Protein 3E9C (pdb70)

Structure (mmCIF, N/CA/C/O backbone):
data_3E9C
#
_entry.id   3E9C
#
_cell.length_a   136.672
_cell.length_b   136.672
_cell.length_c   66.753
_cell.angle_alpha   90.000
_cell.angle_beta   90.000
_cell.angle_gamma   120.000
#
_symmetry.space_group_name_H-M   'P 65'
#
loop_
_entity.id
_entity.type
_entity.pdbx_description
1 polymer Zgc:56074
2 non-polymer 'POTASSIUM ION'
3 water water
#
loop_
_atom_site.group_PDB
_atom_site.id
_atom_site.type_symbol
_atom_site.label_atom_id
_atom_site.label_alt_id
_atom_site.label_comp_id
_atom_site.label_asym_id
_atom_site.label_entity_id
_atom_site.label_seq_id
_atom_site.pdbx_PDB_ins_code
_atom_site.Cartn_x
_atom_site.Cartn_y
_atom_site.Cartn_z
_atom_site.occupancy
_atom_site.B_iso_or_equiv
_atom_site.auth_seq_id
_atom_site.auth_comp_id
_atom_site.auth_asym_id
_atom_site.auth_atom_id
_atom_site.pdbx_PDB_model_num
ATOM 1 N N . MET A 1 1 ? -45.501 71.388 -13.895 1.00 31.38 1 MET A N 1
ATOM 2 C CA . MET A 1 1 ? -45.541 70.327 -12.845 1.00 30.90 1 MET A CA 1
ATOM 3 C C . MET A 1 1 ? -44.426 69.293 -12.993 1.00 29.65 1 MET A C 1
ATOM 4 O O . MET A 1 1 ? -44.196 68.773 -14.082 1.00 29.57 1 MET A O 1
ATOM 9 N N . LEU A 1 2 ? -43.749 68.988 -11.887 1.00 27.83 2 LEU A N 1
ATOM 10 C CA . LEU A 1 2 ? -42.673 68.016 -11.898 1.00 26.42 2 LEU A CA 1
ATOM 11 C C . LEU A 1 2 ? -42.752 67.096 -10.680 1.00 25.77 2 LEU A C 1
ATOM 12 O O . LEU A 1 2 ? -42.867 67.559 -9.537 1.00 25.00 2 LEU A O 1
ATOM 17 N N . THR A 1 3 ? -42.669 65.799 -10.948 1.00 24.50 3 THR A N 1
ATOM 18 C CA . THR A 1 3 ? -42.587 64.775 -9.914 1.00 24.32 3 THR A CA 1
ATOM 19 C C . THR A 1 3 ? -41.183 64.176 -9.899 1.00 23.90 3 THR A C 1
ATOM 20 O O . THR A 1 3 ? -40.641 63.830 -10.961 1.00 24.24 3 THR A O 1
ATOM 24 N N . PHE A 1 4 ? -40.598 64.059 -8.704 1.00 22.05 4 PHE A N 1
ATOM 25 C CA . PHE A 1 4 ? -39.274 63.455 -8.565 1.00 21.03 4 PHE A CA 1
ATOM 26 C C . PHE A 1 4 ? -39.159 62.667 -7.261 1.00 20.52 4 PHE A C 1
ATOM 27 O O . PHE A 1 4 ? -39.892 62.922 -6.302 1.00 20.31 4 PHE A O 1
ATOM 35 N N . ALA A 1 5 ? -38.270 61.683 -7.264 1.00 19.44 5 ALA A N 1
ATOM 36 C CA . ALA A 1 5 ? -38.031 60.842 -6.104 1.00 19.48 5 ALA A CA 1
ATOM 37 C C . ALA A 1 5 ? -36.853 61.416 -5.308 1.00 19.47 5 ALA A C 1
ATOM 38 O O . ALA A 1 5 ? -35.945 62.035 -5.885 1.00 19.58 5 ALA A O 1
ATOM 40 N N . LEU A 1 6 ? -36.898 61.240 -3.990 1.00 19.00 6 LEU A N 1
ATOM 41 C CA . LEU A 1 6 ? -35.793 61.591 -3.124 1.00 19.34 6 LEU A CA 1
ATOM 42 C C . LEU A 1 6 ? -35.464 60.399 -2.248 1.00 19.23 6 LEU A C 1
ATOM 43 O O . LEU A 1 6 ? -36.306 59.929 -1.493 1.00 20.17 6 LEU A O 1
ATOM 48 N N . THR A 1 7 ? -34.238 59.916 -2.347 1.00 19.11 7 THR A N 1
ATOM 49 C CA . THR A 1 7 ? -33.773 58.844 -1.489 1.00 18.59 7 THR A CA 1
ATOM 50 C C . THR A 1 7 ? -32.837 59.505 -0.505 1.00 18.37 7 THR A C 1
ATOM 51 O O . THR A 1 7 ? -31.961 60.299 -0.897 1.00 18.73 7 THR A O 1
ATOM 55 N N . ILE A 1 8 ? -33.038 59.182 0.774 1.00 17.91 8 ILE A N 1
ATOM 56 C CA . ILE A 1 8 ? -32.310 59.788 1.877 1.00 18.11 8 ILE A CA 1
ATOM 57 C C . ILE A 1 8 ? -31.581 58.710 2.657 1.00 18.46 8 ILE A C 1
ATOM 58 O O . ILE A 1 8 ? -32.190 57.732 3.106 1.00 18.76 8 ILE A O 1
ATOM 63 N N . VAL A 1 9 ? -30.274 58.901 2.821 1.00 18.37 9 VAL A N 1
ATOM 64 C CA . VAL A 1 9 ? -29.434 57.907 3.477 1.00 18.98 9 VAL A CA 1
ATOM 65 C C . VAL A 1 9 ? -28.573 58.566 4.550 1.00 19.28 9 VAL A C 1
ATOM 66 O O . VAL A 1 9 ? -27.935 59.595 4.296 1.00 19.43 9 VAL A O 1
ATOM 70 N N . ARG A 1 10 ? -28.557 57.984 5.745 1.00 19.48 10 ARG A N 1
ATOM 71 C CA . ARG A 1 10 ? -27.637 58.431 6.791 1.00 19.59 10 ARG A CA 1
ATOM 72 C C . ARG A 1 10 ? -26.246 57.872 6.495 1.00 19.69 10 ARG A C 1
ATOM 73 O O . ARG A 1 10 ? -26.118 56.724 6.050 1.00 19.14 10 ARG A O 1
ATOM 81 N N . HIS A 1 11 ? -25.205 58.660 6.751 1.00 19.92 11 HIS A N 1
ATOM 82 C CA . HIS A 1 11 ? -23.819 58.168 6.586 1.00 20.87 11 HIS A CA 1
ATOM 83 C C . HIS A 1 11 ? -23.550 56.869 7.381 1.00 21.20 11 HIS A C 1
ATOM 84 O O . HIS A 1 11 ? -24.259 56.540 8.338 1.00 19.70 11 HIS A O 1
ATOM 91 N N . GLY A 1 12 ? -22.514 56.137 6.980 1.00 22.15 12 GLY A N 1
ATOM 92 C CA . GLY A 1 12 ? -22.072 54.964 7.729 1.00 23.39 12 GLY A CA 1
ATOM 93 C C . GLY A 1 12 ? -21.425 55.286 9.073 1.00 24.49 12 GLY A C 1
ATOM 94 O O . GLY A 1 12 ? -21.097 56.442 9.364 1.00 24.32 12 GLY A O 1
ATOM 95 N N . GLU A 1 13 ? -21.259 54.251 9.894 1.00 25.42 13 GLU A N 1
ATOM 96 C CA . GLU A 1 13 ? -20.544 54.350 11.158 1.00 26.84 13 GLU A CA 1
ATOM 97 C C . GLU A 1 13 ? -19.232 55.120 11.006 1.00 27.73 13 GLU A C 1
ATOM 98 O O . GLU A 1 13 ? -18.426 54.847 10.099 1.00 26.84 13 GLU A O 1
ATOM 104 N N . THR A 1 14 ? -19.020 56.095 11.888 1.00 28.53 14 THR A N 1
ATOM 105 C CA . THR A 1 14 ? -17.843 56.944 11.761 1.00 29.77 14 THR A CA 1
ATOM 106 C C . THR A 1 14 ? -16.653 56.365 12.527 1.00 30.04 14 THR A C 1
ATOM 107 O O . THR A 1 14 ? -16.829 55.632 13.509 1.00 30.10 14 THR A O 1
ATOM 111 N N . ASP A 1 28 ? -14.439 66.255 12.069 1.00 49.18 28 ASP A N 1
ATOM 112 C CA . ASP A 1 28 ? -14.688 65.698 10.738 1.00 48.81 28 ASP A CA 1
ATOM 113 C C . ASP A 1 28 ? -14.012 64.330 10.475 1.00 47.89 28 ASP A C 1
ATOM 114 O O . ASP A 1 28 ? -13.196 64.179 9.558 1.00 48.13 28 ASP A O 1
ATOM 119 N N . THR A 1 29 ? -14.392 63.342 11.282 1.00 46.51 29 THR A N 1
ATOM 120 C CA . THR A 1 29 ? -13.931 61.949 11.195 1.00 45.10 29 THR A CA 1
ATOM 121 C C . THR A 1 29 ? -14.356 61.212 9.911 1.00 43.23 29 THR A C 1
ATOM 122 O O . THR A 1 29 ? -15.463 61.429 9.403 1.00 43.24 29 THR A O 1
ATOM 126 N N . PRO A 1 30 ? -13.489 60.319 9.393 1.00 41.33 30 PRO A N 1
ATOM 127 C CA . PRO A 1 30 ? -13.915 59.419 8.329 1.00 39.73 30 PRO A CA 1
ATOM 128 C C . PRO A 1 30 ? -14.730 58.219 8.849 1.00 38.08 30 PRO A C 1
ATOM 129 O O . PRO A 1 30 ? -14.892 58.042 10.056 1.00 37.61 30 PRO A O 1
ATOM 133 N N . LEU A 1 31 ? -15.233 57.410 7.922 1.00 36.43 31 LEU A N 1
ATOM 134 C CA . LEU A 1 31 ? -15.941 56.178 8.244 1.00 34.93 31 LEU A CA 1
ATOM 135 C C . LEU A 1 31 ? -15.008 55.173 8.906 1.00 34.81 31 LEU A C 1
ATOM 136 O O . LEU A 1 31 ? -13.814 55.158 8.620 1.00 34.51 31 LEU A O 1
ATOM 141 N N . SER A 1 32 ? -15.560 54.331 9.774 1.00 34.08 32 SER A N 1
ATOM 142 C CA . SER A 1 32 ? -14.852 53.155 10.248 1.00 33.87 32 SER A CA 1
ATOM 143 C C . SER A 1 32 ? -14.870 52.078 9.159 1.00 33.86 32 SER A C 1
ATOM 144 O O . SER A 1 32 ? -15.466 52.270 8.085 1.00 33.77 32 SER A O 1
ATOM 147 N N . ASP A 1 33 ? -14.221 50.950 9.436 1.00 33.35 33 ASP A N 1
ATOM 148 C CA . ASP A 1 33 ? -14.239 49.806 8.527 1.00 33.29 33 ASP A CA 1
ATOM 149 C C . ASP A 1 33 ? -15.652 49.235 8.399 1.00 32.34 33 ASP A C 1
ATOM 150 O O . ASP A 1 33 ? -16.073 48.821 7.320 1.00 32.46 33 ASP A O 1
ATOM 155 N N . THR A 1 34 ? -16.368 49.205 9.514 1.00 31.26 34 THR A N 1
ATOM 156 C CA . THR A 1 34 ? -17.761 48.809 9.527 1.00 30.65 34 THR A CA 1
ATOM 157 C C . THR A 1 34 ? -18.577 49.806 8.694 1.00 30.05 34 THR A C 1
ATOM 158 O O . THR A 1 34 ? -19.385 49.400 7.855 1.00 29.96 34 THR A O 1
ATOM 162 N N . GLY A 1 35 ? -18.329 51.098 8.917 1.00 29.72 35 GLY A N 1
ATOM 163 C CA . GLY A 1 35 ? -18.902 52.188 8.113 1.00 29.56 35 GLY A CA 1
ATOM 164 C C . GLY A 1 35 ? -18.798 52.010 6.607 1.00 29.26 35 GLY A C 1
ATOM 165 O O . GLY A 1 35 ? -19.802 52.126 5.894 1.00 28.49 35 GLY A O 1
ATOM 166 N N . HIS A 1 36 ? -17.580 51.734 6.127 1.00 29.32 36 HIS A N 1
ATOM 167 C CA . HIS A 1 36 ? -17.333 51.403 4.722 1.00 29.14 36 HIS A CA 1
ATOM 168 C C . HIS A 1 36 ? -18.199 50.235 4.240 1.00 28.18 36 HIS A C 1
ATOM 169 O O . HIS A 1 36 ? -18.733 50.261 3.129 1.00 28.01 36 HIS A O 1
ATOM 176 N N . GLN A 1 37 ? -18.313 49.201 5.064 1.00 27.43 37 GLN A N 1
ATOM 177 C CA . GLN A 1 37 ? -19.068 48.005 4.691 1.00 27.10 37 GLN A CA 1
ATOM 178 C C . GLN A 1 37 ? -20.571 48.261 4.666 1.00 25.87 37 GLN A C 1
ATOM 179 O O . GLN A 1 37 ? -21.279 47.722 3.821 1.00 25.80 37 GLN A O 1
ATOM 185 N N . GLN A 1 38 ? -21.052 49.071 5.605 1.00 24.40 38 GLN A N 1
ATOM 186 C CA . GLN A 1 38 ? -22.446 49.506 5.601 1.00 23.65 38 GLN A CA 1
ATOM 187 C C . GLN A 1 38 ? -22.757 50.288 4.318 1.00 23.25 38 GLN A C 1
ATOM 188 O O . GLN A 1 38 ? -23.790 50.042 3.662 1.00 23.39 38 GLN A O 1
ATOM 194 N N . ALA A 1 39 ? -21.855 51.210 3.965 1.00 22.70 39 ALA A N 1
ATOM 195 C CA . ALA A 1 39 ? -22.020 52.035 2.772 1.00 22.62 39 ALA A CA 1
ATOM 196 C C . ALA A 1 39 ? -21.976 51.184 1.490 1.00 22.87 39 ALA A C 1
ATOM 197 O O . ALA A 1 39 ? -22.778 51.404 0.582 1.00 22.34 39 ALA A O 1
ATOM 199 N N . ALA A 1 40 ? -21.069 50.196 1.436 1.00 23.31 40 ALA A N 1
ATOM 200 C CA . ALA A 1 40 ? -21.009 49.273 0.280 1.00 23.08 40 ALA A CA 1
ATOM 201 C C . ALA A 1 40 ? -22.258 48.416 0.173 1.00 22.85 40 ALA A C 1
ATOM 202 O O . ALA A 1 40 ? -22.758 48.184 -0.930 1.00 22.73 40 ALA A O 1
ATOM 204 N N . ALA A 1 41 ? -22.755 47.942 1.315 1.00 22.91 41 ALA A N 1
ATOM 205 C CA . ALA A 1 41 ? -24.010 47.186 1.347 1.00 22.43 41 ALA A CA 1
ATOM 206 C C . ALA A 1 41 ? -25.180 48.039 0.857 1.00 22.35 41 ALA A C 1
ATOM 207 O O . ALA A 1 41 ? -26.005 47.569 0.083 1.00 23.15 41 ALA A O 1
ATOM 209 N N . ALA A 1 42 ? -25.235 49.299 1.280 1.00 22.74 42 ALA A N 1
ATOM 210 C CA . ALA A 1 42 ? -26.271 50.230 0.793 1.00 22.57 42 ALA A CA 1
ATOM 211 C C . ALA A 1 42 ? -26.091 50.543 -0.697 1.00 22.93 42 ALA A C 1
ATOM 212 O O . ALA A 1 42 ? -27.065 50.615 -1.430 1.00 23.32 42 ALA A O 1
ATOM 214 N N . GLY A 1 43 ? -24.844 50.719 -1.136 1.00 22.80 43 GLY A N 1
ATOM 215 C CA . GLY A 1 43 ? -24.538 50.903 -2.549 1.00 23.31 43 GLY A CA 1
ATOM 216 C C . GLY A 1 43 ? -25.010 49.735 -3.410 1.00 24.06 43 GLY A C 1
ATOM 217 O O . GLY A 1 43 ? -25.603 49.946 -4.478 1.00 23.78 43 GLY A O 1
ATOM 218 N N . ARG A 1 44 ? -24.761 48.510 -2.942 1.00 23.75 44 ARG A N 1
ATOM 219 C CA . ARG A 1 44 ? -25.197 47.308 -3.650 1.00 24.54 44 ARG A CA 1
ATOM 220 C C . ARG A 1 44 ? -26.720 47.223 -3.703 1.00 24.25 44 ARG A C 1
ATOM 221 O O . ARG A 1 44 ? -27.293 46.835 -4.724 1.00 23.81 44 ARG A O 1
ATOM 229 N N . TYR A 1 45 ? -27.356 47.618 -2.601 1.00 24.27 45 TYR A N 1
ATOM 230 C CA . TYR A 1 45 ? -28.800 47.633 -2.498 1.00 24.07 45 TYR A CA 1
ATOM 231 C C . TYR A 1 45 ? -29.401 48.602 -3.494 1.00 23.70 45 TYR A C 1
ATOM 232 O O . TYR A 1 45 ? -30.405 48.279 -4.122 1.00 24.05 45 TYR A O 1
ATOM 241 N N . LEU A 1 46 ? -28.764 49.766 -3.655 1.00 23.46 46 LEU A N 1
ATOM 242 C CA . LEU A 1 46 ? -29.251 50.827 -4.528 1.00 23.59 46 LEU A CA 1
ATOM 243 C C . LEU A 1 46 ? -28.704 50.783 -5.967 1.00 24.27 46 LEU A C 1
ATOM 244 O O . LEU A 1 46 ? -28.960 51.703 -6.741 1.00 23.66 46 LEU A O 1
ATOM 249 N N . LYS A 1 47 ? -27.988 49.714 -6.332 1.00 24.84 47 LYS A N 1
ATOM 250 C CA . LYS A 1 47 ? -27.151 49.737 -7.552 1.00 25.52 47 LYS A CA 1
ATOM 251 C C . LYS A 1 47 ? -27.893 49.930 -8.885 1.00 25.71 47 LYS A C 1
ATOM 252 O O . LYS A 1 47 ? -27.326 50.473 -9.831 1.00 25.36 47 LYS A O 1
ATOM 258 N N . ASP A 1 48 ? -29.145 49.473 -8.945 1.00 25.75 48 ASP A N 1
ATOM 259 C CA . ASP A 1 48 ? -29.966 49.547 -10.155 1.00 26.02 48 ASP A CA 1
ATOM 260 C C . ASP A 1 48 ? -30.830 50.802 -10.234 1.00 25.26 48 ASP A C 1
ATOM 261 O O . ASP A 1 48 ? -31.703 50.923 -11.105 1.00 25.27 48 ASP A O 1
ATOM 266 N N . LEU A 1 49 ? -30.586 51.736 -9.325 1.00 23.62 49 LEU A N 1
ATOM 267 C CA . LEU A 1 49 ? -31.273 53.015 -9.361 1.00 22.66 49 LEU A CA 1
ATOM 268 C C . LEU A 1 49 ? -30.440 54.034 -10.091 1.00 21.94 49 LEU A C 1
ATOM 269 O O . LEU A 1 49 ? -29.222 54.128 -9.880 1.00 21.80 49 LEU A O 1
ATOM 274 N N . HIS A 1 50 ? -31.104 54.805 -10.931 1.00 21.17 50 HIS A N 1
ATOM 275 C CA . HIS A 1 50 ? -30.454 55.927 -11.576 1.00 21.76 50 HIS A CA 1
ATOM 276 C C . HIS A 1 50 ? -30.693 57.190 -10.761 1.00 20.51 50 HIS A C 1
ATOM 277 O O . HIS A 1 50 ? -31.803 57.710 -10.757 1.00 20.67 50 HIS A O 1
ATOM 284 N N . PHE A 1 51 ? -29.660 57.662 -10.067 1.00 19.90 51 PHE A N 1
ATOM 285 C CA . PHE A 1 51 ? -29.744 58.947 -9.372 1.00 20.18 51 PHE A CA 1
ATOM 286 C C . PHE A 1 51 ? -29.287 60.029 -10.334 1.00 20.23 51 PHE A C 1
ATOM 287 O O . PHE A 1 51 ? -28.145 60.022 -10.778 1.00 21.24 51 PHE A O 1
ATOM 295 N N . THR A 1 52 ? -30.187 60.934 -10.686 1.00 20.64 52 THR A N 1
ATOM 296 C CA . THR A 1 52 ? -29.882 62.014 -11.618 1.00 21.00 52 THR A CA 1
ATOM 297 C C . THR A 1 52 ? -29.206 63.197 -10.902 1.00 21.77 52 THR A C 1
ATOM 298 O O . THR A 1 52 ? -28.600 64.068 -11.539 1.00 22.16 52 THR A O 1
ATOM 302 N N . ASN A 1 53 ? -29.346 63.242 -9.570 1.00 21.97 53 ASN A N 1
ATOM 303 C CA . ASN A 1 53 ? -28.766 64.300 -8.743 1.00 21.87 53 ASN A CA 1
ATOM 304 C C . ASN A 1 53 ? -28.352 63.723 -7.390 1.00 21.91 53 ASN A C 1
ATOM 305 O O . ASN A 1 53 ? -29.038 62.859 -6.841 1.00 21.41 53 ASN A O 1
ATOM 310 N N . VAL A 1 54 ? -27.220 64.191 -6.868 1.00 21.92 54 VAL A N 1
ATOM 311 C CA . VAL A 1 54 ? -26.712 63.737 -5.583 1.00 21.43 54 VAL A CA 1
ATOM 312 C C . VAL A 1 54 ? -26.332 64.971 -4.743 1.00 21.63 54 VAL A C 1
ATOM 313 O O . VAL A 1 54 ? -25.618 65.853 -5.228 1.00 21.37 54 VAL A O 1
ATOM 317 N N . PHE A 1 55 ? -26.832 65.014 -3.507 1.00 20.47 55 PHE A N 1
ATOM 318 C CA . PHE A 1 55 ? -26.539 66.076 -2.546 1.00 20.85 55 PHE A CA 1
ATOM 319 C C . PHE A 1 55 ? -26.039 65.461 -1.249 1.00 20.87 55 PHE A C 1
ATOM 320 O O . PHE A 1 55 ? -26.570 64.438 -0.779 1.00 20.20 55 PHE A O 1
ATOM 328 N N . VAL A 1 56 ? -25.004 66.071 -0.685 1.00 20.51 56 VAL A N 1
ATOM 329 C CA . VAL A 1 56 ? -24.313 65.484 0.462 1.00 21.25 56 VAL A CA 1
ATOM 330 C C . VAL A 1 56 ? -23.785 66.584 1.380 1.00 20.77 56 VAL A C 1
ATOM 331 O O . VAL A 1 56 ? -23.398 67.649 0.909 1.00 20.25 56 VAL A O 1
ATOM 335 N N . SER A 1 57 ? -23.820 66.366 2.692 1.00 21.41 57 SER A N 1
ATOM 336 C CA . SER A 1 57 ? -23.223 67.343 3.597 1.00 23.31 57 SER A CA 1
ATOM 337 C C . SER A 1 57 ? -21.715 67.434 3.327 1.00 23.76 57 SER A C 1
ATOM 338 O O . SER A 1 57 ? -21.132 66.515 2.748 1.00 24.15 57 SER A O 1
ATOM 341 N N . ASN A 1 58 ? -21.098 68.538 3.726 1.00 24.97 58 ASN A N 1
ATOM 342 C CA . ASN A 1 58 ? -19.651 68.735 3.532 1.00 26.25 58 ASN A CA 1
ATOM 343 C C . ASN A 1 58 ? -18.764 67.862 4.439 1.00 26.39 58 ASN A C 1
ATOM 344 O O . ASN A 1 58 ? -17.542 67.936 4.350 1.00 26.60 58 ASN A O 1
ATOM 349 N N . LEU A 1 59 ? -19.364 67.067 5.325 1.00 26.81 59 LEU A N 1
ATOM 350 C CA . LEU A 1 59 ? -18.584 66.241 6.264 1.00 27.38 59 LEU A CA 1
ATOM 351 C C . LEU A 1 59 ? -18.105 64.951 5.625 1.00 27.36 59 LEU A C 1
ATOM 352 O O . LEU A 1 59 ? -18.866 64.272 4.932 1.00 27.06 59 LEU A O 1
ATOM 357 N N . GLN A 1 60 ? -16.842 64.607 5.874 1.00 27.82 60 GLN A N 1
ATOM 358 C CA . GLN A 1 60 ? -16.197 63.453 5.237 1.00 28.06 60 GLN A CA 1
ATOM 359 C C . GLN A 1 60 ? -16.973 62.156 5.353 1.00 26.67 60 GLN A C 1
ATOM 360 O O . GLN A 1 60 ? -17.100 61.433 4.366 1.00 26.48 60 GLN A O 1
ATOM 366 N N . ARG A 1 61 ? -17.484 61.863 6.544 1.00 25.70 61 ARG A N 1
ATOM 367 C CA . ARG A 1 61 ? -18.257 60.641 6.729 1.00 25.48 61 ARG A CA 1
ATOM 368 C C . ARG A 1 61 ? -19.454 60.532 5.774 1.00 24.22 61 ARG A C 1
ATOM 369 O O . ARG A 1 61 ? -19.779 59.432 5.308 1.00 23.85 61 ARG A O 1
ATOM 377 N N . ALA A 1 62 ? -20.086 61.670 5.472 1.00 23.15 62 ALA A N 1
ATOM 378 C CA . ALA A 1 62 ? -21.188 61.687 4.507 1.00 22.75 62 ALA A CA 1
ATOM 379 C C . ALA A 1 62 ? -20.685 61.592 3.071 1.00 22.74 62 ALA A C 1
ATOM 380 O O . ALA A 1 62 ? -21.223 60.815 2.267 1.00 22.20 62 ALA A O 1
ATOM 382 N N . ILE A 1 63 ? -19.662 62.385 2.745 1.00 22.89 63 ILE A N 1
ATOM 383 C CA . ILE A 1 63 ? -19.032 62.330 1.409 1.00 23.76 63 ILE A CA 1
ATOM 384 C C . ILE A 1 63 ? -18.599 60.892 1.050 1.00 23.65 63 ILE A C 1
ATOM 385 O O . ILE A 1 63 ? -18.961 60.379 -0.014 1.00 23.86 63 ILE A O 1
ATOM 390 N N . GLN A 1 64 ? -17.887 60.226 1.961 1.00 24.09 64 GLN A N 1
ATOM 391 C CA . GLN A 1 64 ? -17.416 58.853 1.729 1.00 24.55 64 GLN A CA 1
ATOM 392 C C . GLN A 1 64 ? -18.546 57.871 1.526 1.00 24.05 64 GLN A C 1
ATOM 393 O O . GLN A 1 64 ? -18.432 56.977 0.696 1.00 24.27 64 GLN A O 1
ATOM 399 N N . THR A 1 65 ? -19.622 58.031 2.298 1.00 23.39 65 THR A N 1
ATOM 400 C CA . THR A 1 65 ? -20.816 57.205 2.132 1.00 23.10 65 THR A CA 1
ATOM 401 C C . THR A 1 65 ? -21.405 57.373 0.737 1.00 22.78 65 THR A C 1
ATOM 402 O O . THR A 1 65 ? -21.668 56.386 0.054 1.00 22.89 65 THR A O 1
ATOM 406 N N . ALA A 1 66 ? -21.590 58.627 0.325 1.00 23.05 66 ALA A N 1
ATOM 407 C CA . ALA A 1 66 ? -22.051 58.980 -1.025 1.00 23.58 66 ALA A CA 1
ATOM 408 C C . ALA A 1 66 ? -21.132 58.414 -2.132 1.00 24.26 66 ALA A C 1
ATOM 409 O O . ALA A 1 66 ? -21.618 57.794 -3.102 1.00 24.63 66 ALA A O 1
ATOM 411 N N . GLU A 1 67 ? -19.820 58.586 -1.957 1.00 24.62 67 GLU A N 1
ATOM 412 C CA . GLU A 1 67 ? -18.821 58.053 -2.904 1.00 25.57 67 GLU A CA 1
ATOM 413 C C . GLU A 1 67 ? -18.917 56.541 -3.054 1.00 25.38 67 GLU A C 1
ATOM 414 O O . GLU A 1 67 ? -18.893 56.013 -4.174 1.00 25.75 67 GLU A O 1
ATOM 420 N N . ILE A 1 68 ? -19.051 55.849 -1.926 1.00 24.98 68 ILE A N 1
ATOM 421 C CA . ILE A 1 68 ? -19.211 54.398 -1.935 1.00 24.77 68 ILE A CA 1
ATOM 422 C C . ILE A 1 68 ? -20.519 53.977 -2.603 1.00 24.39 68 ILE A C 1
ATOM 423 O O . ILE A 1 68 ? -20.525 53.067 -3.444 1.00 24.40 68 ILE A O 1
ATOM 428 N N . ILE A 1 69 ? -21.623 54.652 -2.268 1.00 23.37 69 ILE A N 1
ATOM 429 C CA . ILE A 1 69 ? -22.900 54.340 -2.909 1.00 22.50 69 ILE A CA 1
ATOM 430 C C . ILE A 1 69 ? -22.783 54.476 -4.444 1.00 22.29 69 ILE A C 1
ATOM 431 O O . ILE A 1 69 ? -23.213 53.584 -5.194 1.00 21.66 69 ILE A O 1
ATOM 436 N N . LEU A 1 70 ? -22.190 55.579 -4.891 1.00 22.71 70 LEU A N 1
ATOM 437 C CA . LEU A 1 70 ? -22.048 55.874 -6.321 1.00 23.70 70 LEU A CA 1
ATOM 438 C C . LEU A 1 70 ? -21.073 54.912 -7.010 1.00 24.02 70 LEU A C 1
ATOM 439 O O . LEU A 1 70 ? -21.316 54.481 -8.147 1.00 24.58 70 LEU A O 1
ATOM 444 N N . GLY A 1 71 ? -19.999 54.557 -6.307 1.00 24.51 71 GLY A N 1
ATOM 445 C CA . GLY A 1 71 ? -19.012 53.592 -6.816 1.00 25.63 71 GLY A CA 1
ATOM 446 C C . GLY A 1 71 ? -19.593 52.202 -6.996 1.00 26.41 71 GLY A C 1
ATOM 447 O O . GLY A 1 71 ? -19.055 51.400 -7.747 1.00 27.15 71 GLY A O 1
ATOM 448 N N . ASN A 1 72 ? -20.700 51.917 -6.315 1.00 26.43 72 ASN A N 1
ATOM 449 C CA . ASN A 1 72 ? -21.400 50.650 -6.461 1.00 26.86 72 ASN A CA 1
ATOM 450 C C . ASN A 1 72 ? -22.576 50.700 -7.429 1.00 26.98 72 ASN A C 1
ATOM 451 O O . ASN A 1 72 ? -23.183 49.667 -7.714 1.00 27.67 72 ASN A O 1
ATOM 456 N N . ASN A 1 73 ? -22.904 51.892 -7.928 1.00 26.64 73 ASN A N 1
ATOM 457 C CA . ASN A 1 73 ? -24.096 52.091 -8.743 1.00 25.83 73 ASN A CA 1
ATOM 458 C C . ASN A 1 73 ? -23.846 51.833 -10.229 1.00 26.37 73 ASN A C 1
ATOM 459 O O . ASN A 1 73 ? -22.820 52.239 -10.775 1.00 25.56 73 ASN A O 1
ATOM 464 N N . LEU A 1 74 ? -24.823 51.218 -10.891 1.00 26.93 74 LEU A N 1
ATOM 465 C CA . LEU A 1 74 ? -24.690 50.828 -12.302 1.00 27.67 74 LEU A CA 1
ATOM 466 C C . LEU A 1 74 ? -25.081 51.902 -13.331 1.00 28.08 74 LEU A C 1
ATOM 467 O O . LEU A 1 74 ? -24.794 51.742 -14.520 1.00 28.62 74 LEU A O 1
ATOM 472 N N . HIS A 1 75 ? -25.710 52.990 -12.884 1.00 27.40 75 HIS A N 1
ATOM 473 C CA . HIS A 1 75 ? -26.374 53.929 -13.792 1.00 27.32 75 HIS A CA 1
ATOM 474 C C . HIS A 1 75 ? -25.910 55.376 -13.652 1.00 26.72 75 HIS A C 1
ATOM 475 O O . HIS A 1 75 ? -26.139 56.194 -14.554 1.00 26.37 75 HIS A O 1
ATOM 482 N N . SER A 1 76 ? -25.294 55.707 -12.522 1.00 25.29 76 SER A N 1
ATOM 483 C CA . SER A 1 76 ? -25.197 57.109 -12.128 1.00 25.37 76 SER A CA 1
ATOM 484 C C . SER A 1 76 ? -23.797 57.703 -12.279 1.00 25.68 76 SER A C 1
ATOM 485 O O . SER A 1 76 ? -23.461 58.689 -11.616 1.00 25.22 76 SER A O 1
ATOM 488 N N . SER A 1 77 ? -23.009 57.126 -13.190 1.00 26.04 77 SER A N 1
ATOM 489 C CA . SER A 1 77 ? -21.623 57.546 -13.444 1.00 27.10 77 SER A CA 1
ATOM 490 C C . SER A 1 77 ? -21.469 59.000 -13.885 1.00 26.64 77 SER A C 1
ATOM 491 O O . SER A 1 77 ? -20.427 59.624 -13.652 1.00 26.25 77 SER A O 1
ATOM 494 N N . ALA A 1 78 ? -22.488 59.533 -14.548 1.00 26.47 78 ALA A N 1
ATOM 495 C CA . ALA A 1 78 ? -22.389 60.876 -15.103 1.00 26.75 78 ALA A CA 1
ATOM 496 C C . ALA A 1 78 ? -23.039 61.914 -14.192 1.00 26.92 78 ALA A C 1
ATOM 497 O O . ALA A 1 78 ? -23.215 63.071 -14.584 1.00 27.20 78 ALA A O 1
ATOM 499 N N . THR A 1 79 ? -23.414 61.491 -12.988 1.00 27.52 79 THR A N 1
ATOM 500 C CA . THR A 1 79 ? -24.032 62.380 -12.011 1.00 27.52 79 THR A CA 1
ATOM 501 C C . THR A 1 79 ? -22.976 62.946 -11.068 1.00 28.70 79 THR A C 1
ATOM 502 O O . THR A 1 79 ? -22.235 62.189 -10.436 1.00 28.69 79 THR A O 1
ATOM 506 N N . GLU A 1 80 ? -22.905 64.272 -10.991 1.00 29.82 80 GLU A N 1
ATOM 507 C CA . GLU A 1 80 ? -21.956 64.953 -10.110 1.00 31.91 80 GLU A CA 1
ATOM 508 C C . GLU A 1 80 ? -22.527 65.116 -8.696 1.00 31.33 80 GLU A C 1
ATOM 509 O O . GLU A 1 80 ? -23.714 65.401 -8.516 1.00 31.81 80 GLU A O 1
ATOM 515 N N . MET A 1 81 ? -21.664 64.934 -7.711 1.00 30.46 81 MET A N 1
ATOM 516 C CA . MET A 1 81 ? -22.006 65.078 -6.313 1.00 29.81 81 MET A CA 1
ATOM 517 C C . MET A 1 81 ? -21.930 66.559 -5.938 1.00 29.28 81 MET A C 1
ATOM 518 O O . MET A 1 81 ? -20.907 67.204 -6.184 1.00 28.85 81 MET A O 1
ATOM 523 N N . ILE A 1 82 ? -23.003 67.097 -5.355 1.00 27.70 82 ILE A N 1
ATOM 524 C CA . ILE A 1 82 ? -23.003 68.480 -4.884 1.00 27.13 82 ILE A CA 1
ATOM 525 C C . ILE A 1 82 ? -22.897 68.474 -3.355 1.00 26.90 82 ILE A C 1
ATOM 526 O O . ILE A 1 82 ? -23.712 67.827 -2.680 1.00 26.01 82 ILE A O 1
ATOM 531 N N . LEU A 1 83 ? -21.890 69.167 -2.819 1.00 26.17 83 LEU A N 1
ATOM 532 C CA . LEU A 1 83 ? -21.753 69.355 -1.369 1.00 26.02 83 LEU A CA 1
ATOM 533 C C . LEU A 1 83 ? -22.592 70.543 -0.906 1.00 25.50 83 LEU A C 1
ATOM 534 O O . LEU A 1 83 ? -22.456 71.651 -1.431 1.00 25.88 83 LEU A O 1
ATOM 539 N N . ASP A 1 84 ? -23.462 70.311 0.076 1.00 24.29 84 ASP A N 1
ATOM 540 C CA . ASP A 1 84 ? -24.312 71.364 0.592 1.00 23.32 84 ASP A CA 1
ATOM 541 C C . ASP A 1 84 ? -24.232 71.395 2.120 1.00 22.55 84 ASP A C 1
ATOM 542 O O . ASP A 1 84 ? -24.699 70.462 2.785 1.00 22.32 84 ASP A O 1
ATOM 547 N N . PRO A 1 85 ? -23.628 72.470 2.676 1.00 21.28 85 PRO A N 1
ATOM 548 C CA . PRO A 1 85 ? -23.513 72.655 4.125 1.00 20.56 85 PRO A CA 1
ATOM 549 C C . PRO A 1 85 ? -24.866 72.636 4.836 1.00 20.14 85 PRO A C 1
ATOM 550 O O . PRO A 1 85 ? -24.916 72.262 6.010 1.00 20.50 85 PRO A O 1
ATOM 554 N N . LEU A 1 86 ? -25.947 73.005 4.137 1.00 19.01 86 LEU A N 1
ATOM 555 C CA . LEU A 1 86 ? -27.306 72.914 4.704 1.00 18.71 86 LEU A CA 1
ATOM 556 C C . LEU A 1 86 ? -27.650 71.515 5.232 1.00 18.23 86 LEU A C 1
ATOM 557 O O . LEU A 1 86 ? -28.512 71.385 6.094 1.00 17.70 86 LEU A O 1
ATOM 562 N N . LEU A 1 87 ? -26.969 70.495 4.710 1.00 17.68 87 LEU A N 1
ATOM 563 C CA . LEU A 1 87 ? -27.173 69.109 5.127 1.00 18.05 87 LEU A CA 1
ATOM 564 C C . LEU A 1 87 ? -26.330 68.653 6.335 1.00 18.85 87 LEU A C 1
ATOM 565 O O . LEU A 1 87 ? -26.422 67.484 6.739 1.00 19.31 87 LEU A O 1
ATOM 570 N N . ARG A 1 88 ? -25.525 69.554 6.898 1.00 18.58 88 ARG A N 1
ATOM 571 C CA . ARG A 1 88 ? -24.693 69.221 8.049 1.00 19.86 88 ARG A CA 1
ATOM 572 C C . ARG A 1 88 ? -25.517 68.795 9.264 1.00 20.53 88 ARG A C 1
ATOM 573 O O . ARG A 1 88 ? -26.695 69.178 9.407 1.00 20.02 88 ARG A O 1
ATOM 581 N N . GLU A 1 89 ? -24.884 68.013 10.136 1.00 21.51 89 GLU A N 1
ATOM 582 C CA . GLU A 1 89 ? -25.537 67.563 11.367 1.00 22.41 89 GLU A CA 1
ATOM 583 C C . GLU A 1 89 ? -25.911 68.739 12.259 1.00 23.29 89 GLU A C 1
ATOM 584 O O . GLU A 1 89 ? -25.233 69.766 12.260 1.00 22.26 89 GLU A O 1
ATOM 590 N N . ARG A 1 90 ? -26.997 68.585 13.020 1.00 24.43 90 ARG A N 1
ATOM 591 C CA . ARG A 1 90 ? -27.300 69.506 14.109 1.00 25.94 90 ARG A CA 1
ATOM 592 C C . ARG A 1 90 ? -26.026 69.835 14.904 1.00 26.38 90 ARG A C 1
ATOM 593 O O . ARG A 1 90 ? -25.302 68.926 15.309 1.00 26.24 90 ARG A O 1
ATOM 601 N N . GLY A 1 91 ? -25.751 71.123 15.104 1.00 27.57 91 GLY A N 1
ATOM 602 C CA . GLY A 1 91 ? -24.594 71.557 15.903 1.00 30.21 91 GLY A CA 1
ATOM 603 C C . GLY A 1 91 ? -24.841 71.291 17.385 1.00 31.92 91 GLY A C 1
ATOM 604 O O . GLY A 1 91 ? -25.757 71.857 17.965 1.00 32.78 91 GLY A O 1
ATOM 605 N N . PHE A 1 92 ? -24.046 70.420 18.002 1.00 33.50 92 PHE A N 1
ATOM 606 C CA . PHE A 1 92 ? -24.303 70.027 19.394 1.00 35.33 92 PHE A CA 1
ATOM 607 C C . PHE A 1 92 ? -23.559 70.904 20.388 1.00 35.51 92 PHE A C 1
ATOM 608 O O . PHE A 1 92 ? -22.389 71.215 20.179 1.00 36.40 92 PHE A O 1
ATOM 616 N N . GLY A 1 122 ? -25.206 75.458 21.075 1.00 35.86 122 GLY A N 1
ATOM 617 C CA . GLY A 1 122 ? -25.852 74.254 20.561 1.00 34.57 122 GLY A CA 1
ATOM 618 C C . GLY A 1 122 ? -27.123 74.536 19.777 1.00 34.02 122 GLY A C 1
ATOM 619 O O . GLY A 1 122 ? -28.143 74.980 20.345 1.00 34.59 122 GLY A O 1
ATOM 620 N N . GLU A 1 123 ? -27.069 74.245 18.479 1.00 32.07 123 GLU A N 1
ATOM 621 C CA . GLU A 1 123 ? -28.167 74.496 17.545 1.00 30.12 123 GLU A CA 1
ATOM 622 C C . GLU A 1 123 ? -29.500 73.909 18.025 1.00 29.26 123 GLU A C 1
ATOM 623 O O . GLU A 1 123 ? -29.566 72.757 18.446 1.00 28.15 123 GLU A O 1
ATOM 629 N N . THR A 1 124 ? -30.557 74.708 17.952 1.00 28.28 124 THR A N 1
ATOM 630 C CA . THR A 1 124 ? -31.876 74.247 18.352 1.00 27.99 124 THR A CA 1
ATOM 631 C C . THR A 1 124 ? -32.515 73.390 17.249 1.00 28.62 124 THR A C 1
ATOM 632 O O . THR A 1 124 ? -32.124 73.462 16.066 1.00 28.03 124 THR A O 1
ATOM 636 N N . LEU A 1 125 ? -33.525 72.613 17.635 1.00 28.58 125 LEU A N 1
ATOM 637 C CA . LEU A 1 125 ? -34.238 71.770 16.678 1.00 28.88 125 LEU A CA 1
ATOM 638 C C . LEU A 1 125 ? -34.920 72.629 15.628 1.00 28.21 125 LEU A C 1
ATOM 639 O O . LEU A 1 125 ? -34.947 72.248 14.464 1.00 27.56 125 LEU A O 1
ATOM 644 N N . GLU A 1 126 ? -35.433 73.796 16.028 1.00 27.75 126 GLU A N 1
ATOM 645 C CA . GLU A 1 126 ? -36.030 74.735 15.058 1.00 28.03 126 GLU A CA 1
ATOM 646 C C . GLU A 1 126 ? -35.010 75.252 14.032 1.00 26.67 126 GLU A C 1
ATOM 647 O O . GLU A 1 126 ? -35.357 75.460 12.871 1.00 26.55 126 GLU A O 1
ATOM 653 N N . GLN A 1 127 ? -33.777 75.499 14.474 1.00 25.05 127 GLN A N 1
ATOM 654 C CA . GLN A 1 127 ? -32.732 75.983 13.555 1.00 23.90 127 GLN A CA 1
ATOM 655 C C . GLN A 1 127 ? -32.384 74.920 12.521 1.00 22.83 127 GLN A C 1
ATOM 656 O O . GLN A 1 127 ? -32.210 75.235 11.349 1.00 23.30 127 GLN A O 1
ATOM 662 N N . VAL A 1 128 ? -32.273 73.670 12.968 1.00 22.19 128 VAL A N 1
ATOM 663 C CA . VAL A 1 128 ? -32.052 72.525 12.072 1.00 21.72 128 VAL A CA 1
ATOM 664 C C . VAL A 1 128 ? -33.200 72.385 11.060 1.00 22.18 128 VAL A C 1
ATOM 665 O O . VAL A 1 128 ? -32.964 72.170 9.863 1.00 22.14 128 VAL A O 1
ATOM 669 N N . LYS A 1 129 ? -34.437 72.517 11.539 1.00 21.79 129 LYS A N 1
ATOM 670 C CA . LYS A 1 129 ? -35.604 72.459 10.644 1.00 22.38 129 LYS A CA 1
ATOM 671 C C . LYS A 1 129 ? -35.559 73.539 9.572 1.00 21.68 129 LYS A C 1
ATOM 672 O O . LYS A 1 129 ? -35.859 73.282 8.394 1.00 20.61 129 LYS A O 1
ATOM 678 N N . THR A 1 130 ? -35.196 74.747 9.993 1.00 20.93 130 THR A N 1
ATOM 679 C CA . THR A 1 130 ? -35.017 75.867 9.073 1.00 20.93 130 THR A CA 1
ATOM 680 C C . THR A 1 130 ? -33.992 75.537 7.985 1.00 19.90 130 THR A C 1
ATOM 681 O O . THR A 1 130 ? -34.210 75.834 6.815 1.00 20.10 130 THR A O 1
ATOM 685 N N . ARG A 1 131 ? -32.894 74.892 8.358 1.00 19.15 131 ARG A N 1
ATOM 686 C CA . ARG A 1 131 ? -31.923 74.464 7.363 1.00 18.49 131 ARG A CA 1
ATOM 687 C C . ARG A 1 131 ? -32.540 73.472 6.377 1.00 18.12 131 ARG A C 1
ATOM 688 O O . ARG A 1 131 ? -32.314 73.574 5.171 1.00 17.84 131 ARG A O 1
ATOM 696 N N . PHE A 1 132 ? -33.313 72.513 6.876 1.00 17.51 132 PHE A N 1
ATOM 697 C CA . PHE A 1 132 ? -34.004 71.618 5.941 1.00 18.13 132 PHE A CA 1
ATOM 698 C C . PHE A 1 132 ? -34.993 72.364 5.035 1.00 18.12 132 PHE A C 1
ATOM 699 O O . PHE A 1 132 ? -35.050 72.096 3.844 1.00 18.72 132 PHE A O 1
ATOM 707 N N . LYS A 1 133 ? -35.744 73.315 5.581 1.00 19.03 133 LYS A N 1
ATOM 708 C CA . LYS A 1 133 ? -36.664 74.113 4.749 1.00 19.76 133 LYS A CA 1
ATOM 709 C C . LYS A 1 133 ? -35.906 74.844 3.648 1.00 19.29 133 LYS A C 1
ATOM 710 O O . LYS A 1 133 ? -36.368 74.945 2.507 1.00 18.22 133 LYS A O 1
ATOM 716 N N . MET A 1 134 ? -34.735 75.357 3.997 1.00 18.97 134 MET A N 1
ATOM 717 C CA . MET A 1 134 ? -33.903 76.044 2.998 1.00 19.89 134 MET A CA 1
ATOM 718 C C . MET A 1 134 ? -33.374 75.059 1.978 1.00 19.84 134 MET A C 1
ATOM 719 O O . MET A 1 134 ? -33.313 75.362 0.776 1.00 20.04 134 MET A O 1
ATOM 724 N N . PHE A 1 135 ? -33.007 73.869 2.448 1.00 19.38 135 PHE A N 1
ATOM 725 C CA . PHE A 1 135 ? -32.530 72.862 1.512 1.00 19.60 135 PHE A CA 1
ATOM 726 C C . PHE A 1 135 ? -33.631 72.489 0.513 1.00 19.81 135 PHE A C 1
ATOM 727 O O . PHE A 1 135 ? -33.386 72.379 -0.699 1.00 19.04 135 PHE A O 1
ATOM 735 N N . LEU A 1 136 ? -34.846 72.294 1.020 1.00 20.32 136 LEU A N 1
ATOM 736 C CA . LEU A 1 136 ? -35.985 71.971 0.142 1.00 21.63 136 LEU A CA 1
ATOM 737 C C . LEU A 1 136 ? -36.230 73.052 -0.912 1.00 22.56 136 LEU A C 1
ATOM 738 O O . LEU A 1 136 ? -36.481 72.733 -2.085 1.00 23.48 136 LEU A O 1
ATOM 743 N N . LYS A 1 137 ? -36.172 74.321 -0.501 1.00 23.40 137 LYS A N 1
ATOM 744 C CA . LYS A 1 137 ? -36.281 75.440 -1.458 1.00 25.06 137 LYS A CA 1
ATOM 745 C C . LYS A 1 137 ? -35.251 75.323 -2.586 1.00 24.26 137 LYS A C 1
ATOM 746 O O . LYS A 1 137 ? -35.589 75.434 -3.763 1.00 24.49 137 LYS A O 1
ATOM 752 N N . SER A 1 138 ? -34.001 75.110 -2.199 1.00 23.40 138 SER A N 1
ATOM 753 C CA . SER A 1 138 ? -32.896 74.912 -3.129 1.00 23.53 138 SER A CA 1
ATOM 754 C C . SER A 1 138 ? -33.153 73.706 -4.047 1.00 23.30 138 SER A C 1
ATOM 755 O O . SER A 1 138 ? -33.028 73.800 -5.269 1.00 23.12 138 SER A O 1
ATOM 758 N N . LEU A 1 139 ? -33.522 72.582 -3.434 1.00 22.55 139 LEU A N 1
ATOM 759 C CA . LEU A 1 139 ? -33.863 71.354 -4.145 1.00 22.29 139 LEU A CA 1
ATOM 760 C C . LEU A 1 139 ? -34.954 71.532 -5.207 1.00 21.45 139 LEU A C 1
ATOM 761 O O . LEU A 1 139 ? -34.790 71.115 -6.347 1.00 20.72 139 LEU A O 1
ATOM 766 N N . PHE A 1 140 ? -36.071 72.130 -4.833 1.00 21.07 140 PHE A N 1
ATOM 767 C CA . PHE A 1 140 ? -37.140 72.335 -5.797 1.00 21.43 140 PHE A CA 1
ATOM 768 C C . PHE A 1 140 ? -36.639 73.191 -6.970 1.00 21.78 140 PHE A C 1
ATOM 769 O O . PHE A 1 140 ? -36.861 72.841 -8.142 1.00 20.72 140 PHE A O 1
ATOM 777 N N . GLN A 1 141 ? -35.960 74.298 -6.658 1.00 22.10 141 GLN A N 1
ATOM 778 C CA . GLN A 1 141 ? -35.432 75.189 -7.711 1.00 23.10 141 GLN A CA 1
ATOM 779 C C . GLN A 1 141 ? -34.458 74.452 -8.636 1.00 23.09 141 GLN A C 1
ATOM 780 O O . GLN A 1 141 ? -34.569 74.555 -9.861 1.00 22.92 141 GLN A O 1
ATOM 786 N N . ARG A 1 142 ? -33.537 73.695 -8.054 1.00 22.80 142 ARG A N 1
ATOM 787 C CA . ARG A 1 142 ? -32.566 72.924 -8.842 1.00 24.33 142 ARG A CA 1
ATOM 788 C C . ARG A 1 142 ? -33.225 71.899 -9.757 1.00 23.72 142 ARG A C 1
ATOM 789 O O . ARG A 1 142 ? -32.870 71.809 -10.920 1.00 22.84 142 ARG A O 1
ATOM 797 N N . MET A 1 143 ? -34.189 71.138 -9.226 1.00 23.66 143 MET A N 1
ATOM 798 C CA . MET A 1 143 ? -34.874 70.110 -10.009 1.00 24.02 143 MET A CA 1
ATOM 799 C C . MET A 1 143 ? -35.691 70.740 -11.130 1.00 25.14 143 MET A C 1
ATOM 800 O O . MET A 1 143 ? -35.649 70.273 -12.268 1.00 23.89 143 MET A O 1
ATOM 805 N N . PHE A 1 144 ? -36.439 71.796 -10.803 1.00 26.49 144 PHE A N 1
ATOM 806 C CA . PHE A 1 144 ? -37.252 72.481 -11.799 1.00 28.72 144 PHE A CA 1
ATOM 807 C C . PHE A 1 144 ? -36.382 73.080 -12.917 1.00 29.73 144 PHE A C 1
ATOM 808 O O . PHE A 1 144 ? -36.693 72.922 -14.104 1.00 29.85 144 PHE A O 1
ATOM 816 N N . GLU A 1 145 ? -35.296 73.752 -12.531 1.00 30.14 145 GLU A N 1
ATOM 817 C CA . GLU A 1 145 ? -34.380 74.386 -13.490 1.00 31.07 145 GLU A CA 1
ATOM 818 C C . GLU A 1 145 ? -33.730 73.363 -14.411 1.00 30.80 145 GLU A C 1
ATOM 819 O O . GLU A 1 145 ? -33.698 73.554 -15.625 1.00 30.77 145 GLU A O 1
ATOM 825 N N . GLU A 1 146 ? -33.229 72.276 -13.835 1.00 30.22 146 GLU A N 1
ATOM 826 C CA . GLU A 1 146 ? -32.559 71.260 -14.630 1.00 30.27 146 GLU A CA 1
ATOM 827 C C . GLU A 1 146 ? -33.508 70.364 -15.436 1.00 29.90 146 GLU A C 1
ATOM 828 O O . GLU A 1 146 ? -33.249 70.096 -16.597 1.00 29.92 146 GLU A O 1
ATOM 834 N N . HIS A 1 147 ? -34.599 69.903 -14.833 1.00 29.24 147 HIS A N 1
ATOM 835 C CA . HIS A 1 147 ? -35.422 68.877 -15.478 1.00 29.18 147 HIS A CA 1
ATOM 836 C C . HIS A 1 147 ? -36.686 69.421 -16.127 1.00 29.74 147 HIS A C 1
ATOM 837 O O . HIS A 1 147 ? -37.227 68.806 -17.043 1.00 30.07 147 HIS A O 1
ATOM 844 N N . GLY A 1 148 ? -37.164 70.558 -15.629 1.00 30.46 148 GLY A N 1
ATOM 845 C CA . GLY A 1 148 ? -38.259 71.281 -16.264 1.00 31.41 148 GLY A CA 1
ATOM 846 C C . GLY A 1 148 ? -39.604 70.616 -16.108 1.00 31.82 148 GLY A C 1
ATOM 847 O O . GLY A 1 148 ? -39.732 69.582 -15.451 1.00 31.90 148 GLY A O 1
ATOM 848 N N . SER A 1 149 ? -40.605 71.192 -16.756 1.00 32.62 149 SER A N 1
ATOM 849 C CA . SER A 1 149 ? -41.988 70.817 -16.508 1.00 33.57 149 SER A CA 1
ATOM 850 C C . SER A 1 149 ? -42.620 69.978 -17.624 1.00 34.32 149 SER A C 1
ATOM 851 O O . SER A 1 149 ? -43.853 69.828 -17.678 1.00 34.56 149 SER A O 1
ATOM 854 N N . ALA A 1 150 ? -41.783 69.420 -18.502 1.00 34.70 150 ALA A N 1
ATOM 855 C CA . ALA A 1 150 ? -42.269 68.544 -19.576 1.00 35.07 150 ALA A CA 1
ATOM 856 C C . ALA A 1 150 ? -41.591 67.173 -19.511 1.00 35.56 150 ALA A C 1
ATOM 857 O O . ALA A 1 150 ? -41.254 66.580 -20.548 1.00 35.28 150 ALA A O 1
ATOM 859 N N . LEU A 1 151 ? -41.389 66.687 -18.283 1.00 35.28 151 LEU A N 1
ATOM 860 C CA . LEU A 1 151 ? -40.693 65.437 -18.052 1.00 35.61 151 LEU A CA 1
ATOM 861 C C . LEU A 1 151 ? -41.580 64.417 -17.328 1.00 36.29 151 LEU A C 1
ATOM 862 O O . LEU A 1 151 ? -41.946 63.381 -17.915 1.00 35.43 151 LEU A O 1
ATOM 867 N N . SER A 1 152 ? -41.907 64.703 -16.062 1.00 36.50 152 SER A N 1
ATOM 868 C CA . SER A 1 152 ? -42.857 63.879 -15.301 1.00 37.24 152 SER A CA 1
ATOM 869 C C . SER A 1 152 ? -43.966 64.791 -14.795 1.00 37.87 152 SER A C 1
ATOM 870 O O . SER A 1 152 ? -43.942 65.268 -13.650 1.00 37.36 152 SER A O 1
ATOM 873 N N . SER A 1 153 ? -44.922 65.026 -15.691 1.00 38.07 153 SER A N 1
ATOM 874 C CA . SER A 1 153 ? -45.929 66.057 -15.543 1.00 38.55 153 SER A CA 1
ATOM 875 C C . SER A 1 153 ? -47.290 65.445 -15.253 1.00 38.20 153 SER A C 1
ATOM 876 O O . SER A 1 153 ? -48.281 66.163 -15.197 1.00 38.10 153 SER A O 1
ATOM 879 N N . ALA A 1 158 ? -53.931 60.718 -5.285 1.00 44.89 158 ALA A N 1
ATOM 880 C CA . ALA A 1 158 ? -53.019 60.455 -4.174 1.00 44.70 158 ALA A CA 1
ATOM 881 C C . ALA A 1 158 ? -53.185 59.011 -3.697 1.00 44.54 158 ALA A C 1
ATOM 882 O O . ALA A 1 158 ? -53.495 58.736 -2.526 1.00 44.55 158 ALA A O 1
ATOM 884 N N . ASP A 1 159 ? -52.983 58.090 -4.635 1.00 44.03 159 ASP A N 1
ATOM 885 C CA . ASP A 1 159 ? -53.083 56.667 -4.353 1.00 43.46 159 ASP A CA 1
ATOM 886 C C . ASP A 1 159 ? -51.740 56.081 -3.901 1.00 42.22 159 ASP A C 1
ATOM 887 O O . ASP A 1 159 ? -50.684 56.683 -4.080 1.00 42.56 159 ASP A O 1
ATOM 892 N N . GLN A 1 160 ? -51.816 54.901 -3.308 1.00 40.32 160 GLN A N 1
ATOM 893 C CA . GLN A 1 160 ? -50.684 54.182 -2.751 1.00 38.53 160 GLN A CA 1
ATOM 894 C C . GLN A 1 160 ? -49.638 53.850 -3.844 1.00 37.55 160 GLN A C 1
ATOM 895 O O . GLN A 1 160 ? -49.997 53.307 -4.881 1.00 37.25 160 GLN A O 1
ATOM 901 N N . PRO A 1 161 ? -48.350 54.209 -3.628 1.00 36.09 161 PRO A N 1
ATOM 902 C CA . PRO A 1 161 ? -47.304 53.743 -4.552 1.00 34.83 161 PRO A CA 1
ATOM 903 C C . PRO A 1 161 ? -47.111 52.235 -4.416 1.00 33.18 161 PRO A C 1
ATOM 904 O O . PRO A 1 161 ? -47.577 51.648 -3.440 1.00 32.33 161 PRO A O 1
ATOM 908 N N . VAL A 1 162 ? -46.443 51.611 -5.379 1.00 31.68 162 VAL A N 1
ATOM 909 C CA . VAL A 1 162 ? -46.175 50.178 -5.292 1.00 31.17 162 VAL A CA 1
ATOM 910 C C . VAL A 1 162 ? -44.984 49.927 -4.378 1.00 30.77 162 VAL A C 1
ATOM 911 O O . VAL A 1 162 ? -43.861 50.330 -4.676 1.00 30.71 162 VAL A O 1
ATOM 915 N N . ILE A 1 163 ? -45.252 49.260 -3.261 1.00 30.69 163 ILE A N 1
ATOM 916 C CA . ILE A 1 163 ? -44.242 48.963 -2.261 1.00 30.70 163 ILE A CA 1
ATOM 917 C C . ILE A 1 163 ? -44.090 47.450 -2.115 1.00 31.36 163 ILE A C 1
ATOM 918 O O . ILE A 1 163 ? -44.920 46.787 -1.488 1.00 31.82 163 ILE A O 1
ATOM 923 N N . ALA A 1 164 ? -43.026 46.905 -2.688 1.00 31.14 164 ALA A N 1
ATOM 924 C CA . ALA A 1 164 ? -42.862 45.462 -2.736 1.00 31.35 164 ALA A CA 1
ATOM 925 C C . ALA A 1 164 ? -41.770 45.001 -1.782 1.00 31.38 164 ALA A C 1
ATOM 926 O O . ALA A 1 164 ? -41.435 43.818 -1.749 1.00 31.39 164 ALA A O 1
ATOM 928 N N . GLY A 1 165 ? -41.224 45.945 -1.010 1.00 30.65 165 GLY A N 1
ATOM 929 C CA . GLY A 1 165 ? -40.046 45.694 -0.179 1.00 29.42 165 GLY A CA 1
ATOM 930 C C . GLY A 1 165 ? -38.757 45.617 -0.989 1.00 28.65 165 GLY A C 1
ATOM 931 O O . GLY A 1 165 ? -37.800 44.973 -0.562 1.00 28.22 165 GLY A O 1
ATOM 932 N N . LEU A 1 166 ? -38.728 46.280 -2.148 1.00 27.34 166 LEU A N 1
ATOM 933 C CA . LEU A 1 166 ? -37.523 46.342 -2.991 1.00 26.79 166 LEU A CA 1
ATOM 934 C C . LEU A 1 166 ? -36.918 47.752 -3.034 1.00 26.22 166 LEU A C 1
ATOM 935 O O . LEU A 1 166 ? -37.587 48.728 -2.666 1.00 25.09 166 LEU A O 1
ATOM 940 N N . ALA A 1 167 ? -35.675 47.846 -3.520 1.00 25.42 167 ALA A N 1
ATOM 941 C CA . ALA A 1 167 ? -34.916 49.104 -3.538 1.00 25.69 167 ALA A CA 1
ATOM 942 C C . ALA A 1 167 ? -35.575 50.220 -4.347 1.00 24.94 167 ALA A C 1
ATOM 943 O O . ALA A 1 167 ? -35.429 51.394 -4.015 1.00 25.08 167 ALA A O 1
ATOM 945 N N . ASP A 1 168 ? -36.316 49.854 -5.390 1.00 24.68 168 ASP A N 1
ATOM 946 C CA . ASP A 1 168 ? -36.952 50.843 -6.265 1.00 24.74 168 ASP A CA 1
ATOM 947 C C . ASP A 1 168 ? -38.401 51.173 -5.898 1.00 24.01 168 ASP A C 1
ATOM 948 O O . ASP A 1 168 ? -39.099 51.838 -6.668 1.00 23.64 168 ASP A O 1
ATOM 953 N N . ASP A 1 169 ? -38.843 50.723 -4.718 1.00 24.10 169 ASP A N 1
ATOM 954 C CA . ASP A 1 169 ? -40.206 50.995 -4.222 1.00 23.98 169 ASP A CA 1
ATOM 955 C C . ASP A 1 169 ? -40.608 52.460 -4.386 1.00 24.40 169 ASP A C 1
ATOM 956 O O . ASP A 1 169 ? -39.890 53.369 -3.952 1.00 23.86 169 ASP A O 1
ATOM 961 N N . GLY A 1 170 ? -41.762 52.679 -5.013 1.00 24.72 170 GLY A N 1
ATOM 962 C CA . GLY A 1 170 ? -42.300 54.022 -5.213 1.00 25.14 170 GLY A CA 1
ATOM 963 C C . GLY A 1 170 ? -41.629 54.850 -6.307 1.00 25.65 170 GLY A C 1
ATOM 964 O O . GLY A 1 170 ? -42.106 55.937 -6.646 1.00 25.96 170 GLY A O 1
ATOM 965 N N . ALA A 1 171 ? -40.540 54.348 -6.884 1.00 26.09 171 ALA A N 1
ATOM 966 C CA . ALA A 1 171 ? -39.792 55.140 -7.868 1.00 27.10 171 ALA A CA 1
ATOM 967 C C . ALA A 1 171 ? -39.553 54.426 -9.198 1.00 27.86 171 ALA A C 1
ATOM 968 O O . ALA A 1 171 ? -38.738 54.867 -10.013 1.00 27.67 171 ALA A O 1
ATOM 970 N N . GLN A 1 172 ? -40.258 53.314 -9.404 1.00 28.54 172 GLN A N 1
ATOM 971 C CA . GLN A 1 172 ? -40.080 52.489 -10.593 1.00 29.26 172 GLN A CA 1
ATOM 972 C C . GLN A 1 172 ? -40.251 53.321 -11.872 1.00 29.35 172 GLN A C 1
ATOM 973 O O . GLN A 1 172 ? -39.461 53.206 -12.814 1.00 30.02 172 GLN A O 1
ATOM 979 N N . ASN A 1 173 ? -41.266 54.179 -11.877 1.00 28.58 173 ASN A N 1
ATOM 980 C CA . ASN A 1 173 ? -41.607 54.999 -13.030 1.00 28.49 173 ASN A CA 1
ATOM 981 C C . ASN A 1 173 ? -41.334 56.474 -12.783 1.00 27.22 173 ASN A C 1
ATOM 982 O O . ASN A 1 173 ? -42.022 57.334 -13.321 1.00 27.73 173 ASN A O 1
ATOM 987 N N . VAL A 1 174 ? -40.341 56.772 -11.950 1.00 25.66 174 VAL A N 1
ATOM 988 C CA . VAL A 1 174 ? -40.022 58.158 -11.634 1.00 24.28 174 VAL A CA 1
ATOM 989 C C . VAL A 1 174 ? -38.588 58.462 -12.069 1.00 24.18 174 VAL A C 1
ATOM 990 O O . VAL A 1 174 ? -37.645 58.183 -11.321 1.00 24.15 174 VAL A O 1
ATOM 994 N N . PRO A 1 175 ? -38.420 59.042 -13.278 1.00 24.04 175 PRO A N 1
ATOM 995 C CA . PRO A 1 175 ? -37.067 59.124 -13.844 1.00 23.90 175 PRO A CA 1
ATOM 996 C C . PRO A 1 175 ? -36.148 60.106 -13.105 1.00 23.67 175 PRO A C 1
ATOM 997 O O . PRO A 1 175 ? -34.938 59.885 -13.052 1.00 24.23 175 PRO A O 1
ATOM 1001 N N . VAL A 1 176 ? -36.715 61.175 -12.550 1.00 22.33 176 VAL A N 1
ATOM 1002 C CA . VAL A 1 176 ? -35.925 62.158 -11.822 1.00 21.34 176 VAL A CA 1
ATOM 1003 C C . VAL A 1 176 ? -35.795 61.670 -10.370 1.00 21.24 176 VAL A C 1
ATOM 1004 O O . VAL A 1 176 ? -36.802 61.481 -9.677 1.00 20.24 176 VAL A O 1
ATOM 1008 N N . HIS A 1 177 ? -34.551 61.447 -9.930 1.00 19.92 177 HIS A N 1
ATOM 1009 C CA . HIS A 1 177 ? -34.319 60.820 -8.640 1.00 19.33 177 HIS A CA 1
ATOM 1010 C C . HIS A 1 177 ? -33.058 61.382 -7.979 1.00 19.20 177 HIS A C 1
ATOM 1011 O O . HIS A 1 177 ? -31.949 61.229 -8.488 1.00 18.29 177 HIS A O 1
ATOM 1018 N N . ALA A 1 178 ? -33.254 62.063 -6.858 1.00 18.64 178 ALA A N 1
ATOM 1019 C CA . ALA A 1 178 ? -32.169 62.709 -6.129 1.00 18.57 178 ALA A CA 1
ATOM 1020 C C . ALA A 1 178 ? -31.780 61.850 -4.941 1.00 19.04 178 ALA A C 1
ATOM 1021 O O . ALA A 1 178 ? -32.650 61.288 -4.266 1.00 19.25 178 ALA A O 1
ATOM 1023 N N . LEU A 1 179 ? -30.479 61.747 -4.698 1.00 19.16 179 LEU A N 1
ATOM 1024 C CA . LEU A 1 179 ? -29.952 61.110 -3.499 1.00 19.89 179 LEU A CA 1
ATOM 1025 C C . LEU A 1 179 ? -29.447 62.189 -2.518 1.00 19.86 179 LEU A C 1
ATOM 1026 O O . LEU A 1 179 ? -28.749 63.113 -2.921 1.00 19.96 179 LEU A O 1
ATOM 1031 N N . MET A 1 180 ? -29.838 62.084 -1.248 1.00 19.34 180 MET A N 1
ATOM 1032 C CA . MET A 1 180 ? -29.403 63.010 -0.191 1.00 19.45 180 MET A CA 1
ATOM 1033 C C . MET A 1 180 ? -28.712 62.147 0.856 1.00 19.40 180 MET A C 1
ATOM 1034 O O . MET A 1 180 ? -29.293 61.189 1.365 1.00 20.57 180 MET A O 1
ATOM 1039 N N . VAL A 1 181 ? -27.457 62.464 1.149 1.00 19.04 181 VAL A N 1
ATOM 1040 C CA . VAL A 1 181 ? -26.726 61.747 2.184 1.00 18.37 181 VAL A CA 1
ATOM 1041 C C . VAL A 1 181 ? -26.433 62.732 3.301 1.00 18.81 181 VAL A C 1
ATOM 1042 O O . VAL A 1 181 ? -25.793 63.773 3.083 1.00 17.78 181 VAL A O 1
ATOM 1046 N N . SER A 1 182 ? -26.919 62.410 4.501 1.00 18.34 182 SER A N 1
ATOM 1047 C CA . SER A 1 182 ? -26.847 63.373 5.603 1.00 18.65 182 SER A CA 1
ATOM 1048 C C . SER A 1 182 ? -26.671 62.669 6.953 1.00 18.82 182 SER A C 1
ATOM 1049 O O . SER A 1 182 ? -26.141 61.548 7.007 1.00 18.57 182 SER A O 1
ATOM 1052 N N . HIS A 1 183 ? -27.118 63.326 8.022 1.00 18.16 183 HIS A N 1
ATOM 1053 C CA . HIS A 1 183 ? -26.816 62.919 9.396 1.00 18.97 183 HIS A CA 1
ATOM 1054 C C . HIS A 1 183 ? -28.092 62.599 10.171 1.00 18.69 183 HIS A C 1
ATOM 1055 O O . HIS A 1 183 ? -29.183 63.031 9.804 1.00 19.16 183 HIS A O 1
ATOM 1062 N N . GLY A 1 184 ? -27.947 61.844 11.249 1.00 19.32 184 GLY A N 1
ATOM 1063 C CA . GLY A 1 184 ? -29.087 61.232 11.916 1.00 19.10 184 GLY A CA 1
ATOM 1064 C C . GLY A 1 184 ? -30.094 62.211 12.483 1.00 19.23 184 GLY A C 1
ATOM 1065 O O . GLY A 1 184 ? -31.294 62.066 12.252 1.00 18.39 184 GLY A O 1
ATOM 1066 N N . ALA A 1 185 ? -29.617 63.207 13.226 1.00 19.01 185 ALA A N 1
ATOM 1067 C CA . ALA A 1 185 ? -30.545 64.155 13.836 1.00 19.14 185 ALA A CA 1
ATOM 1068 C C . ALA A 1 185 ? -31.190 65.053 12.769 1.00 18.66 185 ALA A C 1
ATOM 1069 O O . ALA A 1 185 ? -32.394 65.310 12.814 1.00 19.08 185 ALA A O 1
ATOM 1071 N N . PHE A 1 186 ? -30.396 65.490 11.794 1.00 18.25 186 PHE A N 1
ATOM 1072 C CA . PHE A 1 186 ? -30.919 66.277 10.682 1.00 17.75 186 PHE A CA 1
ATOM 1073 C C . PHE A 1 186 ? -32.022 65.519 9.914 1.00 17.28 186 PHE A C 1
ATOM 1074 O O . PHE A 1 186 ? -33.044 66.082 9.562 1.00 17.06 186 PHE A O 1
ATOM 1082 N N . ILE A 1 187 ? -31.772 64.254 9.620 1.00 16.61 187 ILE A N 1
ATOM 1083 C CA . ILE A 1 187 ? -32.705 63.451 8.823 1.00 16.40 187 ILE A CA 1
ATOM 1084 C C . ILE A 1 187 ? -33.986 63.240 9.617 1.00 17.17 187 ILE A C 1
ATOM 1085 O O . ILE A 1 187 ? -35.095 63.336 9.062 1.00 18.07 187 ILE A O 1
ATOM 1090 N N . ARG A 1 188 ? -33.847 62.971 10.914 1.00 17.44 188 ARG A N 1
ATOM 1091 C CA . ARG A 1 188 ? -35.037 62.784 11.752 1.00 18.53 188 ARG A CA 1
ATOM 1092 C C . ARG A 1 188 ? -35.910 64.035 11.754 1.00 18.26 188 ARG A C 1
ATOM 1093 O O . ARG A 1 188 ? -37.137 63.944 11.618 1.00 18.58 188 ARG A O 1
ATOM 1101 N N . ILE A 1 189 ? -35.277 65.196 11.909 1.00 18.24 189 ILE A N 1
ATOM 1102 C CA . ILE A 1 189 ? -35.985 66.478 11.907 1.00 17.83 189 ILE A CA 1
ATOM 1103 C C . ILE A 1 189 ? -36.587 66.788 10.533 1.00 18.46 189 ILE A C 1
ATOM 1104 O O . ILE A 1 189 ? -37.692 67.347 10.440 1.00 18.58 189 ILE A O 1
ATOM 1109 N N . SER A 1 190 ? -35.887 66.389 9.472 1.00 18.51 190 SER A N 1
ATOM 1110 C CA . SER A 1 190 ? -36.357 66.601 8.099 1.00 19.16 190 SER A CA 1
ATOM 1111 C C . SER A 1 190 ? -37.642 65.802 7.824 1.00 19.14 190 SER A C 1
ATOM 1112 O O . SER A 1 190 ? -38.608 66.319 7.251 1.00 19.98 190 SER A O 1
ATOM 1115 N N . VAL A 1 191 ? -37.646 64.541 8.247 1.00 19.30 191 VAL A N 1
ATOM 1116 C CA . VAL A 1 191 ? -38.818 63.660 8.112 1.00 19.50 191 VAL A CA 1
ATOM 1117 C C . VAL A 1 191 ? -40.024 64.218 8.881 1.00 19.30 191 VAL A C 1
ATOM 1118 O O . VAL A 1 191 ? -41.159 64.247 8.363 1.00 19.96 191 VAL A O 1
ATOM 1122 N N . ARG A 1 192 ? -39.799 64.685 10.103 1.00 19.14 192 ARG A N 1
ATOM 1123 C CA . ARG A 1 192 ? -40.895 65.328 10.844 1.00 20.02 192 ARG A CA 1
ATOM 1124 C C . ARG A 1 192 ? -41.489 66.503 10.093 1.00 19.46 192 ARG A C 1
ATOM 1125 O O . ARG A 1 192 ? -42.706 66.661 10.052 1.00 19.77 192 ARG A O 1
ATOM 1133 N N . HIS A 1 193 ? -40.619 67.373 9.593 1.00 18.26 193 HIS A N 1
ATOM 1134 C CA . HIS A 1 193 ? -41.055 68.469 8.749 1.00 17.96 193 HIS A CA 1
ATOM 1135 C C . HIS A 1 193 ? -41.898 68.011 7.546 1.00 17.28 193 HIS A C 1
ATOM 1136 O O . HIS A 1 193 ? -42.954 68.563 7.300 1.00 17.09 193 HIS A O 1
ATOM 1143 N N . LEU A 1 194 ? -41.409 67.028 6.792 1.00 17.74 194 LEU A N 1
ATOM 1144 C CA . LEU A 1 194 ? -42.117 66.526 5.603 1.00 17.83 194 LEU A CA 1
ATOM 1145 C C . LEU A 1 194 ? -43.490 65.969 5.987 1.00 18.45 194 LEU A C 1
ATOM 1146 O O . LEU A 1 194 ? -44.506 66.294 5.348 1.00 18.08 194 LEU A O 1
ATOM 1151 N N . VAL A 1 195 ? -43.520 65.171 7.056 1.00 18.55 195 VAL A N 1
ATOM 1152 C CA . VAL A 1 195 ? -44.734 64.448 7.440 1.00 19.51 195 VAL A CA 1
ATOM 1153 C C . VAL A 1 195 ? -45.722 65.374 8.155 1.00 21.14 195 VAL A C 1
ATOM 1154 O O . VAL A 1 195 ? -46.931 65.385 7.835 1.00 20.14 195 VAL A O 1
ATOM 1158 N N . GLU A 1 196 ? -45.229 66.148 9.125 1.00 21.63 196 GLU A N 1
ATOM 1159 C CA . GLU A 1 196 ? -46.135 66.943 9.951 1.00 23.21 196 GLU A CA 1
ATOM 1160 C C . GLU A 1 196 ? -46.454 68.330 9.403 1.00 23.43 196 GLU A C 1
ATOM 1161 O O . GLU A 1 196 ? -47.631 68.702 9.316 1.00 22.43 196 GLU A O 1
ATOM 1167 N N . ASP A 1 197 ? -45.413 69.092 9.048 1.00 23.64 197 ASP A N 1
ATOM 1168 C CA . ASP A 1 197 ? -45.597 70.488 8.651 1.00 23.60 197 ASP A CA 1
ATOM 1169 C C . ASP A 1 197 ? -46.195 70.653 7.258 1.00 23.35 197 ASP A C 1
ATOM 1170 O O . ASP A 1 197 ? -46.868 71.640 7.017 1.00 24.57 197 ASP A O 1
ATOM 1175 N N . LEU A 1 198 ? -45.931 69.723 6.341 1.00 22.89 198 LEU A N 1
ATOM 1176 C CA . LEU A 1 198 ? -46.408 69.835 4.956 1.00 22.66 198 LEU A CA 1
ATOM 1177 C C . LEU A 1 198 ? -47.578 68.874 4.695 1.00 23.32 198 LEU A C 1
ATOM 1178 O O . LEU A 1 198 ? -47.821 67.964 5.487 1.00 22.76 198 LEU A O 1
ATOM 1183 N N . GLN A 1 199 ? -48.288 69.081 3.591 1.00 24.03 199 GLN A N 1
ATOM 1184 C CA . GLN A 1 199 ? -49.264 68.118 3.090 1.00 25.07 199 GLN A CA 1
ATOM 1185 C C . GLN A 1 199 ? -48.498 66.880 2.684 1.00 24.80 199 GLN A C 1
ATOM 1186 O O . GLN A 1 199 ? -47.616 66.954 1.814 1.00 25.56 199 GLN A O 1
ATOM 1192 N N . CYS A 1 200 ? -48.812 65.757 3.330 1.00 23.37 200 CYS A N 1
ATOM 1193 C CA . CYS A 1 200 ? -48.043 64.536 3.177 1.00 22.99 200 CYS A CA 1
ATOM 1194 C C . CYS A 1 200 ? -48.897 63.270 3.233 1.00 22.24 200 CYS A C 1
ATOM 1195 O O . CYS A 1 200 ? -49.777 63.136 4.084 1.00 21.57 200 CYS A O 1
ATOM 1198 N N . CYS A 1 201 ? -48.602 62.341 2.338 1.00 21.70 201 CYS A N 1
ATOM 1199 C CA . CYS A 1 201 ? -49.287 61.060 2.265 1.00 22.98 201 CYS A CA 1
ATOM 1200 C C . CYS A 1 201 ? -48.368 59.964 2.777 1.00 22.10 201 CYS A C 1
ATOM 1201 O O . CYS A 1 201 ? -47.161 59.970 2.499 1.00 22.41 201 CYS A O 1
ATOM 1204 N N . LEU A 1 202 ? -48.934 59.028 3.529 1.00 20.71 202 LEU A N 1
ATOM 1205 C CA . LEU A 1 202 ? -48.180 57.885 4.010 1.00 19.76 202 LEU A CA 1
ATOM 1206 C C . LEU A 1 202 ? -48.925 56.573 3.678 1.00 19.50 202 LEU A C 1
ATOM 1207 O O . LEU A 1 202 ? -50.141 56.471 3.862 1.00 17.94 202 LEU A O 1
ATOM 1212 N N . PRO A 1 203 ? -48.190 55.547 3.227 1.00 19.44 203 PRO A N 1
ATOM 1213 C CA . PRO A 1 203 ? -48.853 54.365 2.669 1.00 19.17 203 PRO A CA 1
ATOM 1214 C C . PRO A 1 203 ? -49.466 53.429 3.718 1.00 19.40 203 PRO A C 1
ATOM 1215 O O . PRO A 1 203 ? -49.206 53.578 4.919 1.00 18.38 203 PRO A O 1
ATOM 1219 N N . ALA A 1 204 ? -50.276 52.473 3.254 1.00 19.04 204 ALA A N 1
ATOM 1220 C CA . ALA A 1 204 ? -50.878 51.458 4.110 1.00 19.81 204 ALA A CA 1
ATOM 1221 C C . ALA A 1 204 ? -49.815 50.721 4.916 1.00 20.60 204 ALA A C 1
ATOM 1222 O O . ALA A 1 204 ? -48.742 50.417 4.385 1.00 21.66 204 ALA A O 1
ATOM 1224 N N . GLY A 1 205 ? -50.106 50.440 6.186 1.00 21.00 205 GLY A N 1
ATOM 1225 C CA . GLY A 1 205 ? -49.275 49.537 6.999 1.00 22.09 205 GLY A CA 1
ATOM 1226 C C . GLY A 1 205 ? -47.959 50.112 7.513 1.00 23.18 205 GLY A C 1
ATOM 1227 O O . GLY A 1 205 ? -47.135 49.394 8.075 1.00 23.86 205 GLY A O 1
ATOM 1228 N N . LEU A 1 206 ? -47.750 51.405 7.329 1.00 23.71 206 LEU A N 1
ATOM 1229 C CA . LEU A 1 206 ? -46.526 52.034 7.818 1.00 24.19 206 LEU A CA 1
ATOM 1230 C C . LEU A 1 206 ? -46.833 52.614 9.207 1.00 24.34 206 LEU A C 1
ATOM 1231 O O . LEU A 1 206 ? -47.628 53.545 9.340 1.00 24.49 206 LEU A O 1
ATOM 1236 N N . LYS A 1 207 ? -46.232 52.038 10.240 1.00 23.99 207 LYS A N 1
ATOM 1237 C CA . LYS A 1 207 ? -46.515 52.472 11.606 1.00 24.20 207 LYS A CA 1
ATOM 1238 C C . LYS A 1 207 ? -45.871 53.816 11.888 1.00 23.42 207 LYS A C 1
ATOM 1239 O O . LYS A 1 207 ? -44.737 54.049 11.479 1.00 21.79 207 LYS A O 1
ATOM 1245 N N . MET A 1 208 ? -46.594 54.710 12.564 1.00 22.78 208 MET A N 1
ATOM 1246 C CA . MET A 1 208 ? -46.030 56.025 12.883 1.00 23.37 208 MET A CA 1
ATOM 1247 C C . MET A 1 208 ? -44.763 55.884 13.745 1.00 23.07 208 MET A C 1
ATOM 1248 O O . MET A 1 208 ? -43.854 56.708 13.681 1.00 22.61 208 MET A O 1
ATOM 1253 N N . ASN A 1 209 ? -44.717 54.823 14.537 1.00 23.26 209 ASN A N 1
ATOM 1254 C CA . ASN A 1 209 ? -43.539 54.510 15.340 1.00 23.79 209 ASN A CA 1
ATOM 1255 C C . ASN A 1 209 ? -42.263 54.371 14.482 1.00 22.99 209 ASN A C 1
ATOM 1256 O O . ASN A 1 209 ? -41.173 54.824 14.867 1.00 23.07 209 ASN A O 1
ATOM 1261 N N . GLN A 1 210 ? -42.417 53.731 13.326 1.00 21.20 210 GLN A N 1
ATOM 1262 C CA . GLN A 1 210 ? -41.355 53.588 12.366 1.00 20.28 210 GLN A CA 1
ATOM 1263 C C . GLN A 1 210 ? -41.077 54.912 11.671 1.00 19.34 210 GLN A C 1
ATOM 1264 O O . GLN A 1 210 ? -39.918 55.273 11.449 1.00 18.47 210 GLN A O 1
ATOM 1270 N N . VAL A 1 211 ? -42.139 55.621 11.303 1.00 18.51 211 VAL A N 1
ATOM 1271 C CA . VAL A 1 211 ? -41.992 56.920 10.623 1.00 18.59 211 VAL A CA 1
ATOM 1272 C C . VAL A 1 211 ? -41.079 57.872 11.402 1.00 18.43 211 VAL A C 1
ATOM 1273 O O . VAL A 1 211 ? -40.238 58.543 10.812 1.00 18.48 211 VAL A O 1
ATOM 1277 N N . PHE A 1 212 ? -41.250 57.900 12.723 1.00 18.16 212 PHE A N 1
ATOM 1278 C CA . PHE A 1 212 ? -40.546 58.853 13.593 1.00 18.85 212 PHE A CA 1
ATOM 1279 C C . PHE A 1 212 ? -39.347 58.256 14.339 1.00 18.44 212 PHE A C 1
ATOM 1280 O O . PHE A 1 212 ? -38.771 58.912 15.213 1.00 18.67 212 PHE A O 1
ATOM 1288 N N . SER A 1 213 ? -38.997 57.022 13.987 1.00 18.22 213 SER A N 1
ATOM 1289 C CA . SER A 1 213 ? -37.857 56.322 14.560 1.00 19.48 213 SER A CA 1
ATOM 1290 C C . SER A 1 213 ? -36.526 57.020 14.206 1.00 19.89 213 SER A C 1
ATOM 1291 O O . SER A 1 213 ? -36.431 57.723 13.194 1.00 20.08 213 SER A O 1
ATOM 1294 N N . PRO A 1 214 ? -35.498 56.829 15.048 1.00 20.99 214 PRO A N 1
ATOM 1295 C CA . PRO A 1 214 ? -34.171 57.341 14.685 1.00 21.29 214 PRO A CA 1
ATOM 1296 C C . PRO A 1 214 ? -33.538 56.509 13.568 1.00 21.73 214 PRO A C 1
ATOM 1297 O O . PRO A 1 214 ? -33.714 55.301 13.521 1.00 21.30 214 PRO A O 1
ATOM 1301 N N . CYS A 1 215 ? -32.815 57.162 12.663 1.00 22.72 215 CYS A N 1
ATOM 1302 C CA . CYS A 1 215 ? -32.265 56.470 11.500 1.00 23.61 215 CYS A CA 1
ATOM 1303 C C . CYS A 1 215 ? -30.969 55.736 11.843 1.00 22.76 215 CYS A C 1
ATOM 1304 O O . CYS A 1 215 ? -30.055 56.350 12.404 1.00 21.96 215 CYS A O 1
ATOM 1307 N N . PRO A 1 216 ? -30.884 54.424 11.511 1.00 22.62 216 PRO A N 1
ATOM 1308 C CA . PRO A 1 216 ? -29.626 53.672 11.646 1.00 22.32 216 PRO A CA 1
ATOM 1309 C C . PRO A 1 216 ? -28.582 54.159 10.639 1.00 21.92 216 PRO A C 1
ATOM 1310 O O . PRO A 1 216 ? -28.933 54.852 9.677 1.00 21.44 216 PRO A O 1
ATOM 1314 N N . ASN A 1 217 ? -27.316 53.811 10.856 1.00 21.73 217 ASN A N 1
ATOM 1315 C CA . ASN A 1 217 ? -26.263 54.131 9.892 1.00 21.17 217 ASN A CA 1
ATOM 1316 C C . ASN A 1 217 ? -26.582 53.500 8.563 1.00 21.20 217 ASN A C 1
ATOM 1317 O O . ASN A 1 217 ? -26.921 52.313 8.505 1.00 20.58 217 ASN A O 1
ATOM 1322 N N . THR A 1 218 ? -26.513 54.310 7.507 1.00 20.64 218 THR A N 1
ATOM 1323 C CA . THR A 1 218 ? -26.947 53.911 6.160 1.00 20.86 218 THR A CA 1
ATOM 1324 C C . THR A 1 218 ? -28.431 53.486 6.079 1.00 20.79 218 THR A C 1
ATOM 1325 O O . THR A 1 218 ? -28.844 52.842 5.121 1.00 21.60 218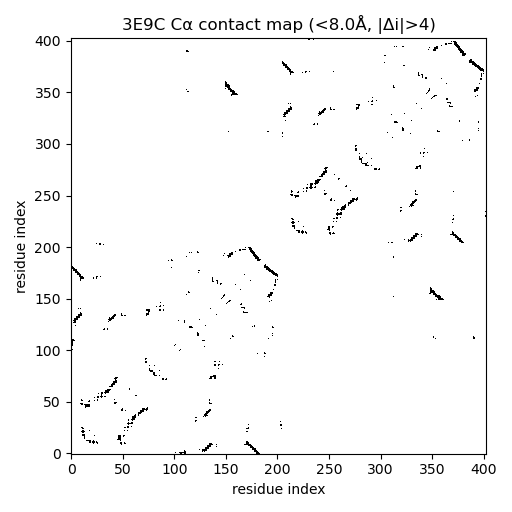 THR A O 1
ATOM 1329 N N . GLY A 1 219 ? -29.235 53.852 7.067 1.00 19.82 219 GLY A N 1
ATOM 1330 C CA . GLY A 1 219 ? -30.695 53.694 6.926 1.00 19.56 219 GLY A CA 1
ATOM 1331 C C . GLY A 1 219 ? -31.217 54.494 5.727 1.00 18.58 219 GLY A C 1
ATOM 1332 O O . GLY A 1 219 ? -30.760 55.606 5.471 1.00 17.84 219 GLY A O 1
ATOM 1333 N N . ILE A 1 220 ? -32.160 53.922 4.986 1.00 18.45 220 ILE A N 1
ATOM 1334 C CA . ILE A 1 220 ? -32.638 54.539 3.749 1.00 18.11 220 ILE A CA 1
ATOM 1335 C C . ILE A 1 220 ? -34.122 54.918 3.850 1.00 18.81 220 ILE A C 1
ATOM 1336 O O . ILE A 1 220 ? -34.940 54.095 4.263 1.00 19.26 220 ILE A O 1
ATOM 1341 N N . SER A 1 221 ? -34.451 56.155 3.468 1.00 18.46 221 SER A N 1
ATOM 1342 C CA . SER A 1 221 ? -35.825 56.618 3.369 1.00 18.85 221 SER A CA 1
ATOM 1343 C C . SER A 1 221 ? -36.162 57.103 1.952 1.00 19.39 221 SER A C 1
ATOM 1344 O O . SER A 1 221 ? -35.262 57.423 1.161 1.00 18.79 221 SER A O 1
ATOM 1347 N N . ARG A 1 222 ? -37.456 57.160 1.630 1.00 18.55 222 ARG A N 1
ATOM 1348 C CA . ARG A 1 222 ? -37.842 57.638 0.312 1.00 18.84 222 ARG A CA 1
ATOM 1349 C C . ARG A 1 222 ? -39.145 58.423 0.323 1.00 18.76 222 ARG A C 1
ATOM 1350 O O . ARG A 1 222 ? -40.129 57.978 0.901 1.00 18.39 222 ARG A O 1
ATOM 1358 N N . PHE A 1 223 ? -39.123 59.595 -0.315 1.00 18.58 223 PHE A N 1
ATOM 1359 C CA . PHE A 1 223 ? -40.314 60.411 -0.525 1.00 18.69 223 PHE A CA 1
ATOM 1360 C C . PHE A 1 223 ? -40.431 60.736 -2.023 1.00 19.27 223 PHE A C 1
ATOM 1361 O O . PHE A 1 223 ? -39.410 60.862 -2.727 1.00 18.86 223 PHE A O 1
ATOM 1369 N N . ILE A 1 224 ? -41.663 60.872 -2.501 1.00 18.74 224 ILE A N 1
ATOM 1370 C CA . ILE A 1 224 ? -41.908 61.322 -3.863 1.00 19.03 224 ILE A CA 1
ATOM 1371 C C . ILE A 1 224 ? -42.583 62.691 -3.763 1.00 19.65 224 ILE A C 1
ATOM 1372 O O . ILE A 1 224 ? -43.597 62.842 -3.064 1.00 19.07 224 ILE A O 1
ATOM 1377 N N . PHE A 1 225 ? -41.979 63.669 -4.436 1.00 19.10 225 PHE A N 1
ATOM 1378 C CA . PHE A 1 225 ? -42.435 65.048 -4.467 1.00 20.62 225 PHE A CA 1
ATOM 1379 C C . PHE A 1 225 ? -43.082 65.385 -5.790 1.00 21.04 225 PHE A C 1
ATOM 1380 O O . PHE A 1 225 ? -42.567 65.022 -6.853 1.00 20.36 225 PHE A O 1
ATOM 1388 N N . THR A 1 226 ? -44.183 66.125 -5.720 1.00 22.06 226 THR A N 1
ATOM 1389 C CA . THR A 1 226 ? -44.727 66.774 -6.900 1.00 23.94 226 THR A CA 1
ATOM 1390 C C . THR A 1 226 ? -44.721 68.267 -6.645 1.00 24.42 226 THR A C 1
ATOM 1391 O O . THR A 1 226 ? -45.238 68.732 -5.633 1.00 24.59 226 THR A O 1
ATOM 1395 N N . ILE A 1 227 ? -44.116 69.018 -7.558 1.00 25.26 227 ILE A N 1
ATOM 1396 C CA . ILE A 1 227 ? -43.971 70.461 -7.363 1.00 26.58 227 ILE A CA 1
ATOM 1397 C C . ILE A 1 227 ? -44.465 71.219 -8.591 1.00 28.79 227 ILE A C 1
ATOM 1398 O O . ILE A 1 227 ? -44.493 70.682 -9.702 1.00 28.24 227 ILE A O 1
ATOM 1403 N N . HIS A 1 228 ? -44.890 72.455 -8.369 1.00 31.74 228 HIS A N 1
ATOM 1404 C CA . HIS A 1 228 ? -45.324 73.315 -9.450 1.00 35.27 228 HIS A CA 1
ATOM 1405 C C . HIS A 1 228 ? -45.126 74.768 -9.039 1.00 37.03 228 HIS A C 1
ATOM 1406 O O . HIS A 1 228 ? -45.060 75.084 -7.842 1.00 36.60 228 HIS A O 1
ATOM 1413 N N . ARG A 1 229 ? -45.006 75.643 -10.032 1.00 39.76 229 ARG A N 1
ATOM 1414 C CA . ARG A 1 229 ? -44.807 77.057 -9.764 1.00 42.53 229 ARG A CA 1
ATOM 1415 C C . ARG A 1 229 ? -46.160 77.722 -9.532 1.00 44.30 229 ARG A C 1
ATOM 1416 O O . ARG A 1 229 ? -46.976 77.828 -10.452 1.00 44.65 229 ARG A O 1
ATOM 1424 N N . GLU A 1 230 ? -46.404 78.134 -8.289 1.00 46.16 230 GLU A N 1
ATOM 1425 C CA . GLU A 1 230 ? -47.612 78.880 -7.948 1.00 48.30 230 GLU A CA 1
ATOM 1426 C C . GLU A 1 230 ? -47.245 80.311 -7.552 1.00 48.91 230 GLU A C 1
ATOM 1427 O O . GLU A 1 230 ? -46.556 80.539 -6.547 1.00 49.09 230 GLU A O 1
ATOM 1433 N N . GLU A 1 231 ? -47.692 81.264 -8.374 1.00 49.81 231 GLU A N 1
ATOM 1434 C CA . GLU A 1 231 ? -47.406 82.697 -8.190 1.00 50.38 231 GLU A CA 1
ATOM 1435 C C . GLU A 1 231 ? -45.898 82.964 -8.129 1.00 50.09 231 GLU A C 1
ATOM 1436 O O . GLU A 1 231 ? -45.416 83.648 -7.221 1.00 50.40 231 GLU A O 1
ATOM 1442 N N . SER A 1 232 ? -45.170 82.395 -9.093 1.00 49.56 232 SER A N 1
ATOM 1443 C CA . SER A 1 232 ? -43.702 82.502 -9.202 1.00 48.93 232 SER A CA 1
ATOM 1444 C C . SER A 1 232 ? -42.915 81.696 -8.157 1.00 48.12 232 SER A C 1
ATOM 1445 O O . SER A 1 232 ? -41.706 81.491 -8.308 1.00 48.62 232 SER A O 1
ATOM 1448 N N . VAL A 1 233 ? -43.589 81.232 -7.109 1.00 46.57 233 VAL A N 1
ATOM 1449 C CA . VAL A 1 233 ? -42.926 80.426 -6.092 1.00 44.98 233 VAL A CA 1
ATOM 1450 C C . VAL A 1 233 ? -43.188 78.940 -6.350 1.00 43.75 233 VAL A C 1
ATOM 1451 O O . VAL A 1 233 ? -44.319 78.533 -6.644 1.00 43.55 233 VAL A O 1
ATOM 1455 N N . LEU A 1 234 ? -42.132 78.138 -6.253 1.00 42.11 234 LEU A N 1
ATOM 1456 C CA . LEU A 1 234 ? -42.258 76.690 -6.350 1.00 40.48 234 LEU A CA 1
ATOM 1457 C C . LEU A 1 234 ? -42.785 76.120 -5.042 1.00 39.91 234 LEU A C 1
ATOM 1458 O O . LEU A 1 234 ? -42.227 76.375 -3.975 1.00 40.05 234 LEU A O 1
ATOM 1463 N N . ARG A 1 235 ? -43.862 75.350 -5.132 1.00 38.83 235 ARG A N 1
ATOM 1464 C CA . ARG A 1 235 ? -44.430 74.679 -3.966 1.00 38.30 235 ARG A CA 1
ATOM 1465 C C . ARG A 1 235 ? -44.660 73.204 -4.272 1.00 37.25 235 ARG A C 1
ATOM 1466 O O . ARG A 1 235 ? -44.968 72.844 -5.411 1.00 36.47 235 ARG A O 1
ATOM 1474 N N . ALA A 1 236 ? -44.530 72.363 -3.249 1.00 36.50 236 ALA A N 1
ATOM 1475 C CA . ALA A 1 236 ? -44.936 70.969 -3.352 1.00 36.30 236 ALA A CA 1
ATOM 1476 C C . ALA A 1 236 ? -46.457 70.877 -3.307 1.00 36.25 236 ALA A C 1
ATOM 1477 O O . ALA A 1 236 ? -47.081 71.396 -2.383 1.00 36.65 236 ALA A O 1
ATO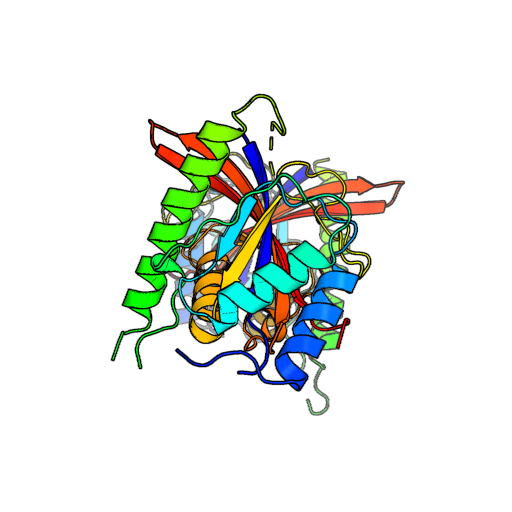M 1479 N N . THR A 1 237 ? -47.060 70.256 -4.316 1.00 35.73 237 THR A N 1
ATOM 1480 C CA . THR A 1 237 ? -48.494 69.982 -4.258 1.00 35.55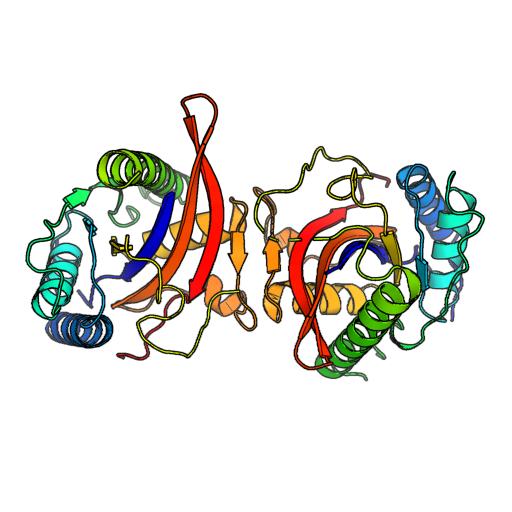 237 THR A CA 1
ATOM 1481 C C . THR A 1 237 ? -48.754 68.683 -3.478 1.00 35.02 237 THR A C 1
ATOM 1482 O O . THR A 1 237 ? -49.653 68.622 -2.635 1.00 35.61 237 THR A O 1
ATOM 1486 N N . ARG A 1 238 ? -47.948 67.661 -3.758 1.00 33.62 238 ARG A N 1
ATOM 1487 C CA . ARG A 1 238 ? -48.041 66.365 -3.091 1.00 31.95 238 ARG A CA 1
ATOM 1488 C C . ARG A 1 238 ? -46.664 65.907 -2.625 1.00 30.01 238 ARG A C 1
ATOM 1489 O O . ARG A 1 238 ? -45.653 66.107 -3.307 1.00 28.83 238 ARG A O 1
ATOM 1497 N N . ILE A 1 239 ? -46.646 65.305 -1.448 1.00 27.66 239 ILE A N 1
ATOM 1498 C CA . ILE A 1 239 ? -45.490 64.611 -0.945 1.00 26.15 239 ILE A CA 1
ATOM 1499 C C . ILE A 1 239 ? -45.995 63.235 -0.521 1.00 25.27 239 ILE A C 1
ATOM 1500 O O . ILE A 1 239 ? -46.952 63.134 0.253 1.00 24.33 239 ILE A O 1
ATOM 1505 N N . GLN A 1 240 ? -45.363 62.182 -1.041 1.00 23.62 240 GLN A N 1
ATOM 1506 C CA . GLN A 1 240 ? -45.735 60.818 -0.706 1.00 22.11 240 GLN A CA 1
ATOM 1507 C C . GLN A 1 240 ? -44.553 60.134 -0.028 1.00 21.72 240 GLN A C 1
ATOM 1508 O O . GLN A 1 240 ? -43.486 60.004 -0.632 1.00 21.05 240 GLN A O 1
ATOM 1514 N N . GLY A 1 241 ? -44.729 59.717 1.227 1.00 20.54 241 GLY A N 1
ATOM 1515 C CA . GLY A 1 241 ? -43.731 58.881 1.897 1.00 20.26 241 GLY A CA 1
ATOM 1516 C C . GLY A 1 241 ? -43.814 57.474 1.317 1.00 20.66 241 GLY A C 1
ATOM 1517 O O . GLY A 1 241 ? -44.897 56.974 1.028 1.00 20.94 241 GLY A O 1
ATOM 1518 N N . VAL A 1 242 ? -42.678 56.835 1.094 1.00 19.99 242 VAL A N 1
ATOM 1519 C CA . VAL A 1 242 ? -42.704 55.485 0.582 1.00 19.52 242 VAL A CA 1
ATOM 1520 C C . VAL A 1 242 ? -42.263 54.511 1.674 1.00 20.39 242 VAL A C 1
ATOM 1521 O O . VAL A 1 242 ? -43.040 53.629 2.090 1.00 20.50 242 VAL A O 1
ATOM 1525 N N . PHE A 1 243 ? -41.012 54.657 2.112 1.00 19.81 243 PHE A N 1
ATOM 1526 C CA . PHE A 1 243 ? -40.466 53.876 3.211 1.00 20.33 243 PHE A CA 1
ATOM 1527 C C . PHE A 1 243 ? -39.513 54.746 4.027 1.00 20.12 243 PHE A C 1
ATOM 1528 O O . PHE A 1 243 ? -38.972 55.732 3.518 1.00 19.58 243 PHE A O 1
ATOM 1536 N N . ILE A 1 244 ? -39.349 54.393 5.297 1.00 20.62 244 ILE A N 1
ATOM 1537 C CA . ILE A 1 244 ? -38.588 55.198 6.249 1.00 20.41 244 ILE A CA 1
ATOM 1538 C C . ILE A 1 244 ? -37.602 54.316 7.012 1.00 21.20 244 ILE A C 1
ATOM 1539 O O . ILE A 1 244 ? -38.010 53.301 7.608 1.00 20.56 244 ILE A O 1
ATOM 1544 N N . ASN A 1 245 ? -36.325 54.722 7.000 1.00 20.88 245 ASN A N 1
ATOM 1545 C CA . ASN A 1 245 ? -35.277 54.120 7.821 1.00 21.69 245 ASN A CA 1
ATOM 1546 C C . ASN A 1 245 ? -35.072 52.631 7.530 1.00 22.40 245 ASN A C 1
ATOM 1547 O O . ASN A 1 245 ? -34.795 51.836 8.432 1.00 22.82 245 ASN A O 1
ATOM 1552 N N . ARG A 1 246 ? -35.198 52.270 6.258 1.00 22.55 246 ARG A N 1
ATOM 1553 C CA . ARG A 1 246 ? -35.067 50.886 5.835 1.00 23.20 246 ARG A CA 1
ATOM 1554 C C . ARG A 1 246 ? -33.619 50.444 5.978 1.00 23.18 246 ARG A C 1
ATOM 1555 O O . ARG A 1 246 ? -32.705 51.189 5.635 1.00 22.43 246 ARG A O 1
ATOM 1563 N N . LYS A 1 247 ? -33.423 49.241 6.506 1.00 24.04 247 LYS A N 1
ATOM 1564 C CA . LYS A 1 247 ? -32.080 48.716 6.725 1.00 25.85 247 LYS A CA 1
ATOM 1565 C C . LYS A 1 247 ? -31.939 47.237 6.346 1.00 26.65 247 LYS A C 1
ATOM 1566 O O . LYS A 1 247 ? -31.087 46.534 6.898 1.00 26.76 247 LYS A O 1
ATOM 1572 N N . ASP A 1 248 ? -32.758 46.784 5.394 1.00 27.26 248 ASP A N 1
ATOM 1573 C CA . ASP A 1 248 ? -32.726 45.396 4.894 1.00 27.90 248 ASP A CA 1
ATOM 1574 C C . ASP A 1 248 ? -31.323 44.985 4.441 1.00 28.21 248 ASP A C 1
ATOM 1575 O O . ASP A 1 248 ? -30.896 43.834 4.660 1.00 28.70 248 ASP A O 1
ATOM 1580 N N . HIS A 1 249 ? -30.604 45.937 3.847 1.00 27.97 249 HIS A N 1
ATOM 1581 C CA . HIS A 1 249 ? -29.232 45.729 3.362 1.00 28.36 249 HIS A CA 1
ATOM 1582 C C . HIS A 1 249 ? -28.203 45.432 4.457 1.00 29.14 249 HIS A C 1
ATOM 1583 O O . HIS A 1 249 ? -27.110 44.978 4.149 1.00 29.39 249 HIS A O 1
ATOM 1590 N N . LEU A 1 250 ? -28.527 45.703 5.720 1.00 29.94 250 LEU A N 1
ATOM 1591 C CA . LEU A 1 250 ? -27.610 45.349 6.810 1.00 31.09 250 LEU A CA 1
ATOM 1592 C C . LEU A 1 250 ? -27.878 43.935 7.341 1.00 32.01 250 LEU A C 1
ATOM 1593 O O . LEU A 1 250 ? -27.085 43.376 8.091 1.00 32.49 250 LEU A O 1
ATOM 1598 N N . LEU B 1 2 ? -66.340 57.702 -6.849 1.00 26.94 2 LEU B N 1
ATOM 1599 C CA . LEU B 1 2 ? -67.125 58.578 -5.924 1.00 26.08 2 LEU B CA 1
ATOM 1600 C C . LEU B 1 2 ? -66.220 59.223 -4.865 1.00 25.68 2 LEU B C 1
ATOM 1601 O O . LEU B 1 2 ? -65.416 58.540 -4.207 1.00 25.23 2 LEU B O 1
ATOM 1606 N N . THR B 1 3 ? -66.360 60.535 -4.709 1.00 24.76 3 THR B N 1
ATOM 1607 C CA . THR B 1 3 ? -65.680 61.268 -3.646 1.00 24.26 3 THR B CA 1
ATOM 1608 C C . THR B 1 3 ? -66.737 61.697 -2.650 1.00 23.60 3 THR B C 1
ATOM 1609 O O . THR B 1 3 ? -67.767 62.227 -3.056 1.00 23.94 3 THR B O 1
ATOM 1613 N N . PHE B 1 4 ? -66.505 61.457 -1.359 1.00 22.39 4 PHE B N 1
ATOM 1614 C CA . PHE B 1 4 ? -67.437 61.961 -0.351 1.00 21.51 4 PHE B CA 1
ATOM 1615 C C . PHE B 1 4 ? -66.719 62.424 0.905 1.00 21.19 4 PHE B C 1
ATOM 1616 O O . PHE B 1 4 ? -65.645 61.910 1.231 1.00 20.25 4 PHE B O 1
ATOM 1624 N N . ALA B 1 5 ? -67.324 63.389 1.604 1.00 20.26 5 ALA B N 1
ATOM 1625 C CA . ALA B 1 5 ? -66.829 63.827 2.891 1.00 19.74 5 ALA B CA 1
ATOM 1626 C C . ALA B 1 5 ? -67.459 63.009 4.017 1.00 19.43 5 ALA B C 1
ATOM 1627 O O . ALA B 1 5 ? -68.620 62.567 3.918 1.00 19.16 5 ALA B O 1
ATOM 1629 N N . LEU B 1 6 ? -66.675 62.806 5.076 1.00 19.58 6 LEU B N 1
ATOM 1630 C CA . LEU B 1 6 ? -67.134 62.192 6.302 1.00 19.05 6 LEU B CA 1
ATOM 1631 C C . LEU B 1 6 ? -66.802 63.115 7.478 1.00 19.56 6 LEU B C 1
ATOM 1632 O O . LEU B 1 6 ? -65.619 63.360 7.779 1.00 19.89 6 LEU B O 1
ATOM 1637 N N . THR B 1 7 ? -67.834 63.658 8.119 1.00 17.80 7 THR B N 1
ATOM 1638 C CA . THR B 1 7 ? -67.651 64.417 9.348 1.00 18.47 7 THR B CA 1
ATOM 1639 C C . THR B 1 7 ? -67.937 63.491 10.536 1.00 18.49 7 THR B C 1
ATOM 1640 O O . THR B 1 7 ? -68.962 62.821 10.576 1.00 18.05 7 THR B O 1
ATOM 1644 N N . ILE B 1 8 ? -67.007 63.450 11.485 1.00 18.40 8 ILE B N 1
ATOM 1645 C CA . ILE B 1 8 ? -67.102 62.558 12.639 1.00 19.00 8 ILE B CA 1
ATOM 1646 C C . ILE B 1 8 ? -67.221 63.380 13.911 1.00 19.68 8 ILE B C 1
ATOM 1647 O O . ILE B 1 8 ? -66.408 64.289 14.156 1.00 19.48 8 ILE B O 1
ATOM 1652 N N . VAL B 1 9 ? -68.227 63.053 14.718 1.00 19.17 9 VAL B N 1
ATOM 1653 C CA . VAL B 1 9 ? -68.488 63.784 15.956 1.00 20.02 9 VAL B CA 1
ATOM 1654 C C . VAL B 1 9 ? -68.665 62.817 17.136 1.00 20.01 9 VAL B C 1
ATOM 1655 O O . VAL B 1 9 ? -69.457 61.877 17.061 1.00 19.49 9 VAL B O 1
ATOM 1659 N N . ARG B 1 10 ? -67.915 63.048 18.210 1.00 19.73 10 ARG B N 1
ATOM 1660 C CA . ARG B 1 10 ? -68.156 62.362 19.471 1.00 20.31 10 ARG B CA 1
ATOM 1661 C C . ARG B 1 10 ? -69.427 62.938 20.148 1.00 20.27 10 ARG B C 1
ATOM 1662 O O . ARG B 1 10 ? -69.672 64.143 20.089 1.00 20.55 10 ARG B O 1
ATOM 1670 N N . HIS B 1 11 ? -70.229 62.077 20.768 1.00 20.48 11 HIS B N 1
ATOM 1671 C CA . HIS B 1 11 ? -71.456 62.518 21.448 1.00 21.54 11 HIS B CA 1
ATOM 1672 C C . HIS B 1 11 ? -71.146 63.520 22.581 1.00 21.69 11 HIS B C 1
ATOM 1673 O O . HIS B 1 11 ? -70.015 63.582 23.090 1.00 21.65 11 HIS B O 1
ATOM 1680 N N . GLY B 1 12 ? -72.147 64.293 22.977 1.00 22.29 12 GLY B N 1
ATOM 1681 C CA . GLY B 1 12 ? -71.975 65.255 24.066 1.00 23.60 12 GLY B CA 1
ATOM 1682 C C . GLY B 1 12 ? -71.805 64.571 25.415 1.00 24.88 12 GLY B C 1
ATOM 1683 O O . GLY B 1 12 ? -71.924 63.341 25.542 1.00 24.45 12 GLY B O 1
ATOM 1684 N N . GLU B 1 13 ? -71.542 65.381 26.431 1.00 26.46 13 GLU B N 1
ATOM 1685 C CA . GLU B 1 13 ? -71.345 64.903 27.786 1.00 28.42 13 GLU B CA 1
ATOM 1686 C C . GLU B 1 13 ? -72.529 64.083 28.298 1.00 29.31 13 GLU B C 1
ATOM 1687 O O . GLU B 1 13 ? -73.684 64.492 28.169 1.00 28.75 13 GLU B O 1
ATOM 1693 N N . THR B 1 14 ? -72.207 62.929 28.879 1.00 30.67 14 THR B N 1
ATOM 1694 C CA . THR B 1 14 ? -73.182 61.971 29.400 1.00 32.20 14 THR B CA 1
ATOM 1695 C C . THR B 1 14 ? -73.671 62.382 30.789 1.00 32.66 14 THR B C 1
ATOM 1696 O O . THR B 1 14 ? -72.927 63.010 31.567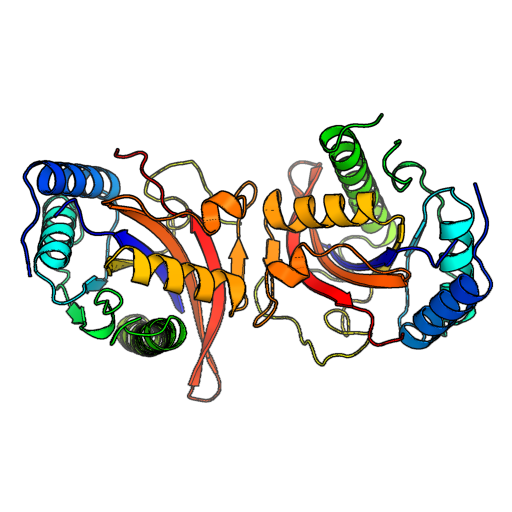 1.00 33.27 14 THR B O 1
ATOM 1700 N N . ASP B 1 28 ? -76.848 52.935 28.725 1.00 41.71 28 ASP B N 1
ATOM 1701 C CA . ASP B 1 28 ? -77.580 53.841 27.830 1.00 41.34 28 ASP B CA 1
ATOM 1702 C C . ASP B 1 28 ? -78.103 55.136 28.476 1.00 39.94 28 ASP B C 1
ATOM 1703 O O . ASP B 1 28 ? -79.283 55.498 28.347 1.00 40.04 28 ASP B O 1
ATOM 1708 N N . THR B 1 29 ? -77.191 55.836 29.138 1.00 38.18 29 THR B N 1
ATOM 1709 C CA . THR B 1 29 ? -77.436 57.140 29.729 1.00 36.83 29 THR B CA 1
ATOM 1710 C C . THR B 1 29 ? -77.709 58.216 28.665 1.00 35.17 29 THR B C 1
ATOM 1711 O O . THR B 1 29 ? -77.094 58.203 27.596 1.00 35.26 29 THR B O 1
ATOM 1715 N N . PRO B 1 30 ? -78.627 59.154 28.956 1.00 33.44 30 PRO B N 1
ATOM 1716 C CA . PRO B 1 30 ? -78.792 60.273 28.039 1.00 32.13 30 PRO B CA 1
ATOM 1717 C C . PRO B 1 30 ? -77.720 61.355 28.240 1.00 31.20 30 PRO B C 1
ATOM 1718 O O . PRO B 1 30 ? -76.906 61.266 29.164 1.00 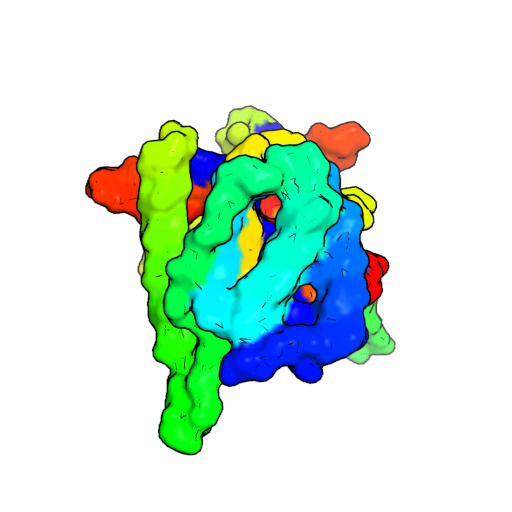30.59 30 PRO B O 1
ATOM 1722 N N . LEU B 1 31 ? -77.744 62.371 27.381 1.00 30.28 31 LEU B N 1
ATOM 1723 C CA . LEU B 1 31 ? -76.897 63.554 27.519 1.00 29.80 31 LEU B CA 1
ATOM 1724 C C . LEU B 1 31 ? -77.194 64.313 28.815 1.00 30.57 31 LEU B C 1
ATOM 1725 O O . LEU B 1 31 ? -78.336 64.391 29.246 1.00 29.95 31 LEU B O 1
ATOM 1730 N N . SER B 1 32 ? -76.155 64.865 29.435 1.00 31.45 32 SER B N 1
ATOM 1731 C CA . SER B 1 32 ? -76.330 65.787 30.548 1.00 32.12 32 SER B CA 1
ATOM 1732 C C . SER B 1 32 ? -76.776 67.135 29.984 1.00 32.78 32 SER B C 1
ATOM 1733 O O . SER B 1 32 ? -76.831 67.326 28.763 1.00 32.33 32 SER B O 1
ATOM 1736 N N . ASP B 1 33 ? -77.099 68.079 30.861 1.00 33.18 33 ASP B N 1
ATOM 1737 C CA . ASP B 1 33 ? -77.492 69.400 30.392 1.00 33.92 33 ASP B CA 1
ATOM 1738 C C . ASP B 1 33 ? -76.372 70.067 29.603 1.00 33.11 33 ASP B C 1
ATOM 1739 O O . ASP B 1 33 ? -76.616 70.665 28.552 1.00 33.01 33 ASP B O 1
ATOM 1744 N N . THR B 1 34 ? -75.148 69.945 30.112 1.00 32.63 34 THR B N 1
ATOM 1745 C CA . THR B 1 34 ? -73.965 70.423 29.409 1.00 32.48 34 THR B CA 1
ATOM 1746 C C . THR B 1 34 ? -73.859 69.746 28.038 1.00 31.94 34 THR B C 1
ATOM 1747 O O . THR B 1 34 ? -73.647 70.420 27.027 1.00 32.19 34 THR B O 1
ATOM 1751 N N . GLY B 1 35 ? -74.034 68.424 28.017 1.00 31.13 35 GLY B N 1
ATOM 1752 C CA . GLY B 1 35 ? -74.046 67.636 26.776 1.00 30.45 35 GLY B CA 1
ATOM 1753 C C . GLY B 1 35 ? -75.015 68.153 25.726 1.00 29.84 35 GLY B C 1
ATOM 1754 O O . GLY B 1 35 ? -74.683 68.209 24.542 1.00 29.45 35 GLY B O 1
ATOM 1755 N N . HIS B 1 36 ? -76.219 68.521 26.155 1.00 29.15 36 HIS B N 1
ATOM 1756 C CA . HIS B 1 36 ? -77.209 69.115 25.252 1.00 28.95 36 HIS B CA 1
ATOM 1757 C C . HIS B 1 36 ? -76.710 70.417 24.651 1.00 28.90 36 HIS B C 1
ATOM 1758 O O . HIS B 1 36 ? -76.913 70.667 23.461 1.00 29.36 36 HIS B O 1
ATOM 1765 N N . GLN B 1 37 ? -76.070 71.240 25.481 1.00 28.68 37 GLN B N 1
ATOM 1766 C CA . GLN B 1 37 ? -75.534 72.527 25.059 1.00 28.74 37 GLN B CA 1
ATOM 1767 C C . GLN B 1 37 ? -74.392 72.352 24.052 1.00 28.25 37 GLN B C 1
ATOM 1768 O O . GLN B 1 37 ? -74.376 73.018 23.011 1.00 28.11 37 GLN B O 1
ATOM 1774 N N . GLN B 1 38 ? -73.458 71.450 24.360 1.00 27.76 38 GLN B N 1
ATOM 1775 C CA . GLN B 1 38 ? -72.354 71.113 23.455 1.00 27.37 38 GLN B CA 1
ATOM 1776 C C . GLN B 1 38 ? -72.885 70.657 22.093 1.00 27.31 38 GLN B C 1
ATOM 1777 O O . GLN B 1 38 ? -72.426 71.122 21.057 1.00 26.95 38 GLN B O 1
ATOM 1783 N N . ALA B 1 39 ? -73.872 69.762 22.113 1.00 27.40 39 ALA B N 1
ATOM 1784 C CA . ALA B 1 39 ? -74.492 69.257 20.895 1.00 27.30 39 ALA B CA 1
ATOM 1785 C C . ALA B 1 39 ? -75.153 70.385 20.092 1.00 27.41 39 ALA B C 1
ATOM 1786 O O . ALA B 1 39 ? -75.058 70.415 18.866 1.00 27.20 39 ALA B O 1
ATOM 1788 N N . ALA B 1 40 ? -75.821 71.310 20.792 1.00 27.43 40 ALA B N 1
ATOM 1789 C CA . ALA B 1 40 ? -76.446 72.468 20.148 1.00 27.15 40 ALA B CA 1
ATOM 1790 C C . ALA B 1 40 ? -75.414 73.345 19.444 1.00 26.94 40 ALA B C 1
ATOM 1791 O O . ALA B 1 40 ? -75.629 73.791 18.313 1.00 26.85 40 ALA B O 1
ATOM 1793 N N . ALA B 1 41 ? -74.301 73.596 20.133 1.00 26.84 41 ALA B N 1
ATOM 1794 C CA . ALA B 1 41 ? -73.201 74.368 19.579 1.00 26.62 41 ALA B CA 1
ATOM 1795 C C . ALA B 1 41 ? -72.566 73.702 18.352 1.00 26.51 41 ALA B C 1
ATOM 1796 O O . ALA B 1 41 ? -72.196 74.397 17.398 1.00 26.75 41 ALA B O 1
ATOM 1798 N N . ALA B 1 42 ? -72.414 72.375 18.378 1.00 26.27 42 ALA B N 1
ATOM 1799 C CA . ALA B 1 42 ? -71.916 71.637 17.196 1.00 25.99 42 ALA B CA 1
ATOM 1800 C C . ALA B 1 42 ? -72.929 71.720 16.051 1.00 25.84 42 ALA B C 1
ATOM 1801 O O . ALA B 1 42 ? -72.558 71.887 14.884 1.00 26.06 42 ALA B O 1
ATOM 1803 N N . GLY B 1 43 ? -74.210 71.619 16.401 1.00 25.58 43 GLY B N 1
ATOM 1804 C CA . GLY B 1 43 ? -75.299 71.788 15.437 1.00 26.04 43 GLY B CA 1
ATOM 1805 C C . GLY B 1 43 ? -75.272 73.138 14.732 1.00 25.87 43 GLY B C 1
ATOM 1806 O O . GLY B 1 43 ? -75.327 73.196 13.499 1.00 25.78 43 GLY B O 1
ATOM 1807 N N . ARG B 1 44 ? -75.197 74.219 15.514 1.00 26.06 44 ARG B N 1
ATOM 1808 C CA . ARG B 1 44 ? -75.056 75.577 14.952 1.00 26.58 44 ARG B CA 1
ATOM 1809 C C . ARG B 1 44 ? -73.809 75.703 14.064 1.00 26.59 44 ARG B C 1
ATOM 1810 O O . ARG B 1 44 ? -73.879 76.231 12.955 1.00 26.53 44 ARG B O 1
ATOM 1818 N N . TYR B 1 45 ? -72.675 75.214 14.557 1.00 26.31 45 TYR B N 1
ATOM 1819 C CA . TYR B 1 45 ? -71.412 75.233 13.784 1.00 26.82 45 TYR B CA 1
ATOM 1820 C C . TYR B 1 45 ? -71.561 74.582 12.406 1.00 26.50 45 TYR B C 1
ATOM 1821 O O . TYR B 1 45 ? -71.118 75.136 11.389 1.00 26.59 45 TYR B O 1
ATOM 1830 N N . LEU B 1 46 ? -72.235 73.431 12.379 1.00 26.42 46 LEU B N 1
ATOM 1831 C CA . LEU B 1 46 ? -72.374 72.615 11.176 1.00 26.11 46 LEU B CA 1
ATOM 1832 C C . LEU B 1 46 ? -73.632 72.923 10.354 1.00 26.02 46 LEU B C 1
ATOM 1833 O O . LEU B 1 46 ? -73.902 72.245 9.351 1.00 25.15 46 LEU B O 1
ATOM 1838 N N . LYS B 1 47 ? -74.373 73.962 10.747 1.00 26.16 47 LYS B N 1
ATOM 1839 C CA . LYS B 1 47 ? -75.723 74.210 10.193 1.00 26.55 47 LYS B CA 1
ATOM 1840 C C . LYS B 1 47 ? -75.809 74.431 8.685 1.00 26.92 47 LYS B C 1
ATOM 1841 O O . LYS B 1 47 ? -76.842 74.128 8.064 1.00 26.85 47 LYS B O 1
ATOM 1847 N N . ASP B 1 48 ? -74.738 74.951 8.093 1.00 27.22 48 ASP B N 1
ATOM 1848 C CA . ASP B 1 48 ? -74.756 75.266 6.668 1.00 28.21 48 ASP B CA 1
ATOM 1849 C C . ASP B 1 48 ? -74.310 74.101 5.784 1.00 27.95 48 ASP B C 1
ATOM 1850 O O . ASP B 1 48 ? -74.311 74.213 4.563 1.00 28.63 48 ASP B O 1
ATOM 1855 N N . LEU B 1 49 ? -73.984 72.962 6.398 1.00 28.09 49 LEU B N 1
ATOM 1856 C CA . LEU B 1 49 ? -73.585 71.769 5.641 1.00 26.96 49 LEU B CA 1
ATOM 1857 C C . LEU B 1 49 ? -74.789 70.927 5.257 1.00 26.50 49 LEU B C 1
ATOM 1858 O O . LEU B 1 49 ? -75.719 70.750 6.062 1.00 25.92 49 LEU B O 1
ATOM 1863 N N . HIS B 1 50 ? -74.771 70.375 4.048 1.00 25.56 50 HIS B N 1
ATOM 1864 C CA . HIS B 1 50 ? -75.765 69.385 3.700 1.00 25.72 50 HIS B CA 1
ATOM 1865 C C . HIS B 1 50 ? -75.214 67.974 3.939 1.00 25.51 50 HIS B C 1
ATOM 1866 O O . HIS B 1 50 ? -74.303 67.529 3.242 1.00 25.25 50 HIS B O 1
ATOM 1873 N N . PHE B 1 51 ? -75.765 67.287 4.937 1.00 24.86 51 PHE B N 1
ATOM 1874 C CA . PHE B 1 51 ? -75.437 65.887 5.168 1.00 24.44 51 PHE B CA 1
ATOM 1875 C C . PHE B 1 51 ? -76.444 65.030 4.429 1.00 24.46 51 PHE B C 1
ATOM 1876 O O . PHE B 1 51 ? -77.655 65.085 4.715 1.00 25.11 51 PHE B O 1
ATOM 1884 N N . THR B 1 52 ? -75.942 64.249 3.475 1.00 23.79 52 THR B N 1
ATOM 1885 C CA . THR B 1 52 ? -76.769 63.421 2.619 1.00 23.65 52 THR B CA 1
ATOM 1886 C C . THR B 1 52 ? -77.046 62.065 3.300 1.00 23.31 52 THR B C 1
ATOM 1887 O O . THR B 1 52 ? -77.972 61.349 2.925 1.00 22.82 52 THR B O 1
ATOM 1891 N N . ASN B 1 53 ? -76.238 61.734 4.306 1.00 22.50 53 ASN B N 1
ATOM 1892 C CA . ASN B 1 53 ? -76.326 60.458 5.006 1.00 22.55 53 ASN B CA 1
ATOM 1893 C C . ASN B 1 53 ? -75.870 60.669 6.434 1.00 22.31 53 ASN B C 1
ATOM 1894 O O . ASN B 1 53 ? -74.942 61.457 6.674 1.00 22.60 53 ASN B O 1
ATOM 1899 N N . VAL B 1 54 ? -76.530 59.995 7.377 1.00 21.48 54 VAL B N 1
ATOM 1900 C CA . VAL B 1 54 ? -76.210 60.124 8.797 1.00 21.35 54 VAL B CA 1
ATOM 1901 C C . VAL B 1 54 ? -76.122 58.730 9.445 1.00 21.45 54 VAL B C 1
ATOM 1902 O O . VAL B 1 54 ? -77.025 57.914 9.312 1.00 21.40 54 VAL B O 1
ATOM 1906 N N . PHE B 1 55 ? -75.028 58.465 10.145 1.00 21.06 55 PHE B N 1
ATOM 1907 C CA . PHE B 1 55 ? -74.830 57.171 10.785 1.00 21.25 55 PHE B CA 1
ATOM 1908 C C . PHE B 1 55 ? -74.513 57.392 12.239 1.00 21.59 55 PHE B C 1
ATOM 1909 O O . PHE B 1 55 ? -73.724 58.264 12.565 1.00 21.97 55 PHE B O 1
ATOM 1917 N N . VAL B 1 56 ? -75.148 56.626 13.120 1.00 21.73 56 VAL B N 1
ATOM 1918 C CA . VAL B 1 56 ? -74.999 56.859 14.562 1.00 22.54 56 VAL B CA 1
ATOM 1919 C C . VAL B 1 56 ? -74.992 55.522 15.279 1.00 22.85 56 VAL B C 1
ATOM 1920 O O . VAL B 1 56 ? -75.661 54.575 14.846 1.00 21.60 56 VAL B O 1
ATOM 1924 N N . SER B 1 57 ? -74.250 55.450 16.373 1.00 23.34 57 SER B N 1
ATOM 1925 C CA . SER B 1 57 ? -74.344 54.282 17.221 1.00 24.77 57 SER B CA 1
ATOM 1926 C C . SER B 1 57 ? -75.760 54.232 17.814 1.00 25.47 57 SER B C 1
ATOM 1927 O O . SER B 1 57 ? -76.434 55.261 17.937 1.00 25.18 57 SER B O 1
ATOM 1930 N N . ASN B 1 58 ? -76.198 53.040 18.183 1.00 26.06 58 ASN B N 1
ATOM 1931 C CA . ASN B 1 58 ? -77.530 52.876 18.740 1.00 27.21 58 ASN B CA 1
ATOM 1932 C C . ASN B 1 58 ? -77.623 53.186 20.239 1.00 27.19 58 ASN B C 1
ATOM 1933 O O . ASN B 1 58 ? -78.537 52.711 20.903 1.00 28.41 58 ASN B O 1
ATOM 1938 N N . LEU B 1 59 ? -76.695 53.983 20.767 1.00 26.53 59 LEU B N 1
ATOM 1939 C CA . LEU B 1 59 ? -76.772 54.439 22.156 1.00 26.07 59 LEU B CA 1
ATOM 1940 C C . LEU B 1 59 ? -77.412 55.814 22.274 1.00 25.19 59 LEU B C 1
ATOM 1941 O O . LEU B 1 59 ? -77.105 56.721 21.495 1.00 24.53 59 LEU B O 1
ATOM 1946 N N . GLN B 1 60 ?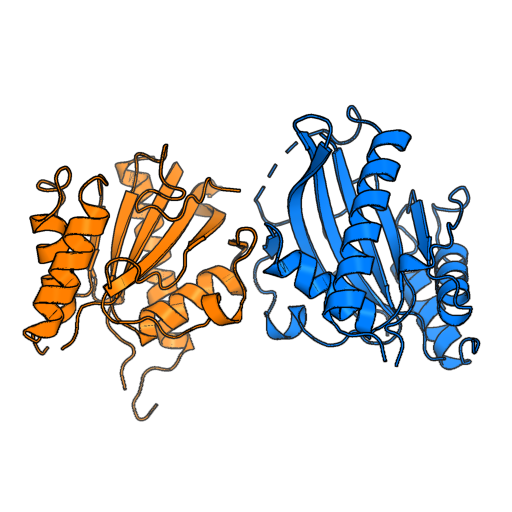 -78.287 55.969 23.265 1.00 24.21 60 GLN B N 1
ATOM 1947 C CA . GLN B 1 60 ? -79.069 57.192 23.416 1.00 24.42 60 GLN B CA 1
ATOM 1948 C C . GLN B 1 60 ? -78.214 58.449 23.336 1.00 23.40 60 GLN B C 1
ATOM 1949 O O . GLN B 1 60 ? -78.562 59.370 22.626 1.00 23.01 60 GLN B O 1
ATOM 1955 N N . ARG B 1 61 ? -77.087 58.480 24.043 1.00 23.12 61 ARG B N 1
ATOM 1956 C CA . ARG B 1 61 ? -76.273 59.697 24.106 1.00 23.17 61 ARG B CA 1
ATOM 1957 C C . ARG B 1 61 ? -75.767 60.137 22.718 1.00 22.58 61 ARG B C 1
ATOM 1958 O O . ARG B 1 61 ? -75.620 61.327 22.456 1.00 21.97 61 ARG B O 1
ATOM 1966 N N . ALA B 1 62 ? -75.494 59.160 21.855 1.00 21.84 62 ALA B N 1
ATOM 1967 C CA . ALA B 1 62 ? -75.043 59.416 20.488 1.00 21.69 62 ALA B CA 1
ATOM 1968 C C . ALA B 1 62 ? -76.217 59.823 19.608 1.00 21.19 62 ALA B C 1
ATOM 1969 O O . ALA B 1 62 ? -76.119 60.755 18.806 1.00 21.22 62 ALA B O 1
ATOM 1971 N N . ILE B 1 63 ? -77.326 59.106 19.749 1.00 21.18 63 ILE B N 1
ATOM 1972 C CA . ILE B 1 63 ? -78.538 59.402 18.979 1.00 21.37 63 ILE B CA 1
ATOM 1973 C C . ILE B 1 63 ? -79.019 60.825 19.289 1.00 21.75 63 ILE B C 1
ATOM 1974 O O . ILE B 1 63 ? -79.363 61.583 18.376 1.00 21.89 63 ILE B O 1
ATOM 1979 N N . GLN B 1 64 ? -78.992 61.204 20.565 1.00 21.85 64 GLN B N 1
ATOM 1980 C CA . GLN B 1 64 ? -79.410 62.560 20.947 1.00 22.42 64 GLN B CA 1
ATOM 1981 C C . GLN B 1 64 ? -78.521 63.629 20.337 1.00 21.84 64 GLN B C 1
ATOM 1982 O O . GLN B 1 64 ? -79.018 64.643 19.876 1.00 22.16 64 GLN B O 1
ATOM 1988 N N . THR B 1 65 ? -77.208 63.389 20.331 1.00 21.72 65 THR B N 1
ATOM 1989 C CA . THR B 1 65 ? -76.252 64.323 19.762 1.00 20.55 65 THR B CA 1
ATOM 1990 C C . THR B 1 65 ? -76.523 64.502 18.270 1.00 20.27 65 THR B C 1
ATOM 1991 O O . THR B 1 65 ? -76.568 65.622 17.778 1.00 19.75 65 THR B O 1
ATOM 1995 N N . ALA B 1 66 ? -76.741 63.393 17.565 1.00 20.51 66 ALA B N 1
ATOM 1996 C CA . ALA B 1 66 ? -77.007 63.432 16.122 1.00 21.13 66 ALA B CA 1
ATOM 1997 C C . ALA B 1 66 ? -78.329 64.154 15.789 1.00 21.69 66 ALA B C 1
ATOM 1998 O O . ALA B 1 66 ? -78.391 64.927 14.836 1.00 21.95 66 ALA B O 1
ATOM 2000 N N . GLU B 1 67 ? -79.371 63.904 16.579 1.00 22.11 67 GLU B N 1
ATOM 2001 C CA . GLU B 1 67 ? -80.673 64.576 16.386 1.00 22.88 67 GLU B CA 1
ATOM 2002 C C . GLU B 1 67 ? -80.570 66.080 16.597 1.00 22.77 67 GLU B C 1
ATOM 2003 O O . GLU B 1 67 ? -81.164 66.852 15.848 1.00 22.73 67 GLU B O 1
ATOM 2009 N N . ILE B 1 68 ? -79.816 66.492 17.613 1.00 22.86 68 ILE B N 1
ATOM 2010 C CA . ILE B 1 68 ? -79.636 67.920 17.903 1.00 23.47 68 ILE B CA 1
ATOM 2011 C C . ILE B 1 68 ? -78.811 68.598 16.797 1.00 23.83 68 ILE B C 1
ATOM 2012 O O . ILE B 1 68 ? -79.082 69.745 16.422 1.00 24.02 68 ILE B O 1
ATOM 2017 N N . ILE B 1 69 ? -77.803 67.898 16.273 1.00 24.14 69 ILE B N 1
ATOM 2018 C CA . ILE B 1 69 ? -77.040 68.428 15.136 1.00 24.09 69 ILE B CA 1
ATOM 2019 C C . ILE B 1 69 ? -77.954 68.629 13.932 1.00 24.39 69 ILE B C 1
ATOM 2020 O O . ILE B 1 69 ? -77.954 69.694 13.314 1.00 24.71 69 ILE B O 1
ATOM 2025 N N . LEU B 1 70 ? -78.745 67.609 13.619 1.00 24.88 70 LEU B N 1
ATOM 2026 C CA . LEU B 1 70 ? -79.689 67.683 12.509 1.00 26.04 70 LEU B CA 1
ATOM 2027 C C . LEU B 1 70 ? -80.803 68.712 12.765 1.00 26.35 70 LEU B C 1
ATOM 2028 O O . LEU B 1 70 ? -81.189 69.430 11.854 1.00 26.28 70 LEU B O 1
ATOM 2033 N N . GLY B 1 71 ? -81.273 68.812 14.007 1.00 26.75 71 GLY B N 1
ATOM 2034 C CA . GLY B 1 71 ? -82.349 69.770 14.360 1.00 26.97 71 GLY B CA 1
ATOM 2035 C C . GLY B 1 71 ? -81.921 71.207 14.143 1.00 27.18 71 GLY B C 1
ATOM 2036 O O . GLY B 1 71 ? -82.737 72.060 13.809 1.00 27.03 71 GLY B O 1
ATOM 2037 N N . ASN B 1 72 ? -80.622 71.453 14.300 1.00 27.44 72 ASN B N 1
ATOM 2038 C CA . ASN B 1 72 ? -80.010 72.758 14.064 1.00 27.67 72 ASN B CA 1
ATOM 2039 C C . ASN B 1 72 ? -79.588 73.007 12.614 1.00 27.59 72 ASN B C 1
ATOM 2040 O O . ASN B 1 72 ? -79.093 74.093 12.291 1.00 27.49 72 ASN B O 1
ATOM 2045 N N . ASN B 1 73 ? -79.769 72.012 11.747 1.00 27.56 73 ASN B N 1
ATOM 2046 C CA . ASN B 1 73 ? -79.237 72.080 10.388 1.00 27.63 73 ASN B CA 1
ATOM 2047 C C . ASN B 1 73 ? -80.232 72.647 9.390 1.00 28.31 73 ASN B C 1
ATOM 2048 O O . ASN B 1 73 ? -81.418 72.380 9.490 1.00 28.10 73 ASN B O 1
ATOM 2053 N N . LEU B 1 74 ? -79.741 73.392 8.402 1.00 28.78 74 LEU B N 1
ATOM 2054 C CA . LEU B 1 74 ? -80.624 74.090 7.467 1.00 29.81 74 LEU B CA 1
ATOM 2055 C C . LEU B 1 74 ? -80.950 73.297 6.209 1.00 30.03 74 LEU B C 1
ATOM 2056 O O . LEU B 1 74 ? -81.813 73.703 5.431 1.00 30.44 74 LEU B O 1
ATOM 2061 N N . HIS B 1 75 ? -80.296 72.154 6.023 1.00 30.17 75 HIS B N 1
ATOM 2062 C CA . HIS B 1 75 ? -80.380 71.447 4.747 1.00 30.20 75 HIS B CA 1
ATOM 2063 C C . HIS B 1 75 ? -80.762 69.986 4.854 1.00 29.64 75 HIS B C 1
ATOM 2064 O O . HIS B 1 75 ? -81.272 69.413 3.896 1.00 29.67 75 HIS B O 1
ATOM 2071 N N . SER B 1 76 ? -80.549 69.397 6.026 1.00 29.21 76 SER B N 1
ATOM 2072 C CA . SER B 1 76 ? -80.500 67.937 6.143 1.00 28.99 76 SER B CA 1
ATOM 2073 C C . SER B 1 76 ? -81.693 67.303 6.851 1.00 29.63 76 SER B C 1
ATOM 2074 O O . SER B 1 76 ? -81.627 66.130 7.238 1.00 29.67 76 SER B O 1
ATOM 2077 N N . SER B 1 77 ? -82.784 68.055 7.007 1.00 30.50 77 SER B N 1
ATOM 2078 C CA . SER B 1 77 ? -83.982 67.542 7.712 1.00 31.56 77 SER B CA 1
ATOM 2079 C C . SER B 1 77 ? -84.487 66.193 7.204 1.00 31.67 77 SER B C 1
ATOM 2080 O O . SER B 1 77 ? -84.754 65.303 8.000 1.00 32.74 77 SER B O 1
ATOM 2083 N N . ALA B 1 78 ? -84.604 66.041 5.889 1.00 31.51 78 ALA B N 1
ATOM 2084 C CA . ALA B 1 78 ? -85.079 64.787 5.305 1.00 31.61 78 ALA B CA 1
ATOM 2085 C C . ALA B 1 78 ? -84.050 63.640 5.304 1.00 31.49 78 ALA B C 1
ATOM 2086 O O . ALA B 1 78 ? -84.361 62.530 4.872 1.00 32.43 78 ALA B O 1
ATOM 2088 N N . THR B 1 79 ? -82.832 63.889 5.773 1.00 31.17 79 THR B N 1
ATOM 2089 C CA . THR B 1 79 ? -81.853 62.806 5.889 1.00 30.51 79 THR B CA 1
ATOM 2090 C C . THR B 1 79 ? -82.187 61.919 7.089 1.00 30.88 79 THR B C 1
ATOM 2091 O O . THR B 1 79 ? -82.149 62.366 8.228 1.00 31.72 79 THR B O 1
ATOM 2095 N N . GLU B 1 80 ? -82.490 60.659 6.826 1.00 31.42 80 GLU B N 1
ATOM 2096 C CA . GLU B 1 80 ? -82.787 59.690 7.895 1.00 32.04 80 GLU B CA 1
ATOM 2097 C C . GLU B 1 80 ? -81.526 59.189 8.609 1.00 30.88 80 GLU B C 1
ATOM 2098 O O . GLU B 1 80 ? -80.548 58.840 7.973 1.00 30.78 80 GLU B O 1
ATOM 2104 N N . MET B 1 81 ? -81.592 59.166 9.932 1.00 29.78 81 MET B N 1
ATOM 2105 C CA . MET B 1 81 ? -80.545 58.679 10.816 1.00 29.38 81 MET B CA 1
ATOM 2106 C C . MET B 1 81 ? -80.509 57.153 10.694 1.00 28.68 81 MET B C 1
ATOM 2107 O O . MET B 1 81 ? -81.526 56.495 10.931 1.00 28.29 81 MET B O 1
ATOM 2112 N N . ILE B 1 82 ? -79.363 56.597 10.293 1.00 27.68 82 ILE B N 1
ATOM 2113 C CA . ILE B 1 82 ? -79.156 55.139 10.303 1.00 27.49 82 ILE B CA 1
ATOM 2114 C C . ILE B 1 82 ? -78.444 54.753 11.595 1.00 27.46 82 ILE B C 1
ATOM 2115 O O . ILE B 1 82 ? -77.374 55.281 11.913 1.00 27.58 82 ILE B O 1
ATOM 2120 N N . LEU B 1 83 ? -79.031 53.827 12.342 1.00 27.34 83 LEU B N 1
ATOM 2121 C CA . LEU B 1 83 ? -78.421 53.357 13.571 1.00 26.97 83 LEU B CA 1
ATOM 2122 C C . LEU B 1 83 ? -77.553 52.161 13.239 1.00 26.78 83 LEU B C 1
ATOM 2123 O O . LEU B 1 83 ? -77.993 51.251 12.519 1.00 26.70 83 LEU B O 1
ATOM 2128 N N . ASP B 1 84 ? -76.320 52.176 13.747 1.00 25.86 84 ASP B N 1
ATOM 2129 C CA . ASP B 1 84 ? -75.369 51.094 13.490 1.00 25.42 84 ASP B CA 1
ATOM 2130 C C . ASP B 1 84 ? -74.657 50.686 14.768 1.00 24.29 84 ASP B C 1
ATOM 2131 O O . ASP B 1 84 ? -73.864 51.460 15.305 1.00 24.30 84 ASP B O 1
ATOM 2136 N N . PRO B 1 85 ? -74.928 49.467 15.260 1.00 23.66 85 PRO B N 1
ATOM 2137 C CA . PRO B 1 85 ? -74.232 48.950 16.449 1.00 23.23 85 PRO B CA 1
ATOM 2138 C C . PRO B 1 85 ? -72.709 48.887 16.278 1.00 22.08 85 PRO B C 1
ATOM 2139 O O . PRO B 1 85 ? -71.988 48.907 17.264 1.00 21.98 85 PRO B O 1
ATOM 2143 N N . LEU B 1 86 ? -72.231 48.802 15.041 1.00 21.64 86 LEU B N 1
ATOM 2144 C CA . LEU B 1 86 ? -70.775 48.809 14.772 1.00 21.42 86 LEU B CA 1
ATOM 2145 C C . LEU B 1 86 ? -70.093 50.085 15.289 1.00 21.29 86 LEU B C 1
ATOM 2146 O O . LEU B 1 86 ? -68.889 50.099 15.485 1.00 21.66 86 LEU B O 1
ATOM 2151 N N . LEU B 1 87 ? -70.881 51.128 15.550 1.00 20.83 87 LEU B N 1
ATOM 2152 C CA . LEU B 1 87 ? -70.359 52.414 15.979 1.00 21.10 87 LEU B CA 1
ATOM 2153 C C . LEU B 1 87 ? -70.350 52.601 17.511 1.00 21.75 87 LEU B C 1
ATOM 2154 O O . LEU B 1 87 ? -69.977 53.671 18.002 1.00 21.58 87 LEU B O 1
ATOM 2159 N N . ARG B 1 88 ? -70.759 51.560 18.247 1.00 22.59 88 ARG B N 1
ATOM 2160 C CA . ARG B 1 88 ? -70.774 51.561 19.718 1.00 23.99 88 ARG B CA 1
ATOM 2161 C C . ARG B 1 88 ? -69.368 51.729 20.283 1.00 23.14 88 ARG B C 1
ATOM 2162 O O . ARG B 1 88 ? -68.373 51.369 19.627 1.00 22.70 88 ARG B O 1
ATOM 2170 N N . GLU B 1 89 ? -69.305 52.237 21.513 1.00 22.09 89 GLU B N 1
ATOM 2171 C CA . GLU B 1 89 ? -68.064 52.414 22.239 1.00 22.20 89 GLU B CA 1
ATOM 2172 C C . GLU B 1 89 ? -67.357 51.084 22.470 1.00 22.83 89 GLU B C 1
ATOM 2173 O O . GLU B 1 89 ? -67.998 50.028 22.542 1.00 22.50 89 GLU B O 1
ATOM 2179 N N . ARG B 1 90 ? -66.031 51.149 22.574 1.00 22.64 90 ARG B N 1
ATOM 2180 C CA . ARG B 1 90 ? -65.252 50.020 23.033 1.00 23.92 90 ARG B CA 1
ATOM 2181 C C . ARG B 1 90 ? -65.860 49.440 24.334 1.00 24.94 90 ARG B C 1
ATOM 2182 O O . ARG B 1 90 ? -66.140 50.189 25.284 1.00 24.51 90 ARG B O 1
ATOM 2190 N N . GLY B 1 91 ? -66.082 48.127 24.363 1.00 26.55 91 GLY B N 1
ATOM 2191 C CA . GLY B 1 91 ? -66.558 47.455 25.588 1.00 28.30 91 GLY B CA 1
ATOM 2192 C C . GLY B 1 91 ? -65.467 47.472 26.646 1.00 29.76 91 GLY B C 1
ATOM 2193 O O . GLY B 1 91 ? -64.330 47.095 26.363 1.00 29.59 91 GLY B O 1
ATOM 2194 N N . PHE B 1 92 ? -65.799 47.921 27.863 1.00 31.80 92 PHE B N 1
ATOM 2195 C CA . PHE B 1 92 ? -64.828 47.923 28.982 1.00 33.42 92 PHE B CA 1
ATOM 2196 C C . PHE B 1 92 ? -65.114 46.877 30.070 1.00 33.84 92 PHE B C 1
ATOM 2197 O O . PHE B 1 92 ? -66.067 46.092 29.971 1.00 34.41 92 PHE B O 1
ATOM 2205 N N . PRO B 1 119 ? -58.374 45.054 29.492 1.00 45.01 119 PRO B N 1
ATOM 2206 C CA . PRO B 1 119 ? -59.734 44.714 29.061 1.00 45.10 119 PRO B CA 1
ATOM 2207 C C . PRO B 1 119 ? -60.284 43.462 29.776 1.00 44.79 119 PRO B C 1
ATOM 2208 O O . PRO B 1 119 ? -60.008 42.340 29.329 1.00 45.44 119 PRO B O 1
ATOM 2212 N N . PRO B 1 120 ? -61.031 43.645 30.889 1.00 44.17 120 PRO B N 1
ATOM 2213 C CA . PRO B 1 120 ? -61.642 42.513 31.615 1.00 43.60 120 PRO B CA 1
ATOM 2214 C C . PRO B 1 120 ? -63.164 42.578 31.873 1.00 42.63 120 PRO B C 1
ATOM 2215 O O . PRO B 1 120 ? -63.598 43.429 32.645 1.00 43.15 120 PRO B O 1
ATOM 2219 N N . GLY B 1 121 ? -63.989 41.763 31.211 1.00 41.25 121 GLY B N 1
ATOM 2220 C CA . GLY B 1 121 ? -63.697 41.165 29.919 1.00 39.35 121 GLY B CA 1
ATOM 2221 C C . GLY B 1 121 ? -63.993 42.233 28.879 1.00 37.64 121 GLY B C 1
ATOM 2222 O O . GLY B 1 121 ? -65.094 42.301 28.302 1.00 37.89 121 GLY B O 1
ATOM 2223 N N . GLY B 1 122 ? -63.018 43.103 28.665 1.00 36.11 122 GLY B N 1
ATOM 2224 C CA . GLY B 1 122 ? -63.188 44.212 27.723 1.00 33.99 122 GLY B CA 1
ATOM 2225 C C . GLY B 1 122 ? -62.786 43.864 26.304 1.00 32.22 122 GLY B C 1
ATOM 2226 O O . GLY B 1 122 ? -61.990 42.945 26.069 1.00 32.05 122 GLY B O 1
ATOM 2227 N N . GLU B 1 123 ? -63.344 44.617 25.358 1.00 30.55 123 GLU B N 1
ATOM 2228 C CA . GLU B 1 123 ? -63.001 44.509 23.951 1.00 28.35 123 GLU B CA 1
ATOM 2229 C C . GLU B 1 123 ? -61.557 44.941 23.761 1.00 26.77 123 GLU B C 1
ATOM 2230 O O . GLU B 1 123 ? -61.125 45.952 24.331 1.00 26.17 123 GLU B O 1
ATOM 2236 N N . THR B 1 124 ? -60.812 44.182 22.962 1.00 24.56 124 THR B N 1
ATOM 2237 C CA . THR B 1 124 ? -59.460 44.576 22.623 1.00 23.48 124 THR B CA 1
ATOM 2238 C C . THR B 1 124 ? -59.512 45.724 21.602 1.00 23.52 124 THR B C 1
ATOM 2239 O O . THR B 1 124 ? -60.536 45.944 20.954 1.00 22.65 124 THR B O 1
ATOM 2243 N N . LEU B 1 125 ? -58.398 46.440 21.484 1.00 23.22 125 LEU B N 1
ATOM 2244 C CA . LEU B 1 125 ? -58.244 47.494 20.488 1.00 22.88 125 LEU B CA 1
ATOM 2245 C C . LEU B 1 125 ? -58.478 46.946 19.074 1.00 22.26 125 LEU B C 1
ATOM 2246 O O . LEU B 1 125 ? -59.211 47.539 18.300 1.00 22.18 125 LEU B O 1
ATOM 2251 N N . GLU B 1 126 ? -57.865 45.812 18.748 1.00 21.40 126 GLU B N 1
ATOM 2252 C CA . GLU B 1 126 ? -58.088 45.183 17.434 1.00 21.36 126 GLU B CA 1
ATOM 2253 C C . GLU B 1 126 ? -59.535 44.785 17.171 1.00 20.35 126 GLU B C 1
ATOM 2254 O O . GLU B 1 126 ? -60.001 44.871 16.045 1.00 20.37 126 GLU B O 1
ATOM 2260 N N . GLN B 1 127 ? -60.244 44.327 18.197 1.00 19.93 127 GLN B N 1
ATOM 2261 C CA . GLN B 1 127 ? -61.656 44.004 18.016 1.00 20.05 127 GLN B CA 1
ATOM 2262 C C . GLN B 1 127 ? -62.461 45.242 17.674 1.00 20.06 127 GLN B C 1
ATOM 2263 O O . GLN B 1 127 ? -63.316 45.186 16.796 1.00 20.56 127 GLN B O 1
ATOM 2269 N N . VAL B 1 128 ? -62.163 46.362 18.339 1.00 20.49 128 VAL B N 1
ATOM 2270 C CA . VAL B 1 128 ? -62.828 47.647 18.028 1.00 20.82 128 VAL B CA 1
ATOM 2271 C C . VAL B 1 128 ? -62.500 48.051 16.594 1.00 20.62 128 VAL B C 1
ATOM 2272 O O . VAL B 1 128 ? -63.369 48.400 15.807 1.00 20.66 128 VAL B O 1
ATOM 2276 N N . LYS B 1 129 ? -61.230 47.944 16.244 1.00 21.08 129 LYS B N 1
ATOM 2277 C CA . LYS B 1 129 ? -60.801 48.312 14.921 1.00 20.98 129 LYS B CA 1
ATOM 2278 C C . LYS B 1 129 ? -61.501 47.496 13.834 1.00 20.74 129 LYS B C 1
ATOM 2279 O O . LYS B 1 129 ? -61.819 48.031 12.757 1.00 20.44 129 LYS B O 1
ATOM 2285 N N . THR B 1 130 ? -61.715 46.210 14.117 1.00 19.76 130 THR B N 1
ATOM 2286 C CA . THR B 1 130 ? -62.486 45.328 13.238 1.00 19.75 130 THR B CA 1
ATOM 2287 C C . THR B 1 130 ? -63.920 45.832 13.001 1.00 19.47 130 THR B C 1
ATOM 2288 O O . THR B 1 130 ? -64.412 45.783 11.873 1.00 19.57 130 THR B O 1
ATOM 2292 N N . ARG B 1 131 ? -64.588 46.317 14.053 1.00 18.76 131 ARG B N 1
ATOM 2293 C CA . ARG B 1 131 ? -65.921 46.906 13.887 1.00 18.26 131 ARG B CA 1
ATOM 2294 C C . ARG B 1 131 ? -65.863 48.117 12.972 1.00 18.25 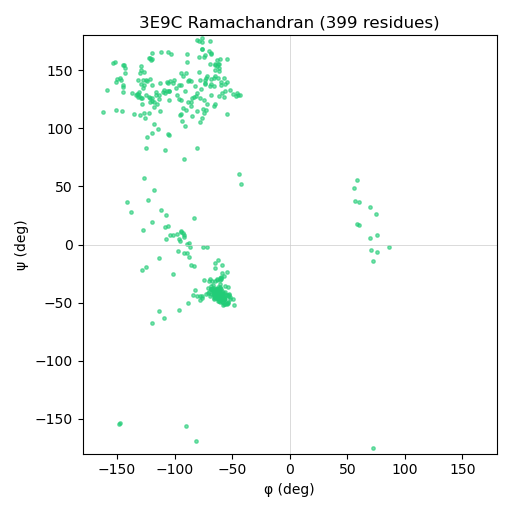131 ARG B C 1
ATOM 2295 O O . ARG B 1 131 ? -66.716 48.279 12.098 1.00 18.43 131 ARG B O 1
ATOM 2303 N N . PHE B 1 132 ? -64.843 48.953 13.154 1.00 17.67 132 PHE B N 1
ATOM 2304 C CA . PHE B 1 132 ? -64.674 50.092 12.251 1.00 18.34 132 PHE B CA 1
ATOM 2305 C C . PHE B 1 132 ? -64.398 49.692 10.794 1.00 18.05 132 PHE B C 1
ATOM 2306 O O . PHE B 1 132 ? -64.926 50.314 9.864 1.00 18.33 132 PHE B O 1
ATOM 2314 N N . LYS B 1 133 ? -63.587 48.659 10.589 1.00 17.62 133 LYS B N 1
ATOM 2315 C CA . LYS B 1 133 ? -63.307 48.201 9.226 1.00 17.54 133 LYS B CA 1
ATOM 2316 C C . LYS B 1 133 ? -64.577 47.700 8.555 1.00 17.76 133 LYS B C 1
ATOM 2317 O O . LYS B 1 133 ? -64.779 47.936 7.364 1.00 16.84 133 LYS B O 1
ATOM 2323 N N . MET B 1 134 ? -65.428 47.022 9.332 1.00 17.94 134 MET B N 1
ATOM 2324 C CA . MET B 1 134 ? -66.742 46.555 8.846 1.00 18.69 134 MET B CA 1
ATOM 2325 C C . MET B 1 134 ? -67.681 47.693 8.495 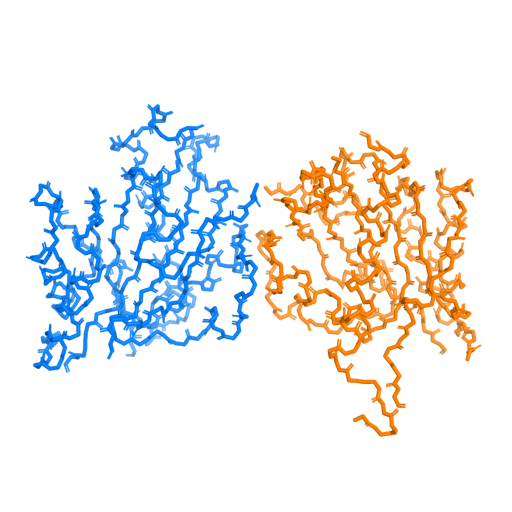1.00 18.90 134 MET B C 1
ATOM 2326 O O . MET B 1 134 ? -68.333 47.665 7.451 1.00 19.18 134 MET B O 1
ATOM 2331 N N . PHE B 1 135 ? -67.723 48.701 9.362 1.00 18.92 135 PHE B N 1
ATOM 2332 C CA . PHE B 1 135 ? -68.509 49.901 9.108 1.00 19.47 135 PHE B CA 1
ATOM 2333 C C . PHE B 1 135 ? -68.062 50.583 7.818 1.00 20.09 135 PHE B C 1
ATOM 2334 O O . PHE B 1 135 ? -68.880 50.989 7.010 1.00 20.51 135 PHE B O 1
ATOM 2342 N N . LEU B 1 136 ? -66.756 50.707 7.639 1.00 20.73 136 LEU B N 1
ATOM 2343 C CA . LEU B 1 136 ? -66.187 51.430 6.508 1.00 22.04 136 LEU B CA 1
ATOM 2344 C C . LEU B 1 136 ? -66.535 50.693 5.205 1.00 22.16 136 LEU B C 1
ATOM 2345 O O . LEU B 1 136 ? -66.915 51.321 4.219 1.00 21.61 136 LEU B O 1
ATOM 2350 N N . LYS B 1 137 ? -66.398 49.364 5.215 1.00 22.40 137 LYS B N 1
ATOM 2351 C CA . LYS B 1 137 ? -66.784 48.541 4.065 1.00 23.72 137 LYS B CA 1
ATOM 2352 C C . LYS B 1 137 ? -68.290 48.720 3.717 1.00 23.02 137 LYS B C 1
ATOM 2353 O O . LYS B 1 137 ? -68.666 48.873 2.542 1.00 22.25 137 LYS B O 1
ATOM 2359 N N . SER B 1 138 ? -69.127 48.719 4.751 1.00 22.25 138 SER B N 1
ATOM 2360 C CA . SER B 1 138 ? -70.564 48.945 4.595 1.00 22.54 138 SER B CA 1
ATOM 2361 C C . SER B 1 138 ? -70.859 50.376 4.108 1.00 21.43 138 SER B C 1
ATOM 2362 O O . SER B 1 138 ? -71.679 50.587 3.200 1.00 20.65 138 SER B O 1
ATOM 2365 N N . LEU B 1 139 ? -70.164 51.352 4.693 1.00 20.61 139 LEU B N 1
ATOM 2366 C CA . LEU B 1 139 ? -70.292 52.750 4.295 1.00 20.40 139 LEU B CA 1
ATOM 2367 C C . LEU B 1 139 ? -69.983 52.952 2.810 1.00 20.33 139 LEU B C 1
ATOM 2368 O O . LEU B 1 139 ? -70.770 53.574 2.060 1.00 20.02 139 LEU B O 1
ATOM 2373 N N . PHE B 1 140 ? -68.843 52.437 2.377 1.00 19.60 140 PHE B N 1
ATOM 2374 C CA . PHE B 1 140 ? -68.468 52.563 0.966 1.00 20.40 140 PHE B CA 1
ATOM 2375 C C . PHE B 1 140 ? -69.550 51.970 0.063 1.00 20.79 140 PHE B C 1
ATOM 2376 O O . PHE B 1 140 ? -69.913 52.585 -0.933 1.00 20.45 140 PHE B O 1
ATOM 2384 N N . GLN B 1 141 ? -70.040 50.778 0.422 1.00 21.20 141 GLN B N 1
ATOM 2385 C CA . GLN B 1 141 ? -71.027 50.075 -0.384 1.00 21.62 141 GLN B CA 1
ATOM 2386 C C . GLN B 1 141 ? -72.317 50.881 -0.443 1.00 21.15 141 GLN B C 1
ATOM 2387 O O . GLN B 1 141 ? -72.897 51.032 -1.513 1.00 20.92 141 GLN B O 1
ATOM 2393 N N . ARG B 1 142 ? -72.750 51.400 0.705 1.00 21.34 142 ARG B N 1
ATOM 2394 C CA . ARG B 1 142 ? -73.986 52.185 0.773 1.00 22.24 142 ARG B CA 1
ATOM 2395 C C . ARG B 1 142 ? -73.858 53.485 -0.031 1.00 22.58 142 ARG B C 1
ATOM 2396 O O . ARG B 1 142 ? -74.740 53.828 -0.833 1.00 22.19 142 ARG B O 1
ATOM 2404 N N . MET B 1 143 ? -72.735 54.170 0.139 1.00 22.76 143 MET B N 1
ATOM 2405 C CA . MET B 1 143 ? -72.517 55.472 -0.493 1.00 23.39 143 MET B CA 1
ATOM 2406 C C . MET B 1 143 ? -72.384 55.312 -1.989 1.00 24.15 143 MET B C 1
ATOM 2407 O O . MET B 1 143 ? -72.870 56.156 -2.754 1.00 24.04 143 MET B O 1
ATOM 2412 N N . PHE B 1 144 ? -71.759 54.215 -2.400 1.00 24.61 144 PHE B N 1
ATOM 2413 C CA . PHE B 1 144 ? -71.630 53.911 -3.809 1.00 26.54 144 PHE B CA 1
ATOM 2414 C C . PHE B 1 144 ? -72.969 53.541 -4.461 1.00 26.80 144 PHE B C 1
ATOM 2415 O O . PHE B 1 144 ? -73.271 53.997 -5.560 1.00 27.44 144 PHE B O 1
ATOM 2423 N N . GLU B 1 145 ? -73.749 52.707 -3.788 1.00 26.36 145 GLU B N 1
ATOM 2424 C CA . GLU B 1 145 ? -75.058 52.315 -4.296 1.00 27.45 145 GLU B CA 1
ATOM 2425 C C . GLU B 1 145 ? -75.992 53.514 -4.429 1.00 28.11 145 GLU B C 1
ATOM 2426 O O . GLU B 1 145 ? -76.753 53.598 -5.398 1.00 28.37 145 GLU B O 1
ATOM 2432 N N . GLU B 1 146 ? -75.927 54.443 -3.474 1.00 28.68 146 GLU B N 1
ATOM 2433 C CA . GLU B 1 146 ? -76.792 55.625 -3.514 1.00 29.26 146 GLU B CA 1
ATOM 2434 C C . GLU B 1 146 ? -76.301 56.743 -4.443 1.00 29.44 146 GLU B C 1
ATOM 2435 O O . GLU B 1 146 ? -77.092 57.303 -5.190 1.00 29.23 146 GLU B O 1
ATOM 2441 N N . HIS B 1 147 ? -75.008 57.061 -4.397 1.00 29.45 147 HIS B N 1
ATOM 2442 C CA . HIS B 1 147 ? -74.478 58.272 -5.040 1.00 30.49 147 HIS B CA 1
ATOM 2443 C C . HIS B 1 147 ? -73.549 58.011 -6.218 1.00 31.40 147 HIS B C 1
ATOM 2444 O O . HIS B 1 147 ? -73.219 58.942 -6.944 1.00 31.77 147 HIS B O 1
ATOM 2451 N N . GLY B 1 148 ? -73.128 56.759 -6.389 1.00 32.55 148 GLY B N 1
ATOM 2452 C CA . GLY B 1 148 ? -72.077 56.388 -7.341 1.00 33.48 148 GLY B CA 1
ATOM 2453 C C . GLY B 1 148 ? -72.320 56.829 -8.771 1.00 34.47 148 GLY B C 1
ATOM 2454 O O . GLY B 1 148 ? -71.356 57.146 -9.486 1.00 35.78 148 GLY B O 1
ATOM 2455 N N . GLN B 1 160 ? -53.938 69.554 -1.567 1.00 39.70 160 GLN B N 1
ATOM 2456 C CA . GLN B 1 160 ? -54.418 69.820 -0.223 1.00 39.81 160 GLN B CA 1
ATOM 2457 C C . GLN B 1 160 ? -55.766 70.576 -0.229 1.00 39.38 160 GLN B C 1
ATOM 2458 O O . GLN B 1 160 ? -55.967 71.487 -1.028 1.00 39.52 160 GLN B O 1
ATOM 2464 N N . PRO B 1 161 ? -56.699 70.171 0.648 1.00 38.50 161 PRO B N 1
ATOM 2465 C CA . PRO B 1 161 ? -57.978 70.869 0.798 1.00 37.63 161 PRO B CA 1
ATOM 2466 C C . PRO B 1 161 ? -57.799 72.299 1.295 1.00 36.69 161 PRO B C 1
ATOM 2467 O O . PRO B 1 161 ? -56.805 72.602 1.964 1.00 36.40 161 PRO B O 1
ATOM 2471 N N . VAL B 1 162 ? -58.755 73.168 0.969 1.00 35.74 162 VAL B N 1
ATOM 2472 C CA . VAL B 1 162 ? -58.766 74.529 1.504 1.00 34.99 162 VAL B CA 1
ATOM 2473 C C . VAL B 1 162 ? -59.216 74.475 2.965 1.00 34.54 162 VAL B C 1
ATOM 2474 O O . VAL B 1 162 ? -60.373 74.137 3.266 1.00 33.99 162 VAL B O 1
ATOM 2478 N N . ILE B 1 163 ? -58.291 74.801 3.863 1.00 33.79 163 ILE B N 1
ATOM 2479 C CA . ILE B 1 163 ? -58.567 74.779 5.290 1.00 33.68 163 ILE B CA 1
ATOM 2480 C C . ILE B 1 163 ? -58.495 76.189 5.839 1.00 33.62 163 ILE B C 1
ATOM 2481 O O . ILE B 1 163 ? -57.414 76.726 6.084 1.00 34.35 163 ILE B O 1
ATOM 2486 N N . ALA B 1 164 ? -59.661 76.794 6.003 1.00 33.05 164 ALA B N 1
ATOM 2487 C CA . ALA B 1 164 ? -59.737 78.187 6.406 1.00 32.64 164 ALA B CA 1
ATOM 2488 C C . ALA B 1 164 ? -60.116 78.289 7.877 1.00 32.25 164 ALA B C 1
ATOM 2489 O O . ALA B 1 164 ? -60.360 79.374 8.379 1.00 32.59 164 ALA B O 1
ATOM 2491 N N . GLY B 1 165 ? -60.151 77.154 8.570 1.00 31.82 165 GLY B N 1
ATOM 2492 C CA . GLY B 1 165 ? -60.594 77.133 9.959 1.00 31.12 165 GLY B CA 1
ATOM 2493 C C . GLY B 1 165 ? -62.084 77.414 10.070 1.00 30.51 165 GLY B C 1
ATOM 2494 O O . GLY B 1 165 ? -62.538 78.007 11.049 1.00 31.01 165 GLY B O 1
ATOM 2495 N N . LEU B 1 166 ? -62.839 76.979 9.061 1.00 29.69 166 LEU B N 1
ATOM 2496 C CA . LEU B 1 166 ? -64.291 77.140 9.009 1.00 28.72 166 LEU B CA 1
ATOM 2497 C C . LEU B 1 166 ? -64.986 75.766 8.931 1.00 28.59 166 LEU B C 1
ATOM 2498 O O . LEU B 1 166 ? -64.350 74.758 8.628 1.00 27.85 166 LEU B O 1
ATOM 2503 N N . ALA B 1 167 ? -66.291 75.744 9.195 1.00 27.94 167 ALA B N 1
ATOM 2504 C CA . ALA B 1 167 ? -67.062 74.496 9.296 1.00 27.84 167 ALA B CA 1
ATOM 2505 C C . ALA B 1 167 ? -67.061 73.655 8.016 1.00 27.32 167 ALA B C 1
ATOM 2506 O O . ALA B 1 167 ? -67.175 72.422 8.071 1.00 26.88 167 ALA B O 1
ATOM 2508 N N . ASP B 1 168 ? -66.935 74.319 6.868 1.00 26.74 168 ASP B N 1
ATOM 2509 C CA . ASP B 1 168 ? -66.926 73.622 5.579 1.00 26.31 168 ASP B CA 1
ATOM 2510 C C . ASP B 1 168 ? -65.525 73.292 5.048 1.00 25.77 168 ASP B C 1
ATOM 2511 O O . ASP B 1 168 ? -65.386 72.876 3.893 1.00 25.49 168 ASP B O 1
ATOM 2516 N N . ASP B 1 169 ? -64.497 73.453 5.886 1.00 25.32 169 ASP B N 1
ATOM 2517 C CA . ASP B 1 169 ? -63.121 73.110 5.478 1.00 25.45 169 ASP B CA 1
ATOM 2518 C C . ASP B 1 169 ? -63.072 71.766 4.766 1.00 25.37 169 ASP B C 1
ATOM 2519 O O . ASP B 1 169 ? -63.601 70.758 5.267 1.00 24.64 169 ASP B O 1
ATOM 2524 N N . GLY B 1 170 ? -62.447 71.768 3.593 1.00 25.74 170 GLY B N 1
ATOM 2525 C CA . GLY B 1 170 ? -62.261 70.557 2.806 1.00 27.06 170 GLY B CA 1
ATOM 2526 C C . GLY B 1 170 ? -63.514 69.971 2.171 1.00 27.92 170 GLY B C 1
ATOM 2527 O O . GLY B 1 170 ? -63.422 68.999 1.421 1.00 28.49 170 GLY B O 1
ATOM 2528 N N . ALA B 1 171 ? -64.683 70.544 2.453 1.00 28.63 171 ALA B N 1
ATOM 2529 C CA . ALA B 1 171 ? -65.928 70.028 1.883 1.00 29.92 171 ALA B CA 1
ATOM 2530 C C . ALA B 1 171 ? -66.681 71.042 1.025 1.00 31.17 171 ALA B C 1
ATOM 2531 O O . ALA B 1 171 ? -67.877 70.867 0.775 1.00 31.63 171 ALA B O 1
ATOM 2533 N N . GLN B 1 172 ? -65.982 72.077 0.563 1.00 32.07 172 GLN B N 1
ATOM 2534 C CA . GLN B 1 172 ? -66.620 73.190 -0.150 1.00 33.55 172 GLN B CA 1
ATOM 2535 C C . GLN B 1 172 ? -67.295 72.732 -1.435 1.00 34.31 172 GLN B C 1
ATOM 2536 O O . GLN B 1 172 ? -68.426 73.119 -1.703 1.00 35.19 172 GLN B O 1
ATOM 2542 N N . ASN B 1 173 ? -66.614 71.910 -2.227 1.00 34.96 173 ASN B N 1
ATOM 2543 C CA . ASN B 1 173 ? -67.248 71.343 -3.419 1.00 35.55 173 ASN B CA 1
ATOM 2544 C C . ASN B 1 173 ? -67.365 69.820 -3.400 1.00 34.47 173 ASN B C 1
ATOM 2545 O O . ASN B 1 173 ? -67.033 69.131 -4.371 1.00 34.93 173 ASN B O 1
ATOM 2550 N N . VAL B 1 174 ? -67.834 69.301 -2.272 1.00 33.14 174 VAL B N 1
ATOM 2551 C CA . VAL B 1 174 ? -68.084 67.876 -2.116 1.00 31.30 174 VAL B CA 1
ATOM 2552 C C . VAL B 1 174 ? -69.546 67.754 -1.701 1.00 30.35 174 VAL B C 1
ATOM 2553 O O . VAL B 1 174 ? -69.871 67.846 -0.518 1.00 30.66 174 VAL B O 1
ATOM 2557 N N . PRO B 1 175 ? -70.442 67.577 -2.684 1.00 29.28 175 PRO B N 1
ATOM 2558 C CA . PRO B 1 175 ? -71.867 67.508 -2.377 1.00 28.12 175 PRO B CA 1
ATOM 2559 C C . PRO B 1 175 ? -72.286 66.265 -1.578 1.00 26.82 175 PRO B C 1
ATOM 2560 O O . PRO B 1 175 ? -73.223 66.344 -0.783 1.00 27.05 175 PRO B O 1
ATOM 2564 N N . VAL B 1 176 ? -71.605 65.136 -1.762 1.00 24.71 176 VAL B N 1
ATOM 2565 C CA . VAL B 1 176 ? -71.941 63.941 -0.986 1.00 22.85 176 VAL B CA 1
ATOM 2566 C C . VAL B 1 176 ? -71.177 64.002 0.353 1.00 22.82 176 VAL B C 1
ATOM 2567 O O . VAL B 1 176 ? -69.948 64.106 0.365 1.00 21.76 176 VAL B O 1
ATOM 2571 N N . HIS B 1 177 ? -71.913 63.944 1.468 1.00 21.52 177 HIS B N 1
ATOM 2572 C CA . HIS B 1 177 ? -71.333 64.226 2.777 1.00 21.06 177 HIS B CA 1
ATOM 2573 C C . HIS B 1 177 ? -72.042 63.461 3.881 1.00 21.21 177 HIS B C 1
ATOM 2574 O O . HIS B 1 177 ? -73.235 63.685 4.142 1.00 22.13 177 HIS B O 1
ATOM 2581 N N . ALA B 1 178 ? -71.315 62.555 4.527 1.00 20.62 178 ALA B N 1
ATOM 2582 C CA . ALA B 1 178 ? -71.875 61.724 5.600 1.00 20.69 178 ALA B CA 1
ATOM 2583 C C . ALA B 1 178 ? -71.477 62.267 6.962 1.00 20.59 178 ALA B C 1
ATOM 2584 O O . ALA B 1 178 ? -70.353 62.714 7.147 1.00 20.26 178 ALA B O 1
ATOM 2586 N N . LEU B 1 179 ? -72.412 62.212 7.905 1.00 20.92 179 LEU B N 1
ATOM 2587 C CA . LEU B 1 179 ? -72.150 62.509 9.309 1.00 21.47 179 LEU B CA 1
ATOM 2588 C C . LEU B 1 179 ? -72.106 61.186 10.092 1.00 21.11 179 LEU B C 1
ATOM 2589 O O . LEU B 1 179 ? -72.971 60.334 9.913 1.00 20.36 179 LEU B O 1
ATOM 2594 N N . MET B 1 180 ? -71.079 61.009 10.927 1.00 20.32 180 MET B N 1
ATOM 2595 C CA . MET B 1 180 ? -70.964 59.815 11.763 1.00 20.71 180 MET B CA 1
ATOM 2596 C C . MET B 1 180 ? -70.903 60.301 13.200 1.00 20.10 180 MET B C 1
ATOM 2597 O O . MET B 1 180 ? -70.081 61.151 13.522 1.00 20.32 180 MET B O 1
ATOM 2602 N N . VAL B 1 181 ? -71.773 59.781 14.063 1.00 20.22 181 VAL B N 1
ATOM 2603 C CA . VAL B 1 181 ? -71.748 60.204 15.474 1.00 20.49 181 VAL B CA 1
ATOM 2604 C C . VAL B 1 181 ? -71.486 58.986 16.339 1.00 20.52 181 VAL B C 1
ATOM 2605 O O . VAL B 1 181 ? -72.221 57.987 16.262 1.00 19.88 181 VAL B O 1
ATOM 2609 N N . SER B 1 182 ? -70.426 59.056 17.141 1.00 20.13 182 SER B N 1
ATOM 2610 C CA . SER B 1 182 ? -69.947 57.855 17.822 1.00 20.97 182 SER B CA 1
ATOM 2611 C C . SER B 1 182 ? -69.333 58.235 19.173 1.00 21.13 182 SER B C 1
ATOM 2612 O O . SER B 1 182 ? -69.664 59.297 19.735 1.00 22.00 182 SER B O 1
ATOM 2615 N N . HIS B 1 183 ? -68.424 57.399 19.665 1.00 20.63 183 HIS B N 1
ATOM 2616 C CA . HIS B 1 183 ? -67.898 57.506 21.025 1.00 20.88 183 HIS B CA 1
ATOM 2617 C C . HIS B 1 183 ? -66.383 57.708 21.026 1.00 20.99 183 HIS B C 1
ATOM 2618 O O . HIS B 1 183 ? -65.720 57.350 20.061 1.00 20.95 183 HIS B O 1
ATOM 2625 N N . GLY B 1 184 ? -65.850 58.240 22.129 1.00 20.25 184 GLY B N 1
ATOM 2626 C CA . GLY B 1 184 ? -64.447 58.660 22.224 1.00 19.99 184 GLY B CA 1
ATOM 2627 C C . GLY B 1 184 ? -63.371 57.635 21.926 1.00 20.09 184 GLY B C 1
ATOM 2628 O O . GLY B 1 184 ? -62.461 57.902 21.130 1.00 19.06 184 GLY B O 1
ATOM 2629 N N . ALA B 1 185 ? -63.449 56.462 22.559 1.00 20.01 185 ALA B N 1
ATOM 2630 C CA . ALA B 1 185 ? -62.402 55.458 22.345 1.00 20.52 185 ALA B CA 1
ATOM 2631 C C . ALA B 1 185 ? -62.504 54.874 20.930 1.00 20.27 185 ALA B C 1
ATOM 2632 O O . ALA B 1 185 ? -61.493 54.728 20.232 1.00 20.54 185 ALA B O 1
ATOM 2634 N N . PHE B 1 186 ? -63.737 54.613 20.491 1.00 20.02 186 PHE B N 1
ATOM 2635 C CA . PHE B 1 186 ? -63.985 54.116 19.148 1.00 19.67 186 PHE B CA 1
ATOM 2636 C C . PHE B 1 186 ? -63.438 55.089 18.098 1.00 19.09 186 PHE B C 1
ATOM 2637 O O . PHE B 1 186 ? -62.801 54.666 17.150 1.00 19.02 186 PHE B O 1
ATOM 2645 N N . ILE B 1 187 ? -63.719 56.384 18.257 1.00 19.17 187 ILE B N 1
ATOM 2646 C CA . ILE B 1 187 ? -63.294 57.378 17.266 1.00 19.08 187 ILE B CA 1
ATOM 2647 C C . ILE B 1 187 ? -61.771 57.471 17.210 1.00 19.22 187 ILE B C 1
ATOM 2648 O O . ILE B 1 187 ? -61.186 57.552 16.135 1.00 19.31 187 ILE B O 1
ATOM 2653 N N . ARG B 1 188 ? -61.140 57.455 18.383 1.00 19.25 188 ARG B N 1
ATOM 2654 C CA . ARG B 1 188 ? -59.678 57.486 18.476 1.00 19.79 188 ARG B CA 1
ATOM 2655 C C . ARG B 1 188 ? -59.039 56.314 17.733 1.00 19.09 188 ARG B C 1
ATOM 2656 O O . ARG B 1 188 ? -58.067 56.494 16.973 1.00 18.31 188 ARG B O 1
ATOM 2664 N N . ILE B 1 189 ? -59.580 55.116 17.960 1.00 18.17 189 ILE B N 1
ATOM 2665 C CA . ILE B 1 189 ? -59.074 53.914 17.290 1.00 17.71 189 ILE B CA 1
ATOM 2666 C C . ILE B 1 189 ? -59.338 53.973 15.774 1.00 17.86 189 ILE B C 1
ATOM 2667 O O . ILE B 1 189 ? -58.471 53.598 14.979 1.00 17.48 189 ILE B O 1
ATOM 2672 N N . SER B 1 190 ? -60.512 54.480 15.389 1.00 17.80 190 SER B N 1
ATOM 2673 C CA . SER B 1 190 ? -60.886 54.630 13.973 1.00 18.53 190 SER B CA 1
ATOM 2674 C C . SER B 1 190 ? -59.981 55.626 13.244 1.00 18.69 190 SER B C 1
ATOM 2675 O O . SER B 1 190 ? -59.521 55.366 12.130 1.00 18.83 190 SER B O 1
ATOM 2678 N N . VAL B 1 191 ? -59.747 56.775 13.870 1.00 18.99 191 VAL B N 1
ATOM 2679 C CA . VAL B 1 191 ? -58.886 57.801 13.288 1.00 19.74 191 VAL B CA 1
ATOM 2680 C C . VAL B 1 191 ? -57.473 57.257 13.055 1.00 20.31 191 VAL B C 1
ATOM 2681 O O . VAL B 1 191 ? -56.864 57.489 11.998 1.00 20.77 191 VAL B O 1
ATOM 2685 N N . ARG B 1 192 ? -56.951 56.524 14.038 1.00 20.06 192 ARG B N 1
ATOM 2686 C CA . ARG B 1 192 ? -55.629 55.956 13.911 1.00 20.19 192 ARG B CA 1
ATOM 2687 C C . ARG B 1 192 ? -55.599 54.888 12.805 1.00 19.63 192 ARG B C 1
ATOM 2688 O O . ARG B 1 192 ? -54.611 54.772 12.048 1.00 19.46 192 ARG B O 1
ATOM 2696 N N . HIS B 1 193 ? -56.671 54.108 12.697 1.00 18.61 193 HIS B N 1
ATOM 2697 C CA . HIS B 1 193 ? -56.786 53.174 11.570 1.00 17.97 193 HIS B CA 1
ATOM 2698 C C . HIS B 1 193 ? -56.718 53.910 10.218 1.00 17.72 193 HIS B C 1
ATOM 2699 O O . HIS B 1 193 ? -55.960 53.522 9.322 1.00 17.44 193 HIS B O 1
ATOM 2706 N N . LEU B 1 194 ? -57.504 54.965 10.060 1.00 17.64 194 LEU B N 1
ATOM 2707 C CA . LEU B 1 194 ? -57.485 55.736 8.793 1.00 18.78 194 LEU B CA 1
ATOM 2708 C C . LEU B 1 194 ? -56.088 56.277 8.434 1.00 19.21 194 LEU B C 1
ATOM 2709 O O . LEU B 1 194 ? -55.631 56.131 7.310 1.00 19.18 194 LEU B O 1
ATOM 2714 N N . VAL B 1 195 ? -55.408 56.861 9.419 1.00 19.35 195 VAL B N 1
ATOM 2715 C CA . VAL B 1 195 ? -54.168 57.615 9.193 1.00 19.08 195 VAL B CA 1
ATOM 2716 C C . VAL B 1 195 ? -52.957 56.677 9.100 1.00 19.07 195 VAL B C 1
ATOM 2717 O O . VAL B 1 195 ? -52.060 56.858 8.274 1.00 18.23 195 VAL B O 1
ATOM 2721 N N . GLU B 1 196 ? -52.957 55.653 9.941 1.00 19.47 196 GLU B N 1
ATOM 2722 C CA . GLU B 1 196 ? -51.825 54.759 10.057 1.00 20.34 196 GLU B CA 1
ATOM 2723 C C . GLU B 1 196 ? -51.965 53.480 9.204 1.00 20.19 196 GLU B C 1
ATOM 2724 O O . GLU B 1 196 ? -51.099 53.207 8.371 1.00 20.39 196 GLU B O 1
ATOM 2730 N N . ASP B 1 197 ? -53.032 52.705 9.385 1.00 19.88 197 ASP B N 1
ATOM 2731 C CA . ASP B 1 197 ? -53.147 51.428 8.639 1.00 20.00 197 ASP B CA 1
ATOM 2732 C C . ASP B 1 197 ? -53.379 51.578 7.135 1.00 19.43 197 ASP B C 1
ATOM 2733 O O . ASP B 1 197 ? -52.961 50.700 6.369 1.00 19.61 197 ASP B O 1
ATOM 2738 N N . LEU B 1 198 ? -54.037 52.663 6.728 1.00 18.99 198 LEU B N 1
ATOM 2739 C CA . LEU B 1 198 ? -54.387 52.907 5.314 1.00 19.51 198 LEU B CA 1
ATOM 2740 C C . LEU B 1 198 ? -53.464 53.948 4.643 1.00 19.86 198 LEU B C 1
ATOM 2741 O O . LEU B 1 198 ? -52.747 54.674 5.325 1.00 18.76 198 LEU B O 1
ATOM 2746 N N . GLN B 1 199 ? -53.481 53.999 3.308 1.00 20.30 199 GLN B N 1
ATOM 2747 C CA . GLN B 1 199 ? -52.880 55.112 2.550 1.00 21.28 199 GLN B CA 1
ATOM 2748 C C . GLN B 1 199 ? -53.692 56.349 2.894 1.00 20.80 199 GLN B C 1
ATOM 2749 O O . GLN B 1 199 ? -54.899 56.353 2.714 1.00 22.23 199 GLN B O 1
ATOM 2755 N N . CYS B 1 200 ? -53.061 57.382 3.439 1.00 20.47 200 CYS B N 1
ATOM 2756 C CA . CYS B 1 200 ? -53.818 58.543 3.921 1.00 21.01 200 CYS B CA 1
ATOM 2757 C C . CYS B 1 200 ? -52.986 59.796 3.821 1.00 20.92 200 CYS B C 1
ATOM 2758 O O . CYS B 1 200 ? -51.803 59.773 4.143 1.00 20.71 200 CYS B O 1
ATOM 2761 N N . CYS B 1 201 ? -53.619 60.893 3.420 1.00 21.50 201 CYS B N 1
ATOM 2762 C CA . CYS B 1 201 ? -52.950 62.193 3.371 1.00 22.42 201 CYS B CA 1
ATOM 2763 C C . CYS B 1 201 ? -53.388 63.059 4.526 1.00 21.70 201 CYS B C 1
ATOM 2764 O O . CYS B 1 201 ? -54.557 63.051 4.906 1.00 21.71 201 CYS B O 1
ATOM 2767 N N . LEU B 1 202 ? -52.449 63.798 5.098 1.00 20.78 202 LEU B N 1
ATOM 2768 C CA . LEU B 1 202 ? -52.780 64.768 6.128 1.00 21.47 202 LEU B CA 1
ATOM 2769 C C . LEU B 1 202 ? -52.240 66.130 5.699 1.00 21.26 202 LEU B C 1
ATOM 2770 O O . LEU B 1 202 ? -51.135 66.188 5.157 1.00 21.53 202 LEU B O 1
ATOM 2775 N N . PRO B 1 203 ? -52.999 67.220 5.959 1.00 20.81 203 PRO B N 1
ATOM 2776 C CA . PRO B 1 203 ? -52.675 68.557 5.448 1.00 20.90 203 PRO B CA 1
ATOM 2777 C C . PRO B 1 203 ? -51.523 69.240 6.209 1.00 21.16 203 PRO B C 1
ATOM 2778 O O . PRO B 1 203 ? -51.105 68.763 7.289 1.00 20.31 203 PRO B O 1
ATOM 2782 N N . ALA B 1 204 ? -51.021 70.338 5.640 1.00 21.17 204 ALA B N 1
ATOM 2783 C CA . ALA B 1 204 ? -49.961 71.117 6.255 1.00 22.18 204 ALA B CA 1
ATOM 2784 C C . ALA B 1 204 ? -50.390 71.541 7.650 1.00 23.13 204 ALA B C 1
ATOM 2785 O O . ALA B 1 204 ? -51.548 71.913 7.862 1.00 23.53 204 ALA B O 1
ATOM 2787 N N . GLY B 1 205 ? -49.469 71.455 8.605 1.00 23.86 205 GLY B N 1
ATOM 2788 C CA . GLY B 1 205 ? -49.695 72.030 9.925 1.00 25.57 205 GLY B CA 1
ATOM 2789 C C . GLY B 1 205 ? -50.424 71.130 10.905 1.00 27.22 205 GLY B C 1
ATOM 2790 O O . GLY B 1 205 ? -50.626 71.513 12.051 1.00 27.47 205 GLY B O 1
ATOM 2791 N N . LEU B 1 206 ? -50.826 69.942 10.457 1.00 28.18 206 LEU B N 1
ATOM 2792 C CA . LEU B 1 206 ? -51.497 68.986 11.330 1.00 29.72 206 LEU B CA 1
ATOM 2793 C C . LEU B 1 206 ? -50.470 68.057 11.975 1.00 30.41 206 LEU B C 1
ATOM 2794 O O . LEU B 1 206 ? -49.964 67.120 11.344 1.00 31.51 206 LEU B O 1
ATOM 2799 N N . LYS B 1 207 ? -50.172 68.345 13.235 1.00 31.13 207 LYS B N 1
ATOM 2800 C CA . LYS B 1 207 ? -49.196 67.601 14.020 1.00 31.43 207 LYS B CA 1
ATOM 2801 C C . LYS B 1 207 ? -49.797 66.303 14.526 1.00 31.17 207 LYS B C 1
ATOM 2802 O O . LYS B 1 207 ? -51.008 66.234 14.834 1.00 30.57 207 LYS B O 1
ATOM 2808 N N . MET B 1 208 ? -48.935 65.295 14.658 1.00 30.26 208 MET B N 1
ATOM 2809 C CA . MET B 1 208 ? -49.352 63.961 15.077 1.00 30.23 208 MET B CA 1
ATOM 2810 C C . MET B 1 208 ? -49.897 63.918 16.498 1.00 29.19 208 MET B C 1
ATOM 2811 O O . MET B 1 208 ? -50.769 63.113 16.790 1.00 28.31 208 MET B O 1
ATOM 2816 N N . ASN B 1 209 ? -49.397 64.786 17.376 1.00 28.78 209 ASN B N 1
ATOM 2817 C CA . ASN B 1 209 ? -49.962 64.862 18.725 1.00 28.66 209 ASN B CA 1
ATOM 2818 C C . ASN B 1 209 ? -51.451 65.242 18.684 1.00 28.06 209 ASN B C 1
ATOM 2819 O O . ASN B 1 209 ? -52.248 64.682 19.427 1.00 27.49 209 ASN B O 1
ATOM 2824 N N . GLN B 1 210 ? -51.820 66.163 17.791 1.00 27.22 210 GLN B N 1
ATOM 2825 C CA . GLN B 1 210 ? -53.234 66.497 17.572 1.00 26.73 210 GLN B CA 1
ATOM 2826 C C . GLN B 1 210 ? -54.007 65.331 16.906 1.00 26.28 210 GLN B C 1
ATOM 2827 O O . GLN B 1 210 ? -55.139 65.025 17.292 1.00 26.05 210 GLN B O 1
ATOM 2833 N N . VAL B 1 211 ? -53.388 64.693 15.919 1.00 25.34 211 VAL B N 1
ATOM 2834 C CA . VAL B 1 211 ? -54.006 63.583 15.186 1.00 25.87 211 VAL B CA 1
ATOM 2835 C C . VAL B 1 211 ? -54.404 62.451 16.134 1.00 25.82 211 VAL B C 1
ATOM 2836 O O . VAL B 1 211 ? -55.495 61.888 16.020 1.00 25.64 211 VAL B O 1
ATOM 2840 N N . PHE B 1 212 ? -53.515 62.143 17.068 1.00 25.70 212 PHE B N 1
ATOM 2841 C CA . PHE B 1 212 ? -53.682 60.999 17.958 1.00 26.31 212 PHE B CA 1
ATOM 2842 C C . PHE B 1 212 ? -54.292 61.343 19.325 1.00 25.90 212 PHE B C 1
ATOM 2843 O O . PHE B 1 212 ? -54.393 60.478 20.203 1.00 25.53 212 PHE B O 1
ATOM 2851 N N . SER B 1 213 ? -54.683 62.606 19.485 1.00 25.51 213 SER B N 1
ATOM 2852 C CA . SER B 1 213 ? -55.222 63.134 20.729 1.00 26.18 213 SER B CA 1
ATOM 2853 C C . SER B 1 213 ? -56.616 62.563 21.066 1.00 26.51 213 SER B C 1
ATOM 2854 O O . SER B 1 213 ? -57.351 62.123 20.164 1.00 26.91 213 SER B O 1
ATOM 2857 N N . PRO B 1 214 ? -56.990 62.557 22.360 1.00 27.04 214 PRO B N 1
ATOM 2858 C CA . PRO B 1 214 ? -58.342 62.061 22.673 1.00 27.44 214 PRO B CA 1
ATOM 2859 C C . PRO B 1 214 ? -59.389 63.064 22.211 1.00 27.53 214 PRO B C 1
ATOM 2860 O O . PRO B 1 214 ? -59.134 64.257 22.245 1.00 27.40 214 PRO B O 1
ATOM 2864 N N . CYS B 1 215 ? -60.542 62.590 21.744 1.00 28.17 215 CYS B N 1
ATOM 2865 C CA . CYS B 1 215 ? -61.567 63.502 21.234 1.00 29.19 215 CYS B CA 1
ATOM 2866 C C . CYS B 1 215 ? -62.398 64.129 22.368 1.00 28.72 215 CYS B C 1
ATOM 2867 O O . CYS B 1 215 ? -62.886 63.418 23.236 1.00 29.09 215 CYS B O 1
ATOM 2870 N N . PRO B 1 216 ? -62.569 65.459 22.356 1.00 28.67 216 PRO B N 1
ATOM 2871 C CA . PRO B 1 216 ? -63.474 66.045 23.352 1.00 28.51 216 PRO B CA 1
ATOM 2872 C C . PRO B 1 216 ? -64.930 65.745 22.990 1.00 28.12 216 PRO B C 1
ATOM 2873 O O . PRO B 1 216 ? -65.208 65.345 21.849 1.00 27.74 216 PRO B O 1
ATOM 2877 N N . ASN B 1 217 ? -65.837 65.908 23.954 1.00 27.56 217 ASN B N 1
ATOM 2878 C CA . ASN B 1 217 ? -67.279 65.790 23.689 1.00 26.99 217 ASN B CA 1
ATOM 2879 C C . ASN B 1 217 ? -67.704 66.758 22.613 1.00 26.55 217 ASN B C 1
ATOM 2880 O O . ASN B 1 217 ? -67.428 67.950 22.705 1.00 26.91 217 ASN B O 1
ATOM 2885 N N . THR B 1 218 ? -68.374 66.226 21.595 1.00 25.57 218 THR B N 1
ATOM 2886 C CA . THR B 1 218 ? -68.722 66.944 20.365 1.00 24.48 218 THR B CA 1
ATOM 2887 C C . THR B 1 218 ? -67.524 67.466 19.575 1.00 23.77 218 THR B C 1
ATOM 2888 O O . THR B 1 218 ? -67.699 68.326 18.729 1.00 23.58 218 THR B O 1
ATOM 2892 N N . GLY B 1 219 ? -66.324 66.958 19.859 1.00 23.21 219 GLY B N 1
ATOM 2893 C CA . GLY B 1 219 ? -65.153 67.184 18.996 1.00 22.57 219 GLY B CA 1
ATOM 2894 C C . GLY B 1 219 ? -65.434 66.698 17.578 1.00 22.16 219 GLY B C 1
ATOM 2895 O O . GLY B 1 219 ? -66.104 65.689 17.389 1.00 22.40 219 GLY B O 1
ATOM 2896 N N . ILE B 1 220 ? -64.929 67.415 16.577 1.00 21.93 220 ILE B N 1
ATOM 2897 C CA . ILE B 1 220 ? -65.342 67.184 15.194 1.00 21.15 220 ILE B CA 1
ATOM 2898 C C . ILE B 1 220 ? -64.109 66.910 14.346 1.00 21.43 220 ILE B C 1
ATOM 2899 O O . ILE B 1 220 ? -63.120 67.657 14.400 1.00 21.15 220 ILE B O 1
ATOM 2904 N N . SER B 1 221 ? -64.155 65.809 13.595 1.00 20.70 221 SER B N 1
ATOM 2905 C CA . SER B 1 221 ? -63.093 65.491 12.646 1.00 20.65 221 SER B CA 1
ATOM 2906 C C . SER B 1 221 ? -63.688 65.352 11.256 1.00 20.11 221 SER B C 1
ATOM 2907 O O . SER B 1 221 ? -64.892 65.122 11.123 1.00 19.66 221 SER B O 1
ATOM 2910 N N . ARG B 1 222 ? -62.844 65.461 10.229 1.00 19.95 222 ARG B N 1
ATOM 2911 C CA . ARG B 1 222 ? -63.281 65.291 8.839 1.00 19.25 222 ARG B CA 1
ATOM 2912 C C . ARG B 1 222 ? -62.230 64.626 7.964 1.00 19.34 222 ARG B C 1
ATOM 2913 O O . ARG B 1 222 ? -61.046 64.990 8.017 1.00 18.81 222 ARG B O 1
ATOM 2921 N N . PHE B 1 223 ? -62.688 63.673 7.152 1.00 18.88 223 PHE B N 1
ATOM 2922 C CA . PHE B 1 223 ? -61.891 63.024 6.117 1.00 19.85 223 PHE B CA 1
ATOM 2923 C C . PHE B 1 223 ? -62.656 63.062 4.795 1.00 20.04 223 PHE B C 1
ATOM 2924 O O . PHE B 1 223 ? -63.894 63.036 4.781 1.00 20.07 223 PHE B O 1
ATOM 2932 N N . ILE B 1 224 ? -61.914 63.099 3.694 1.00 20.03 224 ILE B N 1
ATOM 2933 C CA . ILE B 1 224 ? -62.501 63.023 2.365 1.00 20.94 224 ILE B CA 1
ATOM 2934 C C . ILE B 1 224 ? -62.048 61.708 1.764 1.00 21.11 224 ILE B C 1
ATOM 2935 O O . ILE B 1 224 ? -60.848 61.413 1.764 1.00 21.38 224 ILE B O 1
ATOM 2940 N N . PHE B 1 225 ? -63.000 60.926 1.255 1.00 21.10 225 PHE B N 1
ATOM 2941 C CA . PHE B 1 225 ? -62.714 59.613 0.682 1.00 21.97 225 PHE B CA 1
ATOM 2942 C C . PHE B 1 225 ? -62.968 59.623 -0.818 1.00 23.58 225 PHE B C 1
ATOM 2943 O O . PHE B 1 225 ? -63.971 60.182 -1.273 1.00 22.91 225 PHE B O 1
ATOM 2951 N N . THR B 1 226 ? -62.080 58.975 -1.577 1.00 24.73 226 THR B N 1
ATOM 2952 C CA . THR B 1 226 ? -62.309 58.720 -2.999 1.00 26.48 226 THR B CA 1
ATOM 2953 C C . THR B 1 226 ? -62.337 57.202 -3.197 1.00 27.73 226 THR B C 1
ATOM 2954 O O . THR B 1 226 ? -61.393 56.502 -2.814 1.00 27.03 226 THR B O 1
ATOM 2958 N N . ILE B 1 227 ? -63.446 56.698 -3.737 1.00 29.05 227 ILE B N 1
ATOM 2959 C CA . ILE B 1 227 ? -63.627 55.254 -3.905 1.00 31.62 227 ILE B CA 1
ATOM 2960 C C . ILE B 1 227 ? -63.912 54.847 -5.350 1.00 33.85 227 ILE B C 1
ATOM 2961 O O . ILE B 1 227 ? -64.654 55.523 -6.068 1.00 33.90 227 ILE B O 1
ATOM 2966 N N . HIS B 1 228 ? -63.321 53.726 -5.747 1.00 37.27 228 HIS B N 1
ATOM 2967 C CA . HIS B 1 228 ? -63.448 53.170 -7.094 1.00 40.71 228 HIS B CA 1
ATOM 2968 C C . HIS B 1 228 ? -63.878 51.710 -6.983 1.00 42.44 228 HIS B C 1
ATOM 2969 O O . HIS B 1 228 ? -63.422 50.988 -6.085 1.00 42.16 228 HIS B O 1
ATOM 2976 N N . ARG B 1 229 ? -64.752 51.276 -7.890 1.00 45.12 229 ARG B N 1
ATOM 2977 C CA . ARG B 1 229 ? -65.074 49.853 -8.007 1.00 48.04 229 ARG B CA 1
ATOM 2978 C C . ARG B 1 229 ? -63.924 49.176 -8.749 1.00 49.45 229 ARG B C 1
ATOM 2979 O O . ARG B 1 229 ? -63.764 49.353 -9.956 1.00 49.81 229 ARG B O 1
ATOM 2987 N N . GLU B 1 230 ? -63.111 48.429 -8.007 1.00 51.33 230 GLU B N 1
ATOM 2988 C CA . GLU B 1 230 ? -61.902 47.813 -8.548 1.00 53.18 230 GLU B CA 1
ATOM 2989 C C . GLU B 1 230 ? -62.106 46.309 -8.725 1.00 53.91 230 GLU B C 1
ATOM 2990 O O . GLU B 1 230 ? -61.913 45.523 -7.783 1.00 54.19 230 GLU B O 1
ATOM 2996 N N . GLU B 1 231 ? -62.494 45.929 -9.945 1.00 54.75 231 GLU B N 1
ATOM 2997 C CA . GLU B 1 231 ? -62.744 44.530 -10.342 1.00 55.42 231 GLU B CA 1
ATOM 2998 C C . GLU B 1 231 ? -63.830 43.896 -9.467 1.00 55.31 231 GLU B C 1
ATOM 2999 O O . GLU B 1 231 ? -63.597 42.858 -8.839 1.00 55.45 231 GLU B O 1
ATOM 3005 N N . SER B 1 232 ? -64.999 44.544 -9.423 1.00 54.99 232 SER B N 1
ATOM 3006 C CA . SER B 1 232 ? -66.162 44.116 -8.614 1.00 54.52 232 SER B CA 1
ATOM 3007 C C . SER B 1 232 ? -65.987 44.271 -7.094 1.00 53.83 232 SER B C 1
ATOM 3008 O O . SER B 1 232 ? -66.854 43.847 -6.317 1.00 54.18 232 SER B O 1
ATOM 3011 N N . VAL B 1 233 ? -64.877 44.875 -6.674 1.00 52.52 233 VAL B N 1
ATOM 3012 C CA . VAL B 1 233 ? -64.654 45.202 -5.264 1.00 51.31 233 VAL B CA 1
ATOM 3013 C C . VAL B 1 233 ? -64.438 46.719 -5.119 1.00 50.05 233 VAL B C 1
ATOM 3014 O O . VAL B 1 233 ? -63.821 47.340 -5.983 1.00 49.94 233 VAL B O 1
ATOM 3018 N N . LEU B 1 234 ? -64.962 47.309 -4.044 1.00 48.23 234 LEU B N 1
ATOM 3019 C CA . LEU B 1 234 ? -64.814 48.750 -3.811 1.00 46.59 234 LEU B CA 1
ATOM 3020 C C . LEU B 1 234 ? -63.543 49.080 -3.039 1.00 45.47 234 LEU B C 1
ATOM 3021 O O . LEU B 1 234 ? -63.345 48.591 -1.917 1.00 45.28 234 LEU B O 1
ATOM 3026 N N . ARG B 1 235 ? -62.697 49.920 -3.632 1.00 43.99 235 ARG B N 1
ATOM 3027 C CA . ARG B 1 235 ? -61.464 50.357 -2.971 1.00 43.27 235 ARG B CA 1
ATOM 3028 C C . ARG B 1 235 ? -61.390 51.868 -2.772 1.00 41.71 235 ARG B C 1
ATOM 3029 O O . ARG B 1 235 ? -61.741 52.638 -3.666 1.00 40.91 235 ARG B O 1
ATOM 3037 N N . ALA B 1 236 ? -60.932 52.278 -1.593 1.00 40.41 236 ALA B N 1
ATOM 3038 C CA . ALA B 1 236 ? -60.554 53.668 -1.360 1.00 39.78 236 ALA B CA 1
ATOM 3039 C C . ALA B 1 236 ? -59.190 53.951 -2.002 1.00 39.03 236 ALA B C 1
ATOM 3040 O O . ALA B 1 236 ? -58.166 53.462 -1.526 1.00 40.04 236 ALA B O 1
ATOM 3042 N N . THR B 1 237 ? -59.178 54.724 -3.083 1.00 37.74 237 THR B N 1
ATOM 3043 C CA . THR B 1 237 ? -57.924 55.106 -3.732 1.00 36.51 237 THR B CA 1
ATOM 3044 C C . THR B 1 237 ? -57.301 56.402 -3.179 1.00 35.56 237 THR B C 1
ATOM 3045 O O . THR B 1 237 ? -56.180 56.774 -3.557 1.00 35.64 237 THR B O 1
ATOM 3049 N N . ARG B 1 238 ? -58.023 57.091 -2.303 1.00 32.96 238 ARG B N 1
ATOM 3050 C CA . ARG B 1 238 ? -57.491 58.276 -1.657 1.00 30.91 238 ARG B CA 1
ATOM 3051 C C . ARG B 1 238 ? -58.275 58.527 -0.388 1.00 28.51 238 ARG B C 1
ATOM 3052 O O . ARG B 1 238 ? -59.511 58.487 -0.389 1.00 27.09 238 ARG B O 1
ATOM 3060 N N . ILE B 1 239 ? -57.546 58.780 0.688 1.00 25.83 239 ILE B N 1
ATOM 3061 C CA . ILE B 1 239 ? -58.129 59.252 1.928 1.00 24.23 239 ILE B CA 1
ATOM 3062 C C . ILE B 1 239 ? -57.351 60.501 2.344 1.00 23.49 239 ILE B C 1
ATOM 3063 O O . ILE B 1 239 ? -56.124 60.479 2.411 1.00 23.70 239 ILE B O 1
ATOM 3068 N N . GLN B 1 240 ? -58.077 61.586 2.575 1.00 22.02 240 GLN B N 1
ATOM 3069 C CA . GLN B 1 240 ? -57.522 62.867 2.956 1.00 21.88 240 GLN B CA 1
ATOM 3070 C C . GLN B 1 240 ? -58.103 63.354 4.294 1.00 21.53 240 GLN B C 1
ATOM 3071 O O . GLN B 1 240 ? -59.294 63.685 4.382 1.00 20.58 240 GLN B O 1
ATOM 3077 N N . GLY B 1 241 ? -57.256 63.412 5.323 1.00 20.86 241 GLY B N 1
ATOM 3078 C CA . GLY B 1 241 ? -57.625 64.088 6.571 1.00 21.62 241 GLY B CA 1
ATOM 3079 C C . GLY B 1 241 ? -57.739 65.586 6.344 1.00 22.41 241 GLY B C 1
ATOM 3080 O O . GLY B 1 241 ? -56.992 66.167 5.553 1.00 22.88 241 GLY B O 1
ATOM 3081 N N . VAL B 1 242 ? -58.709 66.216 6.992 1.00 22.50 242 VAL B N 1
ATOM 3082 C CA . VAL B 1 242 ? -58.889 67.653 6.857 1.00 22.10 242 VAL B CA 1
ATOM 3083 C C . VAL B 1 242 ? -58.583 68.306 8.207 1.00 22.55 242 VAL B C 1
ATOM 3084 O O . VAL B 1 242 ? -57.680 69.157 8.310 1.00 22.48 242 VAL B O 1
ATOM 3088 N N . PHE B 1 243 ? -59.306 67.865 9.239 1.00 22.06 243 PHE B N 1
ATOM 3089 C CA . PHE B 1 243 ? -59.077 68.292 10.612 1.00 21.50 243 PHE B CA 1
ATOM 3090 C C . PHE B 1 243 ? -59.496 67.207 11.608 1.00 21.66 243 PHE B C 1
ATOM 3091 O O . PHE B 1 243 ? -60.274 66.325 11.262 1.00 21.12 243 PHE B O 1
ATOM 3099 N N . ILE B 1 244 ? -58.925 67.249 12.816 1.00 21.66 244 ILE B N 1
ATOM 3100 C CA . ILE B 1 244 ? -59.136 66.206 13.826 1.00 22.27 244 ILE B CA 1
ATOM 3101 C C . ILE B 1 244 ? -59.458 66.843 15.169 1.00 22.51 244 ILE B C 1
ATOM 3102 O O . ILE B 1 244 ? -58.724 67.729 15.637 1.00 22.43 244 ILE B O 1
ATOM 3107 N N . ASN B 1 245 ? -60.540 66.379 15.794 1.00 22.25 245 ASN B N 1
ATOM 3108 C CA . ASN B 1 245 ? -60.881 66.773 17.165 1.00 23.26 245 ASN B CA 1
ATOM 3109 C C . ASN B 1 245 ? -61.014 68.288 17.330 1.00 24.44 245 ASN B C 1
ATOM 3110 O O . ASN B 1 245 ? -60.627 68.867 18.370 1.00 24.75 245 ASN B O 1
ATOM 3115 N N . ARG B 1 246 ? -61.565 68.926 16.302 1.00 24.71 246 ARG B N 1
ATOM 3116 C CA . ARG B 1 246 ? -61.825 70.354 16.349 1.00 25.50 246 ARG B CA 1
ATOM 3117 C C . ARG B 1 246 ? -62.936 70.643 17.355 1.00 26.24 246 ARG B C 1
ATOM 3118 O O . ARG B 1 246 ? -63.933 69.914 17.419 1.00 26.29 246 ARG B O 1
ATOM 3126 N N . LYS B 1 247 ? -62.760 71.704 18.137 1.00 27.08 247 LYS B N 1
ATOM 3127 C CA . LYS B 1 247 ? -63.748 72.110 19.132 1.00 28.61 247 LYS B CA 1
ATOM 3128 C C . LYS B 1 247 ? -63.895 73.637 19.211 1.00 29.40 247 LYS B C 1
ATOM 3129 O O . LYS B 1 247 ? -64.117 74.196 20.289 1.00 29.76 247 LYS B O 1
ATOM 3135 N N . ASP B 1 248 ? -63.802 74.296 18.058 1.00 30.27 248 ASP B N 1
ATOM 3136 C CA . ASP B 1 248 ? -63.961 75.754 17.965 1.00 31.05 248 ASP B CA 1
ATOM 3137 C C . ASP B 1 248 ? -65.348 76.199 18.438 1.00 31.41 248 ASP B C 1
ATOM 3138 O O . ASP B 1 248 ? -65.473 77.231 19.090 1.00 31.34 248 ASP B O 1
ATOM 3143 N N . HIS B 1 249 ? -66.366 75.394 18.121 1.00 31.95 249 HIS B N 1
ATOM 3144 C CA . HIS B 1 249 ? -67.743 75.599 18.575 1.00 32.54 249 HIS B CA 1
ATOM 3145 C C . HIS B 1 249 ? -67.836 75.509 20.098 1.00 34.04 249 HIS B C 1
ATOM 3146 O O . HIS B 1 249 ? -68.855 75.866 20.682 1.00 34.17 249 HIS B O 1
ATOM 3153 N N . LEU B 1 250 ? -66.767 74.999 20.710 1.00 35.99 250 LEU B N 1
ATOM 3154 C CA . LEU B 1 250 ? -66.569 74.901 22.168 1.00 37.88 250 LEU B CA 1
ATOM 3155 C C . LEU B 1 250 ? -67.348 73.761 22.802 1.00 39.29 250 LEU B C 1
ATOM 3156 O O . LEU B 1 250 ? -67.091 72.567 22.547 1.00 39.90 250 LEU B O 1
#

Solvent-accessible surface area: 17205 Å² total; per-residue (Å²): 88,0,30,0,0,0,0,1,0,59,10,0,71,68,117,75,74,12,34,119,67,0,75,124,30,0,23,14,0,0,135,47,0,78,88,12,87,0,27,17,0,4,0,0,69,32,73,41,0,16,34,0,0,95,34,0,34,70,47,14,118,94,4,114,110,22,128,50,44,90,18,72,40,0,96,30,68,35,174,100,32,66,83,107,98,0,36,62,11,0,83,72,2,8,147,36,1,15,67,103,0,32,125,110,32,23,60,106,89,22,93,16,90,72,22,106,60,69,42,107,19,52,0,7,7,90,129,18,69,2,4,0,0,0,0,0,0,13,27,0,2,80,12,0,5,82,8,0,7,18,28,45,17,4,0,10,3,53,51,24,92,7,127,70,1,33,25,109,8,36,30,0,0,0,0,0,0,18,0,19,0,46,103,92,161,86,72,22,132,30,48,90,2,11,0,3,11,5,8,29,118,104,29,106,47,58,0,0,0,0,2,0,59,13,0,65,84,117,74,68,12,33,122,62,0,74,124,39,0,24,16,0,0,134,47,0,77,92,15,89,0,30,12,0,6,0,0,66,33,70,39,0,26,30,0,0,82,36,0,21,70,47,10,119,95,0,102,103,21,132,57,48,90,22,67,36,0,83,38,50,34,162,107,126,90,13,31,65,82,96,98,0,23,65,18,0,91,102,2,8,142,52,3,20,62,102,0,54,129,104,53,71,104,24,105,61,65,41,108,20,52,0,8,8,82,148,26,108,19,4,0,0,0,0,0,0,11,28,0,2,109,13,0,4,96,8,0,4,12,25,49,17,3,0,10,2,53,50,20,78,11,121,72,2,35,26,90,7,40,32,0,0,0,1,0,0,16,0,26,0,90,106,78,161,94,61,17,121,36,29,72,4,8,0,3,12,5,11,29,120,91,23,157

GO terms:
  GO:0004331 fructose-2,6-bisphosphate 2-phosphatase activity (F, IDA)
  GO:0003824 catalytic activity (F, IDA)

CATH classification: 3.40.50.1240

Foldseek 3Di:
DAKEKEKEWEFFPECHAHDPRRLVLLLLLLQQQQADAAQEEEFEPRRSQVSSVVNSQVSHDHHVPYDYHHDNLQADCPVPHDLVNLLVSLVVVVQVVLVVCCVVVNCPHHPDDAWAAPPGNCTNPPPHNHYYYYYHHFSSVLSNLCCAPPVDAEAEHPPADVCQSNDTADHGFMWMKMFDWDQDPNGIDTPYIYTGGHNDRPSD/DKEKEKEWEFFPECHAHDPRRLVLLLLLLQQQQAAEAQEEEFEPRRRQVSSRVNSLVSHDHHVPHDYHYDNLQADFACVPVTHDLVNNLVSLVVVVQVVLVVCCVVPVLWAAPVGNCTRPPPHNHYYYYYHHFVSVLSNLCCAVPVDAAAEDPPDDVCQSNDTAHHGFMWMKMWDWDCDPVGIDTPYIYTGHGNDRPSD

B-factor: mean 29.33, std 10.73, range [12.91, 92.19]

Organism: Danio rerio (NCBI:txid7955)

Secondary structure (DSSP, 8-state):
-EEEEEEEEEPP-------HHHHHHHHHHHHHTTT---SEEEE-SSHHHHHHHHHHHHT-SS-TTPPEEE-GGGS-------HHHHHHHHHHHHHHHHHHHHHHH-SSS---PPP---SSTTTT-TT---EEEEEE-HHHHHHHHHIIIIIS-EEE-TT--HHHHTSPPPTT-EEEEEEEEEEETTEEEEEEEEEEEEEE-TT-/-EEEEEEEE---------HHHHHHHHHHHHHTTT---SEEEE-SSHHHHHHHHHHHHT-SS-TTPPEEE-GGGSPPP---SPPPHHHHHHHHHHHHHHHHHHHHHHH------SSTTTT-TT---EEEEEE-HHHHHHHHHIIIIIS-EEE-TT--HHHHTSPPPTT-EEEEEEEEEEETTEEEEEEEEEEEEEE-TT-

Sequence (403 aa):
MLTFALTIVRHGETDTPLSDTGHQQAAAAGRYLKDLHFTNVFVSNLQRAIQTAEIILGNNLHSSATEMILDPLLRERGFGETLEQVKTRFKMFLKSLFQRMFEEHGSALSSADQPVIAGLADDGAQNVPVHALMVSHGAFIRISVRHLVEDLQCCLPAGLKMNQVFSPCPNTGISRFIFTIHREESVLRATRIQGVFINRKDHLLTFALTIVRHGETDTPLSDTGHQQAAAAGRYLKDLHFTNVFVSNLQRAIQTAEIILGNNLHSSATEMILDPLLRERGFPPGGETLEQVKTRFKMFLKSLFQRMFEEHGQPVIAGLADDGAQNVPVHALMVSHGAFIRISVRHLVEDLQCCLPAGLKMNQVFSPCPNTGISRFIFTIHREESVLRATRIQGVFINRKDHL

Radius of gyration: 23.82 Å; Cα contacts (8 Å, |Δi|>4): 911; chains: 2; bounding box: 71×42×51 Å

InterPro domains:
  IPR001345 Phosphoglycerate/bisphosphoglycerate mutase, active site [PS00175] (8-17)
  IPR013078 Histidine phosphatase superfamily, clade-1 [PF00300] (6-143)
  IPR013078 Histidine phosphatase superfamily, clade-1 [SM00855] (5-190)
  IPR013078 Histidine phosphatase superfamily, clade-1 [cd07067] (6-89)
  IPR029033 Histidine phosphatase superfamily [G3DSA:3.40.50.1240] (1-257)
  IPR029033 Histidine phosphatase superfamily [SSF53254] (1-227)
  IPR051695 Phosphoglycerate Mutase [PTHR46517] (1-255)

Nearest PDB structures (foldseek):
  3e9c-assembly1_A  TM=1.005E+00  e=2.869E-44  Danio rerio
  3e9c-assembly2_B  TM=9.873E-01  e=6.977E-39  Danio rerio
  3e9d-assembly1_A  TM=9.909E-01  e=1.527E-37  Danio rerio
  3e9d-assembly2_B  TM=9.637E-01  e=5.001E-37  Danio rerio
  3e9e-assembly1_A  TM=9.636E-01  e=1.043E-34  Danio rerio